Protein AF-A0A139WAJ0-F1 (afdb_monomer_lite)

Foldseek 3Di:
DDDDDDDPPDPVVVVVVVVVVVLVVCCPDPVNVVVVVVVVVVVVCVVCCVVCVVPPPVLVVVLVVLVVVLVVQLVVLVVVDDPPCVPSNCVSNVVSVVVSVVVVVVVCVVPNDPDDPVVCDDPLNVVVCLLCLQVLLCLVLDDDPDPVRVVVSVVSSVPSNVVVVVVLQVLLVVVLVVVLVVVVVVVVVVDDPDDDDDPDDDQDDLVVLVVVLVVLLQVQLVVCCVQVVDHSVVSSVVLCSLLVSVNNNPDDPPPPDDPDRNVVSVVVSVSSSVSSSSVSNSVVSVVVVVVVVVVVVVVVVVVVVVVVVVVVVVVQQFFDWDFFQFFPDNDGWIKTKHAAQDQDAQEEEEEEDFWLAEALVLLCPDPPSVVVSCRHPRNLQNLVCVLVNNYIYMYTAASDRQVSTQGANCQQFNADHSRHGDADLDSCNLRRVLSSQVSVCVVVVHDNNPGQYEYEAAASRVVSVLNVLSPLLNCAPPDPSLLSHAEYEYQAFYGPDQDPSADLDLSSLLRVLVSLHAYEYEHECLRCVDPVRVRRVVRSVSRQVSNVVSVRNYHYYYPPHVDDNDVVSSSCSSNPVSVD

InterPro domains:
  IPR003280 Two pore domain potassium channel [PR01333] (132-160)
  IPR003280 Two pore domain potassium channel [PR01333] (244-253)
  IPR013099 Potassium channel domain [PF07885] (119-175)
  IPR013099 Potassium channel domain [PF07885] (214-288)
  IPR018881 Mitochondrial protein C2orf69 [PF10561] (323-442)
  IPR018881 Mitochondrial protein C2orf69 [PF10561] (448-552)
  IPR018881 Mitochondrial protein C2orf69 [PTHR31296] (323-578)

Radius of gyration: 49.15 Å; chains: 1; bounding box: 93×61×148 Å

pLDDT: mean 83.16, std 14.52, range [26.83, 98.38]

Secondary structure (DSSP, 8-state):
-PPPP------HHHHHHHHHHHHHHHHTSHHHHHHHHHHHHHHHHHHHHHHHHT---HHHHHHHHHHHHHHHHHHHHHHHS-TT-HHHHHHHHHHHHHHHHHHHHHHHTTT-----HHHH--HHHHHHHHHHHHTT---SSS---SHHHHHHHHHHHHHHHHHHHHHHHHHHHHHHHHHHHHHHHHHHHHS-TTS-------PPPHHHHHHHHHHHHHHHHHHHHHHH---HHHHHHHHHHHHTT----S--TTSS-SSS-HHHHHHHHHHHHHHHHHHHHHHHHHHHHHHHHHHHHHHHHHHHHHHHHHHHHHHHHSPEEEEEEE-STT-EEEEEEE--SSS--SEEEEEE--SS---HHHHHTSTTGGGGGGGSHHHHHHHHHHHSTTSEEEEE--SEEETTTEEE-TTTS-B-GGG-B---S---HHHHHHHHHHHHHHHH-S--TTSEEEEEEEGGGHHHHHHHHHHHHHHTT--TTGGGEEEEEEES---SSSS-SS---HHHHHHHHHTT-EEEEEE-HHHHT-TT-HHHHHHHHHHHHHHHHTT--EEEEES-TTS---HHHHHHHHHHTT--

Sequence (580 aa):
MPRRRYTPETDPREKIKDYFRKFIAFMCSQVGVGALVVCYTLIGAVGFSRLESTFNDTSVTRVASIRGNYTRLLWLVARKTNVFNQTEFFIDTNEKLKNFQNEMVLVIKKGYNGHDGGKMWTFPAALMFALSVITMIGYGNLVPRTGWGKFATVVYAVFGIPLFVLYFLNVGEILAGCFKWVYTKLYECSTKRGEEKVHKRIVVPTTACLWVMGGYILTGAIMFAEWEHWTYLDSAYFCVTSLCKLGLGDFVPGTASQNGNESKLVINFIYILVGMGLVAMCFNLMREEVRVKVEEFREDFRQCLEDTRVRIEEWYCIGMRYLNVNGYENRTNDVIYIRPLQNGNKTAVIYFGGDIQDFTENMQSHRDNKNYLDWSLDNTSQILQNAFPASHVILIRPARMEYKTFSCFENFVPCANCGVPQHTPMHHAVEHLENLIGNLEKLSQDCLSDLDLVLIGFSKGCVVLNQFLYEFHTLGEKTQFVEKIKTMFWLDGGHSGGKNTWVTSRPILETLAKFGIQVRIHVSPYQIGDERRPWIKKEERIFYNTLFGLNVQVARLVHSPDLPPTIYQHFAVLNEFNRK

Organism: Tribolium castaneum (NCBI:txid7070)

Structure (mmCIF, N/CA/C/O backbone):
data_AF-A0A139WAJ0-F1
#
_entry.id   AF-A0A139WAJ0-F1
#
loop_
_atom_site.group_PDB
_atom_site.id
_atom_site.type_symbol
_atom_site.label_atom_id
_atom_site.label_alt_id
_atom_site.label_comp_id
_atom_site.label_asym_id
_atom_site.label_entity_id
_atom_site.label_seq_id
_atom_site.pdbx_PDB_ins_code
_atom_site.Cartn_x
_atom_site.Cartn_y
_atom_site.Cartn_z
_atom_site.occupancy
_atom_site.B_iso_or_equiv
_atom_site.auth_seq_id
_atom_site.auth_comp_id
_atom_site.auth_asym_id
_atom_site.auth_atom_id
_atom_site.pdbx_PDB_model_num
ATOM 1 N N . MET A 1 1 ? -29.482 30.394 5.605 1.00 31.97 1 MET A N 1
ATOM 2 C CA . MET A 1 1 ? -28.157 30.523 4.954 1.00 31.97 1 MET A CA 1
ATOM 3 C C . MET A 1 1 ? -27.422 29.193 5.066 1.00 31.97 1 MET A C 1
ATOM 5 O O . MET A 1 1 ? -27.201 28.767 6.194 1.00 31.97 1 MET A O 1
ATOM 9 N N . PRO A 1 2 ? -27.065 28.507 3.968 1.00 31.86 2 PRO A N 1
ATOM 10 C CA . PRO A 1 2 ? -26.294 27.275 4.059 1.00 31.86 2 PRO A CA 1
ATOM 11 C C . PRO A 1 2 ? -24.794 27.599 4.138 1.00 31.86 2 PRO A C 1
ATOM 13 O O . PRO A 1 2 ? -24.230 28.222 3.239 1.00 31.86 2 PRO A O 1
ATOM 16 N N . ARG A 1 3 ? -24.144 27.187 5.235 1.00 33.28 3 ARG A N 1
ATOM 17 C CA . ARG A 1 3 ? -22.682 27.222 5.387 1.00 33.28 3 ARG A CA 1
ATOM 18 C C . ARG A 1 3 ? -22.064 26.144 4.491 1.00 33.28 3 ARG A C 1
ATOM 20 O O . ARG A 1 3 ? -22.304 24.956 4.687 1.00 33.28 3 ARG A O 1
ATOM 27 N N . ARG A 1 4 ? -21.262 26.579 3.514 1.00 32.75 4 ARG A N 1
ATOM 28 C CA . ARG A 1 4 ? -20.362 25.734 2.714 1.00 32.75 4 ARG A CA 1
ATOM 29 C C . ARG A 1 4 ? -19.418 24.959 3.642 1.00 32.75 4 ARG A C 1
ATOM 31 O O . ARG A 1 4 ? -18.723 25.571 4.450 1.00 32.75 4 ARG A O 1
ATOM 38 N N . ARG A 1 5 ? -19.377 23.630 3.501 1.00 32.66 5 ARG A N 1
ATOM 39 C CA . ARG A 1 5 ? -18.317 22.776 4.058 1.00 32.66 5 ARG A CA 1
ATOM 40 C C . ARG A 1 5 ? -16.994 23.125 3.376 1.00 32.66 5 ARG A C 1
ATOM 42 O O . ARG A 1 5 ? -16.901 23.080 2.153 1.00 32.66 5 ARG A O 1
ATOM 49 N N . TYR A 1 6 ? -15.999 23.468 4.182 1.00 26.83 6 TYR A N 1
ATOM 50 C CA . TYR A 1 6 ? -14.608 23.634 3.783 1.00 26.83 6 TYR A CA 1
ATOM 51 C C . TYR A 1 6 ? -13.981 22.234 3.688 1.00 26.83 6 TYR A C 1
ATOM 53 O O . TYR A 1 6 ? -13.885 21.530 4.692 1.00 26.83 6 TYR A O 1
ATOM 61 N N . THR A 1 7 ? -13.637 21.787 2.481 1.00 34.94 7 THR A N 1
ATOM 62 C CA . THR A 1 7 ? -12.769 20.617 2.276 1.00 34.94 7 THR A CA 1
ATOM 63 C C . THR A 1 7 ? -11.331 21.022 2.599 1.00 34.94 7 THR A C 1
ATOM 65 O O . THR A 1 7 ? -10.940 22.111 2.174 1.00 34.94 7 THR A O 1
ATOM 68 N N . PRO A 1 8 ? -10.531 20.198 3.298 1.00 42.12 8 PRO A N 1
ATOM 69 C CA . PRO A 1 8 ? -9.139 20.540 3.564 1.00 42.12 8 PRO A CA 1
ATOM 70 C C . PRO A 1 8 ? -8.394 20.664 2.229 1.00 42.12 8 PRO A C 1
ATOM 72 O O . PRO A 1 8 ? -8.432 19.755 1.397 1.00 42.12 8 PRO A O 1
ATOM 75 N N . GLU A 1 9 ? -7.772 21.821 1.996 1.00 42.53 9 GLU A N 1
ATOM 76 C CA . GLU A 1 9 ? -6.906 22.053 0.844 1.00 42.53 9 GLU A CA 1
ATOM 77 C C . GLU A 1 9 ? -5.761 21.036 0.867 1.00 42.53 9 GLU A C 1
ATOM 79 O O . GLU A 1 9 ? -4.832 21.123 1.664 1.00 42.53 9 GLU A O 1
ATOM 84 N N . THR A 1 10 ? -5.835 20.048 -0.023 1.00 53.12 10 THR A N 1
ATOM 85 C CA . THR A 1 10 ? -4.708 19.181 -0.373 1.00 53.12 10 THR A CA 1
ATOM 86 C C . THR A 1 10 ? -3.519 20.049 -0.791 1.00 53.12 10 THR A C 1
ATOM 88 O O . THR A 1 10 ? -3.659 20.841 -1.734 1.00 53.12 10 THR A O 1
ATOM 91 N N . ASP A 1 11 ? -2.381 19.880 -0.115 1.00 58.19 11 ASP A N 1
ATOM 92 C CA . ASP A 1 11 ? -1.133 20.617 -0.329 1.00 58.19 11 ASP A CA 1
ATOM 93 C C . ASP A 1 11 ? -0.775 20.688 -1.837 1.00 58.19 11 ASP A C 1
ATOM 95 O O . ASP A 1 11 ? -0.735 19.654 -2.518 1.00 58.19 11 ASP A O 1
ATOM 99 N N . PRO A 1 12 ? -0.525 21.878 -2.418 1.00 60.25 12 PRO A N 1
ATOM 100 C CA . PRO A 1 12 ? -0.159 22.025 -3.829 1.00 60.25 12 PRO A CA 1
ATOM 101 C C . PRO A 1 12 ? 1.077 21.205 -4.234 1.00 60.25 12 PRO A C 1
ATOM 103 O O . PRO A 1 12 ? 1.189 20.805 -5.396 1.00 60.25 12 PRO A O 1
ATOM 106 N N . ARG A 1 13 ? 1.979 20.884 -3.296 1.00 60.47 13 ARG A N 1
ATOM 107 C CA . ARG A 1 13 ? 3.133 20.006 -3.556 1.00 60.47 13 ARG A CA 1
ATOM 108 C C . ARG A 1 13 ? 2.726 18.555 -3.810 1.00 60.47 13 ARG A C 1
ATOM 110 O O . ARG A 1 13 ? 3.345 17.895 -4.646 1.00 60.47 13 ARG A O 1
ATOM 117 N N . GLU A 1 14 ? 1.685 18.068 -3.139 1.00 64.81 14 GLU A N 1
ATOM 118 C CA . GLU A 1 14 ? 1.133 16.725 -3.360 1.00 64.81 14 GLU A CA 1
ATOM 119 C C . GLU A 1 14 ? 0.445 16.628 -4.721 1.00 64.81 14 GLU A C 1
ATOM 121 O O . GLU A 1 14 ? 0.683 15.677 -5.462 1.00 64.81 14 GLU A O 1
ATOM 126 N N . LYS A 1 15 ? -0.309 17.661 -5.121 1.00 64.12 15 LYS A N 1
ATOM 127 C CA . LYS A 1 15 ? -0.919 17.724 -6.460 1.00 64.12 15 LYS A CA 1
ATOM 128 C C . LYS A 1 15 ? 0.126 17.679 -7.571 1.00 64.12 15 LYS A C 1
ATOM 130 O O . LYS A 1 15 ? -0.045 16.933 -8.529 1.00 64.12 15 LYS A O 1
ATOM 135 N N . ILE A 1 16 ? 1.215 18.442 -7.451 1.00 64.88 16 ILE A N 1
ATOM 136 C CA . ILE A 1 16 ? 2.294 18.448 -8.453 1.00 64.88 16 ILE A CA 1
ATOM 137 C C . ILE A 1 16 ? 2.976 17.077 -8.533 1.00 64.88 16 ILE A C 1
ATOM 139 O O . ILE A 1 16 ? 3.209 16.582 -9.634 1.00 64.88 16 ILE A O 1
ATOM 143 N N . LYS A 1 17 ? 3.247 16.432 -7.390 1.00 68.00 17 LYS A N 1
ATOM 144 C CA . LYS A 1 17 ? 3.794 15.066 -7.356 1.00 68.00 17 LYS A CA 1
ATOM 145 C C . LYS A 1 17 ? 2.851 14.054 -8.005 1.00 68.00 17 LYS A C 1
ATOM 147 O O . LYS A 1 17 ? 3.317 13.183 -8.735 1.00 68.00 17 LYS A O 1
ATOM 152 N N . ASP A 1 18 ? 1.548 14.187 -7.785 1.00 68.38 18 ASP A N 1
ATOM 153 C CA . ASP A 1 18 ? 0.546 13.275 -8.333 1.00 68.38 18 ASP A CA 1
ATOM 154 C C . ASP A 1 18 ? 0.358 13.471 -9.849 1.00 68.38 18 ASP A C 1
ATOM 156 O O . ASP A 1 18 ? 0.299 12.498 -10.603 1.00 68.38 18 ASP A O 1
ATOM 160 N N . TYR A 1 19 ? 0.395 14.718 -10.335 1.00 68.12 19 TYR A N 1
ATOM 161 C CA . TYR A 1 19 ? 0.466 15.015 -11.770 1.00 68.12 19 TYR A CA 1
ATOM 162 C C . TYR A 1 19 ? 1.752 14.487 -12.403 1.00 68.12 19 TYR A C 1
ATOM 164 O O . TYR A 1 19 ? 1.698 13.903 -13.480 1.00 68.12 19 TYR A O 1
ATOM 172 N N . PHE A 1 20 ? 2.896 14.635 -11.734 1.00 68.06 20 PHE A N 1
ATOM 173 C CA . PHE A 1 20 ? 4.175 14.128 -12.225 1.00 68.06 20 PHE A CA 1
ATOM 174 C C . PHE A 1 20 ? 4.200 12.594 -12.268 1.00 68.06 20 PHE A C 1
ATOM 176 O O . PHE A 1 20 ? 4.658 12.010 -13.247 1.00 68.06 20 PHE A O 1
ATOM 183 N N . ARG A 1 21 ? 3.627 11.925 -11.261 1.00 71.62 21 ARG A N 1
ATOM 184 C CA . ARG A 1 21 ? 3.479 10.463 -11.223 1.00 71.62 21 ARG A CA 1
ATOM 185 C C . ARG A 1 21 ? 2.542 9.964 -12.325 1.00 71.62 21 ARG A C 1
ATOM 187 O O . ARG A 1 21 ? 2.889 9.013 -13.019 1.00 71.62 21 ARG A O 1
ATOM 194 N N . LYS A 1 22 ? 1.397 10.624 -12.533 1.00 70.88 22 LYS A N 1
ATOM 195 C CA . LYS A 1 22 ? 0.457 10.320 -13.630 1.00 70.88 22 LYS A CA 1
ATOM 196 C C . LYS A 1 22 ? 1.070 10.592 -15.004 1.00 70.88 22 LYS A C 1
ATOM 198 O O . LYS A 1 22 ? 0.865 9.805 -15.921 1.00 70.88 22 LYS A O 1
ATOM 203 N N . PHE A 1 23 ? 1.868 11.651 -15.133 1.00 70.06 23 PHE A N 1
ATOM 204 C CA . PHE A 1 23 ? 2.613 11.970 -16.348 1.00 70.06 23 PHE A CA 1
ATOM 205 C C . PHE A 1 23 ? 3.672 10.907 -16.652 1.00 70.06 23 PHE A C 1
ATOM 207 O O . PHE A 1 23 ? 3.692 10.383 -17.758 1.00 70.06 23 PHE A O 1
ATOM 214 N N . ILE A 1 24 ? 4.488 10.503 -15.673 1.00 66.88 24 ILE A N 1
ATOM 215 C CA . ILE A 1 24 ? 5.461 9.413 -15.847 1.00 66.88 24 ILE A CA 1
ATOM 216 C C . ILE A 1 24 ? 4.753 8.101 -16.208 1.00 66.88 24 ILE A C 1
ATOM 218 O O . ILE A 1 24 ? 5.162 7.427 -17.149 1.00 66.88 24 ILE A O 1
ATOM 222 N N . ALA A 1 25 ? 3.665 7.758 -15.514 1.00 65.62 25 ALA A N 1
ATOM 223 C CA . ALA A 1 25 ? 2.887 6.556 -15.809 1.00 65.62 25 ALA A CA 1
ATOM 224 C C . ALA A 1 25 ? 2.307 6.576 -17.236 1.00 65.62 25 ALA A C 1
ATOM 226 O O . ALA A 1 25 ? 2.342 5.561 -17.930 1.00 65.62 25 ALA A O 1
ATOM 227 N N . PHE A 1 26 ? 1.834 7.736 -17.702 1.00 67.00 26 PHE A N 1
ATOM 228 C CA . PHE A 1 26 ? 1.389 7.929 -19.081 1.00 67.00 26 PHE A CA 1
ATOM 229 C C . PHE A 1 26 ? 2.542 7.791 -20.083 1.00 67.00 26 PHE A C 1
ATOM 231 O O . PHE A 1 26 ? 2.387 7.097 -21.085 1.00 67.00 26 PHE A O 1
ATOM 238 N N . MET A 1 27 ? 3.706 8.381 -19.806 1.00 61.97 27 MET A N 1
ATOM 239 C CA . MET A 1 27 ? 4.896 8.320 -20.668 1.00 61.97 27 MET A CA 1
ATOM 240 C C . MET A 1 27 ? 5.449 6.896 -20.810 1.00 61.97 27 MET A C 1
ATOM 242 O O . MET A 1 27 ? 5.951 6.544 -21.873 1.00 61.97 27 MET A O 1
ATOM 246 N N . CYS A 1 28 ? 5.292 6.061 -19.780 1.00 63.75 28 CYS A N 1
ATOM 247 C CA . CYS A 1 28 ? 5.631 4.637 -19.806 1.00 63.75 28 CYS A CA 1
ATOM 248 C C . CYS A 1 28 ? 4.565 3.748 -20.483 1.00 63.75 28 CYS A C 1
ATOM 250 O O . CYS A 1 28 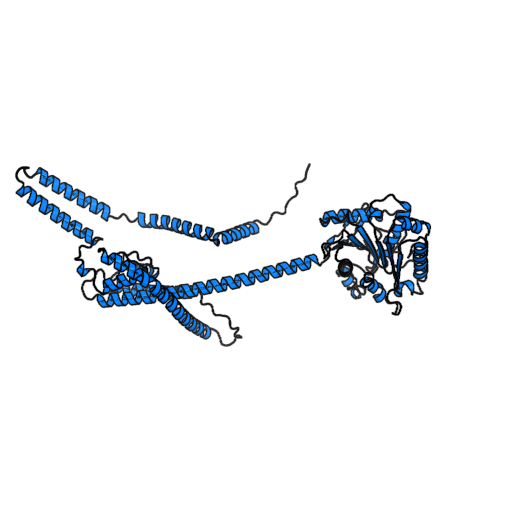? 4.776 2.543 -20.618 1.00 63.75 28 CYS A O 1
ATOM 252 N N . SER A 1 29 ? 3.424 4.302 -20.917 1.00 77.69 29 SER A N 1
ATOM 253 C CA . SER A 1 29 ? 2.452 3.575 -21.746 1.00 77.69 29 SER A CA 1
ATOM 254 C C . SER A 1 29 ? 2.921 3.499 -23.204 1.00 77.69 29 SER A C 1
ATOM 256 O O . SER A 1 29 ? 3.641 4.377 -23.674 1.00 77.69 29 SER A O 1
ATOM 258 N N . GLN A 1 30 ? 2.470 2.492 -23.962 1.00 72.19 30 GLN A N 1
ATOM 259 C CA . GLN A 1 30 ? 2.788 2.365 -25.398 1.00 72.19 30 GLN A CA 1
ATOM 260 C C . GLN A 1 30 ? 2.418 3.635 -26.195 1.00 72.19 30 GLN A C 1
ATOM 262 O O . GLN A 1 30 ? 3.129 4.030 -27.116 1.00 72.19 30 GLN A O 1
ATOM 267 N N . VAL A 1 31 ? 1.340 4.319 -25.791 1.00 76.75 31 VAL A N 1
ATOM 268 C CA . VAL A 1 31 ? 0.891 5.592 -26.378 1.00 76.75 31 VAL A CA 1
ATOM 269 C C . VAL A 1 31 ? 1.825 6.748 -25.995 1.00 76.75 31 VAL A C 1
ATOM 271 O O . VAL A 1 31 ? 2.167 7.569 -26.845 1.00 76.75 31 VAL A O 1
ATOM 274 N N . GLY A 1 32 ? 2.283 6.798 -24.741 1.00 72.56 32 GLY A N 1
ATOM 275 C CA . GLY A 1 32 ? 3.220 7.813 -24.253 1.00 72.56 32 GLY A CA 1
ATOM 276 C C . GLY A 1 32 ? 4.614 7.701 -24.870 1.00 72.56 32 GLY A C 1
ATOM 277 O O . GLY A 1 32 ? 5.181 8.713 -25.279 1.00 72.56 32 GLY A O 1
ATOM 278 N N . VAL A 1 33 ? 5.129 6.478 -25.034 1.00 74.44 33 VAL A N 1
ATOM 279 C CA . VAL A 1 33 ? 6.391 6.225 -25.750 1.00 74.44 33 VAL A CA 1
ATOM 280 C C . VAL A 1 33 ? 6.272 6.651 -27.217 1.00 74.44 33 VAL A C 1
ATOM 282 O O . VAL A 1 33 ? 7.175 7.300 -27.743 1.00 74.44 33 VAL A O 1
ATOM 285 N N . GLY A 1 34 ? 5.137 6.369 -27.868 1.00 74.94 34 GLY A N 1
ATOM 286 C CA . GLY A 1 34 ? 4.863 6.848 -29.225 1.00 74.94 34 GLY A CA 1
ATOM 287 C C . GLY A 1 34 ? 4.879 8.379 -29.331 1.00 74.94 34 GLY A C 1
ATOM 288 O O . GLY A 1 34 ? 5.551 8.932 -30.202 1.00 74.94 34 GLY A O 1
ATOM 289 N N . ALA A 1 35 ? 4.207 9.077 -28.410 1.00 78.19 35 ALA A N 1
ATOM 290 C CA . ALA A 1 35 ? 4.199 10.541 -28.365 1.00 78.19 35 ALA A CA 1
ATOM 291 C C . ALA A 1 35 ? 5.600 11.131 -28.114 1.00 78.19 35 ALA A C 1
ATOM 293 O O . ALA A 1 35 ? 5.977 12.117 -28.747 1.00 78.19 35 ALA A O 1
ATOM 294 N N . LEU A 1 36 ? 6.396 10.504 -27.242 1.00 77.88 36 LEU A N 1
ATOM 295 C CA . LEU A 1 36 ? 7.792 10.868 -26.987 1.00 77.88 36 LEU A CA 1
ATOM 296 C C . LEU A 1 36 ? 8.649 10.816 -28.252 1.00 77.88 36 LEU A C 1
ATOM 298 O O . LEU A 1 36 ? 9.389 11.762 -28.523 1.00 77.88 36 LEU A O 1
ATOM 302 N N . VAL A 1 37 ? 8.533 9.738 -29.033 1.00 80.75 37 VAL A N 1
ATOM 303 C CA . VAL A 1 37 ? 9.266 9.585 -30.297 1.00 80.75 37 VAL A CA 1
ATOM 304 C C . VAL A 1 37 ? 8.871 10.690 -31.274 1.00 80.75 37 VAL A C 1
ATOM 306 O O . VAL A 1 37 ? 9.748 11.351 -31.827 1.00 80.75 37 VAL A O 1
ATOM 309 N N . VAL A 1 38 ? 7.571 10.961 -31.431 1.00 84.94 38 VAL A N 1
ATOM 310 C CA . VAL A 1 38 ? 7.089 12.042 -32.307 1.00 84.94 38 VAL A CA 1
ATOM 311 C C . VAL A 1 38 ? 7.650 13.395 -31.861 1.00 84.94 38 VAL A C 1
ATOM 313 O O . VAL A 1 38 ? 8.252 14.104 -32.666 1.00 84.94 38 VAL A O 1
ATOM 316 N N . CYS A 1 39 ? 7.554 13.739 -30.577 1.00 85.19 39 CYS A N 1
ATOM 317 C CA . CYS A 1 39 ? 8.115 14.984 -30.049 1.00 85.19 39 CYS A CA 1
ATOM 318 C C . CYS A 1 39 ? 9.632 15.087 -30.276 1.00 85.19 39 CYS A C 1
ATOM 320 O O . CYS A 1 39 ? 10.112 16.132 -30.711 1.00 85.19 39 CYS A O 1
ATOM 322 N N . TYR A 1 40 ? 10.385 14.008 -30.039 1.00 82.12 40 TYR A N 1
ATOM 323 C CA . TYR A 1 40 ? 11.829 13.975 -30.277 1.00 82.12 40 TYR A CA 1
ATOM 324 C C . TYR A 1 40 ? 12.169 14.193 -31.759 1.00 82.12 40 TYR A C 1
ATOM 326 O O . TYR A 1 40 ? 13.065 14.975 -32.075 1.00 82.12 40 TYR A O 1
ATOM 334 N N . THR A 1 41 ? 11.402 13.594 -32.680 1.00 82.38 41 THR A N 1
ATOM 335 C CA . THR A 1 41 ? 11.574 13.828 -34.124 1.00 82.38 41 THR A CA 1
ATOM 336 C C . THR A 1 41 ? 11.236 15.260 -34.540 1.00 82.38 41 THR A C 1
ATOM 338 O O . THR A 1 41 ? 11.950 15.821 -35.366 1.00 82.38 41 THR A O 1
ATOM 341 N N . LEU A 1 42 ? 10.216 15.892 -33.943 1.00 84.06 42 LEU A N 1
ATOM 342 C CA . LEU A 1 42 ? 9.877 17.297 -34.205 1.00 84.06 42 LEU A CA 1
ATOM 343 C C . LEU A 1 42 ? 10.979 18.246 -33.717 1.00 84.06 42 LEU A C 1
ATOM 345 O O . LEU A 1 42 ? 11.348 19.178 -34.431 1.00 84.06 42 LEU A O 1
ATOM 349 N N . ILE A 1 43 ? 11.539 17.989 -32.531 1.00 86.31 43 ILE A N 1
ATOM 350 C CA . ILE A 1 43 ? 12.693 18.735 -32.006 1.00 86.31 43 ILE A CA 1
ATOM 351 C C . ILE A 1 43 ? 13.892 18.571 -32.944 1.00 86.31 43 ILE A C 1
ATOM 353 O O . ILE A 1 43 ? 14.511 19.568 -33.315 1.00 86.31 43 ILE A O 1
ATOM 357 N N . GLY A 1 44 ? 14.182 17.338 -33.372 1.00 76.88 44 GLY A N 1
ATOM 358 C CA . GLY A 1 44 ? 15.226 17.049 -34.353 1.00 76.88 44 GLY A CA 1
ATOM 359 C C . GLY A 1 44 ? 15.011 17.801 -35.667 1.00 76.88 44 GLY A C 1
ATOM 360 O O . GLY A 1 44 ? 15.922 18.474 -36.136 1.00 76.88 44 GLY A O 1
ATOM 361 N N . ALA A 1 45 ? 13.796 17.773 -36.223 1.00 78.06 45 ALA A N 1
ATOM 362 C CA . ALA A 1 45 ? 13.453 18.460 -37.468 1.00 78.06 45 ALA A CA 1
ATOM 363 C C . ALA A 1 45 ? 13.670 19.977 -37.375 1.00 78.06 45 ALA A C 1
ATOM 365 O O . ALA A 1 45 ? 14.269 20.575 -38.267 1.00 78.06 45 ALA A O 1
ATOM 366 N N . VAL A 1 46 ? 13.236 20.601 -36.276 1.00 81.00 46 VAL A N 1
ATOM 367 C CA . VAL A 1 46 ? 13.448 22.033 -36.031 1.00 81.00 46 VAL A CA 1
ATOM 368 C C . VAL A 1 46 ? 14.934 22.352 -35.827 1.00 81.00 46 VAL A C 1
ATOM 370 O O . VAL A 1 46 ? 15.415 23.368 -36.332 1.00 81.00 46 VAL A O 1
ATOM 373 N N . GLY A 1 47 ? 15.662 21.499 -35.103 1.00 73.81 47 GLY A N 1
ATOM 374 C CA . GLY A 1 47 ? 17.097 21.641 -34.861 1.00 73.81 47 GLY A CA 1
ATOM 375 C C . GLY A 1 47 ? 17.911 21.565 -36.151 1.00 73.81 47 GLY A C 1
ATOM 376 O O . GLY A 1 47 ? 18.596 22.525 -36.495 1.00 73.81 47 GLY A O 1
ATOM 377 N N . PHE A 1 48 ? 17.775 20.469 -36.901 1.00 72.75 48 PHE A N 1
ATOM 378 C CA . PHE A 1 48 ? 18.469 20.278 -38.175 1.00 72.75 48 PHE A CA 1
ATOM 379 C C . PHE A 1 48 ? 18.057 21.317 -39.214 1.00 72.75 48 PHE A C 1
ATOM 381 O O . PHE A 1 48 ? 18.923 21.872 -39.874 1.00 72.75 48 PHE A O 1
ATOM 388 N N . SER A 1 49 ? 16.767 21.665 -39.318 1.00 69.88 49 SER A N 1
ATOM 389 C CA . SER A 1 49 ? 16.331 22.712 -40.248 1.00 69.88 49 SER A CA 1
ATOM 390 C C . SER A 1 49 ? 17.030 24.039 -39.969 1.00 69.88 49 SER A C 1
ATOM 392 O O . SER A 1 49 ? 17.454 24.689 -40.915 1.00 69.88 49 SER A O 1
ATOM 394 N N . ARG A 1 50 ? 17.200 24.436 -38.701 1.00 76.06 50 ARG A N 1
ATOM 395 C CA . ARG A 1 50 ? 17.914 25.677 -38.371 1.00 76.06 50 ARG A CA 1
ATOM 396 C C . ARG A 1 50 ? 19.411 25.579 -38.638 1.00 76.06 50 ARG A C 1
ATOM 398 O O . ARG A 1 50 ? 19.948 26.500 -39.243 1.00 76.06 50 ARG A O 1
ATOM 405 N N . LEU A 1 51 ? 20.049 24.486 -38.225 1.00 72.56 51 LEU A N 1
ATOM 406 C CA . LEU A 1 51 ? 21.493 24.281 -38.379 1.00 72.56 51 LEU A CA 1
ATOM 407 C C . LEU A 1 51 ? 21.915 24.165 -39.852 1.00 72.56 51 LEU A C 1
ATOM 409 O O . LEU A 1 51 ? 22.886 24.792 -40.268 1.00 72.56 51 LEU A O 1
ATOM 413 N N . GLU A 1 52 ? 21.147 23.435 -40.658 1.00 73.62 52 GLU A N 1
ATOM 414 C CA . GLU A 1 52 ? 21.455 23.216 -42.074 1.00 73.62 52 GLU A CA 1
ATOM 415 C C . GLU A 1 52 ? 20.971 24.374 -42.963 1.00 73.62 52 GLU A C 1
ATOM 417 O O . GLU A 1 52 ? 21.598 24.667 -43.977 1.00 73.62 52 GLU A O 1
ATOM 422 N N . SER A 1 53 ? 19.914 25.113 -42.582 1.00 62.22 53 SER A N 1
ATOM 423 C CA . SER A 1 53 ? 19.439 26.271 -43.375 1.00 62.22 53 SER A CA 1
ATOM 424 C C . SER A 1 53 ? 20.450 27.415 -43.478 1.00 62.22 53 SER A C 1
ATOM 426 O O . SER A 1 53 ? 20.379 28.215 -44.409 1.00 62.22 53 SER A O 1
ATOM 428 N N . THR A 1 54 ? 21.395 27.505 -42.538 1.00 57.19 54 THR A N 1
ATOM 429 C CA . THR A 1 54 ? 22.487 28.486 -42.581 1.00 57.19 54 THR A CA 1
ATOM 430 C C . THR A 1 54 ? 23.583 28.125 -43.582 1.00 57.19 54 THR A C 1
ATOM 432 O O . THR A 1 54 ? 24.345 29.005 -43.991 1.00 57.19 54 THR A O 1
ATOM 435 N N . PHE A 1 55 ? 23.655 26.866 -44.021 1.00 57.47 55 PHE A N 1
ATOM 436 C CA . PHE A 1 55 ? 24.575 26.439 -45.064 1.00 57.47 55 PHE A CA 1
ATOM 437 C C . PHE A 1 55 ? 23.963 26.737 -46.440 1.00 57.47 55 PHE A C 1
ATOM 439 O O . PHE A 1 55 ? 23.264 25.923 -47.040 1.00 57.47 55 PHE A O 1
ATOM 446 N N . ASN A 1 56 ? 24.208 27.944 -46.957 1.00 53.19 56 ASN A N 1
ATOM 447 C CA . ASN A 1 56 ? 23.851 28.288 -48.333 1.00 53.19 56 ASN A CA 1
ATOM 448 C C . ASN A 1 56 ? 24.717 27.455 -49.287 1.00 53.19 56 ASN A C 1
ATOM 450 O O . ASN A 1 56 ? 25.883 27.786 -49.518 1.00 53.19 56 ASN A O 1
ATOM 454 N N . ASP A 1 57 ? 24.153 26.386 -49.853 1.00 53.59 57 ASP A N 1
ATOM 455 C CA . ASP A 1 57 ? 24.838 25.578 -50.857 1.00 53.59 57 ASP A CA 1
ATOM 456 C C . ASP A 1 57 ? 25.106 26.419 -52.116 1.00 53.59 57 ASP A C 1
ATOM 458 O O . ASP A 1 57 ? 24.298 26.534 -53.043 1.00 53.59 57 ASP A O 1
ATOM 462 N N . THR A 1 58 ? 26.292 27.029 -52.152 1.00 52.38 58 THR A N 1
ATOM 463 C CA . THR A 1 58 ? 26.803 27.795 -53.296 1.00 52.38 58 THR A CA 1
ATOM 464 C C . THR A 1 58 ? 26.880 26.956 -54.573 1.00 52.38 58 THR A C 1
ATOM 466 O O . THR A 1 58 ? 27.044 27.513 -55.657 1.00 52.38 58 THR A O 1
ATOM 469 N N . SER A 1 59 ? 26.745 25.627 -54.491 1.00 52.47 59 SER A N 1
ATOM 470 C CA . SER A 1 59 ? 26.728 24.731 -55.646 1.00 52.47 59 SER A CA 1
ATOM 471 C C . SER A 1 59 ? 25.487 24.949 -56.515 1.00 52.47 59 SER A C 1
ATOM 473 O O . SER A 1 59 ? 25.614 24.952 -57.737 1.00 52.47 59 SER A O 1
ATOM 475 N N . VAL A 1 60 ? 24.316 25.235 -55.933 1.00 56.62 60 VAL A N 1
ATOM 476 C CA . VAL A 1 60 ? 23.075 25.469 -56.699 1.00 56.62 60 VAL A CA 1
ATOM 477 C C . VAL A 1 60 ? 23.139 26.789 -57.473 1.00 56.62 60 VAL A C 1
ATOM 479 O O . VAL A 1 60 ? 22.848 26.831 -58.672 1.00 56.62 60 VAL A O 1
ATOM 482 N N . THR A 1 61 ? 23.591 27.867 -56.827 1.00 58.94 61 THR A N 1
ATOM 483 C CA . THR A 1 61 ? 23.778 29.179 -57.472 1.00 58.94 61 THR A CA 1
ATOM 484 C C . THR A 1 61 ? 24.928 29.166 -58.478 1.00 58.94 61 THR A C 1
ATOM 486 O O . THR A 1 61 ? 24.814 29.767 -59.549 1.00 58.94 61 THR A O 1
ATOM 489 N N . ARG A 1 62 ? 26.005 28.418 -58.210 1.00 57.50 62 ARG A N 1
ATOM 490 C CA . ARG A 1 62 ? 27.120 28.228 -59.149 1.00 57.50 62 ARG A CA 1
ATOM 491 C C . ARG A 1 62 ? 26.708 27.418 -60.380 1.00 57.50 62 ARG A C 1
ATOM 493 O O . ARG A 1 62 ? 27.046 27.823 -61.487 1.00 57.50 62 ARG A O 1
ATOM 500 N N . VAL A 1 63 ? 25.929 26.345 -60.229 1.00 61.28 63 VAL A N 1
ATOM 501 C CA . VAL A 1 63 ? 25.390 25.564 -61.362 1.00 61.28 63 VAL A CA 1
ATOM 502 C C . VAL A 1 63 ? 24.408 26.398 -62.189 1.00 61.28 63 VAL A C 1
ATOM 504 O O . VAL A 1 63 ? 24.472 26.380 -63.420 1.00 61.28 63 VAL A O 1
ATOM 507 N N . ALA A 1 64 ? 23.547 27.190 -61.542 1.00 66.81 64 ALA A N 1
ATOM 508 C CA . ALA A 1 64 ? 22.653 28.114 -62.237 1.00 66.81 64 ALA A CA 1
ATOM 509 C C . ALA A 1 64 ? 23.424 29.193 -63.024 1.00 66.81 64 ALA A C 1
ATOM 511 O O . ALA A 1 64 ? 23.067 29.480 -64.169 1.00 66.81 64 ALA A O 1
ATOM 512 N N . SER A 1 65 ? 24.508 29.733 -62.452 1.00 68.50 65 SER A N 1
ATOM 513 C CA . SER A 1 65 ? 25.396 30.708 -63.103 1.00 68.50 65 SER A CA 1
ATOM 514 C C . SER A 1 65 ? 26.142 30.113 -64.305 1.00 68.50 65 SER A C 1
ATOM 516 O O . SER A 1 65 ? 26.115 30.694 -65.390 1.00 68.50 65 SER A O 1
ATOM 518 N N . ILE A 1 66 ? 26.719 28.910 -64.170 1.00 70.50 66 ILE A N 1
ATOM 519 C CA . ILE A 1 66 ? 27.390 28.200 -65.276 1.00 70.50 66 ILE A CA 1
ATOM 520 C C . ILE A 1 66 ? 26.391 27.930 -66.411 1.00 70.50 66 ILE A C 1
ATOM 522 O O . ILE A 1 66 ? 26.663 28.265 -67.565 1.00 70.50 66 ILE A O 1
ATOM 526 N N . ARG A 1 67 ? 25.192 27.414 -66.100 1.00 73.44 67 ARG A N 1
ATOM 527 C CA . ARG A 1 67 ? 24.140 27.188 -67.105 1.00 73.44 67 ARG A CA 1
ATOM 528 C C . ARG A 1 67 ? 23.738 28.487 -67.809 1.00 73.44 67 ARG A C 1
ATOM 530 O O . ARG A 1 67 ? 23.619 28.499 -69.032 1.00 73.44 67 ARG A O 1
ATOM 537 N N . GLY A 1 68 ? 23.561 29.578 -67.063 1.00 80.56 68 GLY A N 1
ATOM 538 C CA . GLY A 1 68 ? 23.227 30.893 -67.619 1.00 80.56 68 GLY A CA 1
ATOM 539 C C . GLY A 1 68 ? 24.309 31.436 -68.557 1.00 80.56 68 GLY A C 1
ATOM 540 O O . GLY A 1 68 ? 24.001 31.868 -69.670 1.00 80.56 68 GLY A O 1
ATOM 541 N N . ASN A 1 69 ? 25.578 31.342 -68.155 1.00 83.12 69 ASN A N 1
ATOM 542 C CA . ASN A 1 69 ? 26.715 31.801 -68.954 1.00 83.12 69 ASN A CA 1
ATOM 543 C C . ASN A 1 69 ? 26.852 31.024 -70.266 1.00 83.12 69 ASN A C 1
ATOM 545 O O . ASN A 1 69 ? 26.962 31.637 -71.328 1.00 83.12 69 ASN A O 1
ATOM 549 N N . TYR A 1 70 ? 26.778 29.692 -70.229 1.00 83.00 70 TYR A N 1
ATOM 550 C CA . TYR A 1 70 ? 26.891 28.885 -71.446 1.00 83.00 70 TYR A CA 1
ATOM 551 C C . TYR A 1 70 ? 25.651 28.985 -72.345 1.00 83.00 70 TYR A C 1
ATOM 553 O O . TYR A 1 70 ? 25.800 29.002 -73.563 1.00 83.00 70 TYR A O 1
ATOM 561 N N . THR A 1 71 ? 24.451 29.182 -71.785 1.00 82.19 71 THR A N 1
ATOM 562 C CA . THR A 1 71 ? 23.247 29.503 -72.582 1.00 82.19 71 THR A CA 1
ATOM 563 C C . THR A 1 71 ? 23.434 30.816 -73.347 1.00 82.19 71 THR A C 1
ATOM 565 O O . THR A 1 71 ? 23.114 30.903 -74.532 1.00 82.19 71 THR A O 1
ATOM 568 N N . ARG A 1 72 ? 24.019 31.836 -72.704 1.00 84.69 72 ARG A N 1
ATOM 569 C CA . ARG A 1 72 ? 24.332 33.117 -73.352 1.00 84.69 72 ARG A CA 1
ATOM 570 C C . ARG A 1 72 ? 25.420 32.980 -74.419 1.00 84.69 72 ARG A C 1
ATOM 572 O O . ARG A 1 72 ? 25.297 33.595 -75.474 1.00 84.69 72 ARG A O 1
ATOM 579 N N . LEU A 1 73 ? 26.462 32.185 -74.171 1.00 85.56 73 LEU A N 1
ATOM 580 C CA . LEU A 1 73 ? 27.508 31.911 -75.163 1.00 85.56 73 LEU A CA 1
ATOM 581 C C . LEU A 1 73 ? 26.937 31.200 -76.396 1.00 85.56 73 LEU A C 1
ATOM 583 O O . LEU A 1 73 ? 27.226 31.616 -77.514 1.00 85.56 73 LEU A O 1
ATOM 587 N N . LEU A 1 74 ? 26.069 30.203 -76.203 1.00 83.81 74 LEU A N 1
ATOM 588 C CA . LEU A 1 74 ? 25.380 29.511 -77.295 1.00 83.81 74 LEU A CA 1
ATOM 589 C C . LEU A 1 74 ? 24.452 30.445 -78.082 1.00 83.81 74 LEU A C 1
ATOM 591 O O . LEU A 1 74 ? 24.444 30.415 -79.310 1.00 83.81 74 LEU A O 1
ATOM 595 N N . TRP A 1 75 ? 23.730 31.332 -77.395 1.00 83.25 75 TRP A N 1
ATOM 596 C CA . TRP A 1 75 ? 22.914 32.358 -78.048 1.00 83.25 75 TRP A CA 1
ATOM 597 C C . TRP A 1 75 ? 23.750 33.328 -78.899 1.00 83.25 75 TRP A C 1
ATOM 599 O O . TRP A 1 75 ? 23.345 33.711 -79.995 1.00 83.25 75 TRP A O 1
ATOM 609 N N . LEU A 1 76 ? 24.936 33.719 -78.421 1.00 86.25 76 LEU A N 1
ATOM 610 C CA . LEU A 1 76 ? 25.841 34.587 -79.177 1.00 86.25 76 LEU A CA 1
ATOM 611 C C . LEU A 1 76 ? 26.399 33.900 -80.425 1.00 86.25 76 LEU A C 1
ATOM 613 O O . LEU A 1 76 ? 26.495 34.559 -81.459 1.00 86.25 76 LEU A O 1
ATOM 617 N N . VAL A 1 77 ? 26.716 32.602 -80.344 1.00 84.44 77 VAL A N 1
ATOM 618 C CA . VAL A 1 77 ? 27.087 31.793 -81.517 1.00 84.44 77 VAL A CA 1
ATOM 619 C C . VAL A 1 77 ? 25.926 31.785 -82.513 1.00 84.44 77 VAL A C 1
ATOM 621 O O . VAL A 1 77 ? 26.101 32.237 -83.638 1.00 84.44 77 VAL A O 1
ATOM 624 N N . ALA A 1 78 ? 24.710 31.440 -82.077 1.00 80.44 78 ALA A N 1
ATOM 625 C CA . ALA A 1 78 ? 23.525 31.414 -82.942 1.00 80.44 78 ALA A CA 1
ATOM 626 C C . ALA A 1 78 ? 23.222 32.753 -83.641 1.00 80.44 78 ALA A C 1
ATOM 628 O O . ALA A 1 78 ? 22.700 32.763 -84.750 1.00 80.44 78 ALA A O 1
ATOM 629 N N . ARG A 1 79 ? 23.552 33.887 -83.011 1.00 79.94 79 ARG A N 1
ATOM 630 C CA . ARG A 1 79 ? 23.353 35.221 -83.598 1.00 79.94 79 ARG A CA 1
ATOM 631 C C . ARG A 1 79 ? 24.476 35.640 -84.553 1.00 79.94 79 ARG A C 1
ATOM 633 O O . ARG A 1 79 ? 24.242 36.467 -85.429 1.00 79.94 79 ARG A O 1
ATOM 640 N N . LYS A 1 80 ? 25.701 35.155 -84.334 1.00 80.69 80 LYS A N 1
ATOM 641 C CA . LYS A 1 80 ? 26.887 35.517 -85.126 1.00 80.69 80 LYS A CA 1
ATOM 642 C C . LYS A 1 80 ? 26.981 34.680 -86.402 1.00 80.69 80 LYS A C 1
ATOM 644 O O . LYS A 1 80 ? 27.394 35.204 -87.433 1.00 80.69 80 LYS A O 1
ATOM 649 N N . THR A 1 81 ? 26.628 33.401 -86.328 1.00 74.19 81 THR A N 1
ATOM 650 C CA . THR A 1 81 ? 26.749 32.475 -87.454 1.00 74.19 81 THR A CA 1
ATOM 651 C C . THR A 1 81 ? 25.531 32.578 -88.372 1.00 74.19 81 THR A C 1
ATOM 653 O O . THR A 1 81 ? 24.394 32.680 -87.917 1.00 74.19 81 THR A O 1
ATOM 656 N N . ASN A 1 82 ? 25.757 32.571 -89.686 1.00 71.44 82 ASN A N 1
ATOM 657 C CA . ASN A 1 82 ? 24.680 32.620 -90.674 1.00 71.44 82 ASN A CA 1
ATOM 658 C C . ASN A 1 82 ? 23.874 31.306 -90.647 1.00 71.44 82 ASN A C 1
ATOM 660 O O . ASN A 1 82 ? 24.462 30.226 -90.648 1.00 71.44 82 ASN A O 1
ATOM 664 N N . VAL A 1 83 ? 22.540 31.394 -90.683 1.00 65.19 83 VAL A N 1
ATOM 665 C CA . VAL A 1 83 ? 21.594 30.261 -90.580 1.00 65.19 83 VAL A CA 1
ATOM 666 C C . VAL A 1 83 ? 21.862 29.162 -91.621 1.00 65.19 83 VAL A C 1
ATOM 668 O O . VAL A 1 83 ? 21.582 27.992 -91.374 1.00 65.19 83 VAL A O 1
ATOM 671 N N . PHE A 1 84 ? 22.445 29.517 -92.770 1.00 69.88 84 PHE A N 1
ATOM 672 C CA . PHE A 1 84 ? 22.742 28.576 -93.853 1.00 69.88 84 PHE A CA 1
ATOM 673 C C . PHE A 1 84 ? 24.122 27.897 -93.756 1.00 69.88 84 PHE A C 1
ATOM 675 O O . PHE A 1 84 ? 24.347 26.911 -94.455 1.00 69.88 84 PHE A O 1
ATOM 682 N N . ASN A 1 85 ? 25.038 28.360 -92.890 1.00 76.25 85 ASN A N 1
ATOM 683 C CA . ASN A 1 85 ? 26.351 27.729 -92.692 1.00 76.25 85 ASN A CA 1
ATOM 684 C C . ASN A 1 85 ? 26.324 26.763 -91.499 1.00 76.25 85 ASN A C 1
ATOM 686 O O . ASN A 1 85 ? 26.837 27.050 -90.414 1.00 76.25 85 ASN A O 1
ATOM 690 N N . GLN A 1 86 ? 25.694 25.605 -91.709 1.00 74.62 86 GLN A N 1
ATOM 691 C CA . GLN A 1 86 ? 25.511 24.599 -90.661 1.00 74.62 86 GLN A CA 1
ATOM 692 C C . GLN A 1 86 ? 26.843 24.116 -90.075 1.00 74.62 86 GLN A C 1
ATOM 694 O O . GLN A 1 86 ? 26.950 23.963 -88.862 1.00 74.62 86 GLN A O 1
ATOM 699 N N . THR A 1 87 ? 27.867 23.912 -90.905 1.00 81.00 87 THR A N 1
ATOM 700 C CA . THR A 1 87 ? 29.150 23.340 -90.469 1.00 81.00 87 THR A CA 1
ATOM 701 C C . THR A 1 87 ? 29.859 24.225 -89.446 1.00 81.00 87 THR A C 1
ATOM 703 O O . THR A 1 87 ? 30.306 23.732 -88.413 1.00 81.00 87 THR A O 1
ATOM 706 N N . GLU A 1 88 ? 29.919 25.534 -89.692 1.00 80.62 88 GLU A N 1
ATOM 707 C CA . GLU A 1 88 ? 30.548 26.493 -88.776 1.00 80.62 88 GLU A CA 1
ATOM 708 C C . GLU A 1 88 ? 29.759 26.614 -87.466 1.00 80.62 88 GLU A C 1
ATOM 710 O O . GLU A 1 88 ? 30.340 26.593 -86.381 1.00 80.62 88 GLU A O 1
ATOM 715 N N . PHE A 1 89 ? 28.424 26.633 -87.553 1.00 81.94 89 PHE A N 1
ATOM 716 C CA . PHE A 1 89 ? 27.565 26.645 -86.371 1.00 81.94 89 PHE A CA 1
ATOM 717 C C . PHE A 1 89 ? 27.755 25.387 -85.511 1.00 81.94 89 PHE A C 1
ATOM 719 O O . PHE A 1 89 ? 27.844 25.489 -84.285 1.00 81.94 89 PHE A O 1
ATOM 726 N N . PHE A 1 90 ? 27.852 24.209 -86.137 1.00 82.44 90 PHE A N 1
ATOM 727 C CA . PHE A 1 90 ? 28.088 22.949 -85.435 1.00 82.44 90 PHE A CA 1
ATOM 728 C C . PHE A 1 90 ? 29.459 22.911 -84.758 1.00 82.44 90 PHE A C 1
ATOM 730 O O . PHE A 1 90 ? 29.534 22.469 -83.613 1.00 82.44 90 PHE A O 1
ATOM 737 N N . ILE A 1 91 ? 30.524 23.383 -85.413 1.00 84.38 91 ILE A N 1
ATOM 738 C CA . ILE A 1 91 ? 31.879 23.393 -84.837 1.00 84.38 91 ILE A CA 1
ATOM 739 C C . ILE A 1 91 ? 31.926 24.281 -83.585 1.00 84.38 91 ILE A C 1
ATOM 741 O O . ILE A 1 91 ? 32.294 23.795 -82.511 1.00 84.38 91 ILE A O 1
ATOM 745 N N . ASP A 1 92 ? 31.470 25.531 -83.691 1.00 82.25 92 ASP A N 1
ATOM 746 C CA . ASP A 1 92 ? 31.508 26.494 -82.582 1.00 82.25 92 ASP A CA 1
ATOM 747 C C . ASP A 1 92 ? 30.598 26.066 -81.422 1.00 82.25 92 ASP A C 1
ATOM 749 O O . ASP A 1 92 ? 30.979 26.126 -80.248 1.00 82.25 92 ASP A O 1
ATOM 753 N N . THR A 1 93 ? 29.392 25.584 -81.733 1.00 82.69 93 THR A N 1
ATOM 754 C CA . THR A 1 93 ? 28.438 25.104 -80.724 1.00 82.69 93 THR A CA 1
ATOM 755 C C . THR A 1 93 ? 28.976 23.881 -79.988 1.00 82.69 93 THR A C 1
ATOM 757 O O . THR A 1 93 ? 28.888 23.807 -78.759 1.00 82.69 93 THR A O 1
ATOM 760 N N . ASN A 1 94 ? 29.571 22.932 -80.714 1.00 84.38 94 ASN A N 1
ATOM 761 C CA . ASN A 1 94 ? 30.115 21.712 -80.130 1.00 84.38 94 ASN A CA 1
ATOM 762 C C . ASN A 1 94 ? 31.327 22.006 -79.234 1.00 84.38 94 ASN A C 1
ATOM 764 O O . ASN A 1 94 ? 31.463 21.395 -78.178 1.00 84.38 94 ASN A O 1
ATOM 768 N N . GLU A 1 95 ? 32.167 22.985 -79.584 1.00 86.19 95 GLU A N 1
ATOM 769 C CA . GLU A 1 95 ? 33.268 23.427 -78.721 1.00 86.19 95 GLU A CA 1
ATOM 770 C C . GLU A 1 95 ? 32.753 23.987 -77.381 1.00 86.19 95 GLU A C 1
ATOM 772 O O . GLU A 1 95 ? 33.222 23.587 -76.310 1.00 86.19 95 GLU A O 1
ATOM 777 N N . LYS A 1 96 ? 31.741 24.871 -77.406 1.00 86.25 96 LYS A N 1
ATOM 778 C CA . LYS A 1 96 ? 31.170 25.454 -76.174 1.00 86.25 96 LYS A CA 1
ATOM 779 C C . LYS A 1 96 ? 30.415 24.428 -75.335 1.00 86.25 96 LYS A C 1
ATOM 781 O O . LYS A 1 96 ? 30.547 24.447 -74.111 1.00 86.25 96 LYS A O 1
ATOM 786 N N . LEU A 1 97 ? 29.689 23.505 -75.968 1.00 82.81 97 LEU A N 1
ATOM 787 C CA . LEU A 1 97 ? 29.039 22.391 -75.276 1.00 82.81 97 LEU A CA 1
ATOM 788 C C . LEU A 1 97 ? 30.054 21.440 -74.644 1.00 82.81 97 LEU A C 1
ATOM 790 O O . LEU A 1 97 ? 29.848 21.019 -73.511 1.00 82.81 97 LEU A O 1
ATOM 794 N N . LYS A 1 98 ? 31.169 21.147 -75.318 1.00 82.38 98 LYS A N 1
ATOM 795 C CA . LYS A 1 98 ? 32.225 20.279 -74.784 1.00 82.38 98 LYS A CA 1
ATOM 796 C C . LYS A 1 98 ? 32.921 20.908 -73.575 1.00 82.38 98 LYS A C 1
ATOM 798 O O . LYS A 1 98 ? 33.191 20.213 -72.601 1.00 82.38 98 LYS A O 1
ATOM 803 N N . ASN A 1 99 ? 33.129 22.224 -73.579 1.00 82.25 99 ASN A N 1
ATOM 804 C CA . ASN A 1 99 ? 33.660 22.945 -72.418 1.00 82.25 99 ASN A CA 1
ATOM 805 C C . ASN A 1 99 ? 32.661 22.991 -71.250 1.00 82.25 99 ASN A C 1
ATOM 807 O O . ASN A 1 99 ? 33.046 22.711 -70.116 1.00 82.25 99 ASN A O 1
ATOM 811 N N . PHE A 1 100 ? 31.372 23.228 -71.521 1.00 80.75 100 PHE A N 1
ATOM 812 C CA . PHE A 1 100 ? 30.311 23.099 -70.514 1.00 80.75 100 PHE A CA 1
ATOM 813 C C . PHE A 1 100 ? 30.238 21.679 -69.940 1.00 80.75 100 PHE A C 1
ATOM 815 O O . PHE A 1 100 ? 30.110 21.504 -68.732 1.00 80.75 100 PHE A O 1
ATOM 822 N N . GLN A 1 101 ? 30.361 20.659 -70.791 1.00 76.62 101 GLN A N 1
ATOM 823 C CA . GLN A 1 101 ? 30.375 19.256 -70.391 1.00 76.62 101 GLN A CA 1
ATOM 824 C C . GLN A 1 101 ? 31.592 18.949 -69.509 1.00 76.62 101 GLN A C 1
ATOM 826 O O . GLN A 1 101 ? 31.435 18.303 -68.479 1.00 76.62 101 GLN A O 1
ATOM 831 N N . ASN A 1 102 ? 32.774 19.473 -69.842 1.00 75.56 102 ASN A N 1
ATOM 832 C CA . ASN A 1 102 ? 33.982 19.326 -69.027 1.00 75.56 102 ASN A CA 1
ATOM 833 C C . ASN A 1 102 ? 33.860 20.026 -67.656 1.00 75.56 102 ASN A C 1
ATOM 835 O O . ASN A 1 102 ? 34.303 19.474 -66.648 1.00 75.56 102 ASN A O 1
ATOM 839 N N . GLU A 1 103 ? 33.211 21.194 -67.574 1.00 70.38 103 GLU A N 1
ATOM 840 C CA . GLU A 1 103 ? 32.944 21.866 -66.290 1.00 70.38 103 GLU A CA 1
ATOM 841 C C . GLU A 1 103 ? 31.826 21.194 -65.477 1.00 70.38 103 GLU A C 1
ATOM 843 O O . GLU A 1 103 ? 31.929 21.067 -64.256 1.00 70.38 103 GLU A O 1
ATOM 848 N N . MET A 1 104 ? 30.788 20.678 -66.136 1.00 64.69 104 MET A N 1
ATOM 849 C CA . MET A 1 104 ? 29.774 19.823 -65.512 1.00 64.69 104 MET A CA 1
ATOM 850 C C . MET A 1 104 ? 30.393 18.531 -64.974 1.00 64.69 104 MET A C 1
ATOM 852 O O . MET A 1 104 ? 30.016 18.092 -63.895 1.00 64.69 104 MET A O 1
ATOM 856 N N . VAL A 1 105 ? 31.391 17.957 -65.654 1.00 65.12 105 VAL A N 1
ATOM 857 C CA . VAL A 1 105 ? 32.163 16.792 -65.179 1.00 65.12 105 VAL A CA 1
ATOM 858 C C . VAL A 1 105 ? 32.953 17.101 -63.891 1.00 65.12 105 VAL A C 1
ATOM 860 O O . VAL A 1 105 ? 33.140 16.226 -63.043 1.00 65.12 105 VAL A O 1
ATOM 863 N N . LEU A 1 106 ? 33.344 18.356 -63.663 1.00 59.34 106 LEU A N 1
ATOM 864 C CA . LEU A 1 106 ? 33.908 18.808 -62.384 1.00 59.34 106 LEU A CA 1
ATOM 865 C C . LEU A 1 106 ? 32.850 18.938 -61.270 1.00 59.34 106 LEU A C 1
ATOM 867 O O . LEU A 1 106 ? 33.156 18.664 -60.113 1.00 59.34 106 LEU A O 1
ATOM 871 N N . VAL A 1 107 ? 31.605 19.302 -61.599 1.00 54.53 107 VAL A N 1
ATOM 872 C CA . VAL A 1 107 ? 30.457 19.305 -60.658 1.00 54.53 107 VAL A CA 1
ATOM 873 C C . VAL A 1 107 ? 30.015 17.884 -60.327 1.00 54.53 107 VAL A C 1
ATOM 875 O O . VAL A 1 107 ? 29.668 17.564 -59.197 1.00 54.53 107 VAL A O 1
ATOM 878 N N . ILE A 1 108 ? 30.119 17.003 -61.308 1.00 57.97 108 ILE A N 1
ATOM 879 C CA . ILE A 1 108 ? 29.980 15.568 -61.170 1.00 57.97 108 ILE A CA 1
ATOM 880 C C . ILE A 1 108 ? 30.978 15.046 -60.119 1.00 57.97 108 ILE A C 1
ATOM 882 O O . ILE A 1 108 ? 30.579 14.358 -59.197 1.00 57.97 108 ILE A O 1
ATOM 886 N N . LYS A 1 109 ? 32.229 15.512 -60.079 1.00 50.00 109 LYS A N 1
ATOM 887 C CA . LYS A 1 109 ? 33.164 15.183 -58.979 1.00 50.00 109 LYS A CA 1
ATOM 888 C C . LYS A 1 109 ? 32.721 15.597 -57.556 1.00 50.00 109 LYS A C 1
ATOM 890 O O . LYS A 1 109 ? 33.383 15.197 -56.605 1.00 50.00 109 LYS A O 1
ATOM 895 N N . LYS A 1 110 ? 31.618 16.336 -57.384 1.00 46.97 110 LYS A N 1
ATOM 896 C CA . LYS A 1 110 ? 30.939 16.579 -56.095 1.00 46.97 110 LYS A CA 1
ATOM 897 C C . LYS A 1 110 ? 29.726 15.656 -55.827 1.00 46.97 110 LYS A C 1
ATOM 899 O O . LYS A 1 110 ? 29.004 15.903 -54.870 1.00 46.97 110 LYS A O 1
ATOM 904 N N . GLY A 1 111 ? 29.471 14.619 -56.636 1.00 49.72 111 GLY A N 1
ATOM 905 C CA . GLY A 1 111 ? 28.393 13.643 -56.360 1.00 49.72 111 GLY A CA 1
ATOM 906 C C . GLY A 1 111 ? 27.824 12.809 -57.526 1.00 49.72 111 GLY A C 1
ATOM 907 O O . GLY A 1 111 ? 26.875 12.061 -57.339 1.00 49.72 111 GLY A O 1
ATOM 908 N N . TYR A 1 112 ? 28.375 12.888 -58.730 1.00 47.09 112 TYR A N 1
ATOM 909 C CA . TYR A 1 112 ? 28.103 12.019 -59.882 1.00 47.09 112 TYR A CA 1
ATOM 910 C C . TYR A 1 112 ? 29.420 11.317 -60.244 1.00 47.09 112 TYR A C 1
ATOM 912 O O . TYR A 1 112 ? 30.495 11.892 -60.133 1.00 47.09 112 TYR A O 1
ATOM 920 N N . ASN A 1 113 ? 29.412 10.050 -60.633 1.00 54.19 113 ASN A N 1
ATOM 921 C CA . ASN A 1 113 ? 30.638 9.251 -60.498 1.00 54.19 113 ASN A CA 1
ATOM 922 C C . ASN A 1 113 ? 31.002 8.392 -61.706 1.00 54.19 113 ASN A C 1
ATOM 924 O O . ASN A 1 113 ? 31.607 7.362 -61.492 1.00 54.19 113 ASN A O 1
ATOM 928 N N . GLY A 1 114 ? 30.676 8.822 -62.934 1.00 47.59 114 GLY A N 1
ATOM 929 C CA . GLY A 1 114 ? 31.314 8.513 -64.241 1.00 47.59 114 GLY A CA 1
ATOM 930 C C . GLY A 1 114 ? 32.362 7.383 -64.420 1.00 47.59 114 GLY A C 1
ATOM 931 O O . GLY A 1 114 ? 33.264 7.552 -65.232 1.00 47.59 114 GLY A O 1
ATOM 932 N N . HIS A 1 115 ? 32.283 6.257 -63.712 1.00 46.66 115 HIS A N 1
ATOM 933 C CA . HIS A 1 115 ? 33.213 5.129 -63.755 1.00 46.66 115 HIS A CA 1
ATOM 934 C C . HIS A 1 115 ? 32.586 3.962 -64.524 1.00 46.66 115 HIS A C 1
ATOM 936 O O . HIS A 1 115 ? 31.403 3.661 -64.348 1.00 46.66 115 HIS A O 1
ATOM 942 N N . ASP A 1 116 ? 33.399 3.263 -65.324 1.00 46.94 116 ASP A N 1
ATOM 943 C CA . ASP A 1 116 ? 33.039 1.960 -65.891 1.00 46.94 116 ASP A CA 1
ATOM 944 C C . ASP A 1 116 ? 32.635 0.993 -64.773 1.00 46.94 116 ASP A C 1
ATOM 946 O O . ASP A 1 116 ? 33.345 0.847 -63.772 1.00 46.94 116 ASP A O 1
ATOM 950 N N . GLY A 1 117 ? 31.511 0.291 -64.957 1.00 47.50 117 GLY A N 1
ATOM 951 C CA . GLY A 1 117 ? 30.918 -0.590 -63.943 1.00 47.50 117 GLY A CA 1
ATOM 952 C C . GLY A 1 117 ? 31.858 -1.679 -63.406 1.00 47.50 117 GLY A C 1
ATOM 953 O O . GLY A 1 117 ? 31.658 -2.146 -62.288 1.00 47.50 117 GLY A O 1
ATOM 954 N N . GLY A 1 118 ? 32.916 -2.033 -64.145 1.00 49.72 118 GLY A N 1
ATOM 955 C CA . GLY A 1 118 ? 33.946 -2.979 -63.704 1.00 49.72 118 GLY A CA 1
ATOM 956 C C . GLY A 1 118 ? 34.907 -2.441 -62.634 1.00 49.72 118 GLY A C 1
ATOM 957 O O . GLY A 1 118 ? 35.453 -3.233 -61.876 1.00 49.72 118 GLY A O 1
ATOM 958 N N . LYS A 1 119 ? 35.098 -1.116 -62.517 1.00 52.19 119 LYS A N 1
ATOM 959 C CA . LYS A 1 119 ? 35.980 -0.509 -61.494 1.00 52.19 119 LYS A CA 1
ATOM 960 C C . LYS A 1 119 ? 35.268 -0.212 -60.167 1.00 52.19 119 LYS A C 1
ATOM 962 O O . LYS A 1 119 ? 35.939 0.012 -59.168 1.00 52.19 119 LYS A O 1
ATOM 967 N N . MET A 1 120 ? 33.931 -0.222 -60.147 1.00 57.69 120 MET A N 1
ATOM 968 C CA . MET A 1 120 ? 33.129 -0.003 -58.931 1.00 57.69 120 MET A CA 1
ATOM 969 C C . MET A 1 120 ? 32.924 -1.283 -58.103 1.00 57.69 120 MET A C 1
ATOM 971 O O . MET A 1 120 ? 32.817 -1.211 -56.883 1.00 57.69 120 MET A O 1
ATOM 975 N N . TRP A 1 121 ? 32.885 -2.452 -58.751 1.00 69.81 121 TRP A N 1
ATOM 976 C CA . TRP A 1 121 ? 32.675 -3.755 -58.106 1.00 69.81 121 TRP A CA 1
ATOM 977 C C . TRP A 1 121 ? 33.989 -4.531 -57.944 1.00 69.81 121 TRP A C 1
ATOM 979 O O . TRP A 1 121 ? 34.133 -5.644 -58.446 1.00 69.81 121 TRP A O 1
ATOM 989 N N . THR A 1 122 ? 34.967 -3.948 -57.247 1.00 72.81 122 THR A N 1
ATOM 990 C CA . THR A 1 122 ? 36.143 -4.708 -56.787 1.00 72.81 122 THR A CA 1
ATOM 991 C C . THR A 1 122 ? 35.739 -5.674 -55.672 1.00 72.81 122 THR A C 1
ATOM 993 O O . THR A 1 122 ? 34.742 -5.442 -54.989 1.00 72.81 122 THR A O 1
ATOM 996 N N . PHE A 1 123 ? 36.493 -6.757 -55.451 1.00 74.56 123 PHE A N 1
ATOM 997 C CA . PHE A 1 123 ? 36.158 -7.732 -54.404 1.00 74.56 123 PHE A CA 1
ATOM 998 C C . PHE A 1 123 ? 36.000 -7.090 -53.006 1.00 74.56 123 PHE A C 1
ATOM 1000 O O . PHE A 1 123 ? 34.977 -7.340 -52.370 1.00 74.56 123 PHE A O 1
ATOM 1007 N N . PRO A 1 124 ? 36.893 -6.188 -52.543 1.00 72.94 124 PRO A N 1
ATOM 1008 C CA . PRO A 1 124 ? 36.698 -5.483 -51.272 1.00 72.94 124 PRO A CA 1
ATOM 1009 C C . PRO A 1 124 ? 35.468 -4.558 -51.241 1.00 72.94 124 PRO A C 1
ATOM 1011 O O . PRO A 1 124 ? 34.794 -4.471 -50.216 1.00 72.94 124 PRO A O 1
ATOM 1014 N N . ALA A 1 125 ? 35.132 -3.892 -52.352 1.00 72.88 125 ALA A N 1
ATOM 1015 C CA . ALA A 1 125 ? 33.931 -3.056 -52.442 1.00 72.88 125 ALA A CA 1
ATOM 1016 C C . ALA A 1 125 ? 32.645 -3.905 -52.445 1.00 72.88 125 ALA A C 1
ATOM 1018 O O . ALA A 1 125 ? 31.675 -3.571 -51.765 1.00 72.88 125 ALA A O 1
ATOM 1019 N N . ALA A 1 126 ? 32.660 -5.045 -53.141 1.00 80.56 126 ALA A N 1
ATOM 1020 C CA . ALA A 1 126 ? 31.591 -6.038 -53.115 1.00 80.56 126 ALA A CA 1
ATOM 1021 C C . ALA A 1 126 ? 31.425 -6.659 -51.718 1.00 80.56 126 ALA A C 1
ATOM 1023 O O . ALA A 1 126 ? 30.295 -6.854 -51.276 1.00 80.56 126 ALA A O 1
ATOM 1024 N N . LEU A 1 127 ? 32.528 -6.909 -51.001 1.00 79.94 127 LEU A N 1
ATOM 1025 C CA . LEU A 1 127 ? 32.526 -7.386 -49.616 1.00 79.94 127 LEU A CA 1
ATOM 1026 C C . LEU A 1 127 ? 31.920 -6.349 -48.665 1.00 79.94 127 LEU A C 1
ATOM 1028 O O . LEU A 1 127 ? 31.087 -6.702 -47.836 1.00 79.94 127 LEU A O 1
ATOM 1032 N N . MET A 1 128 ? 32.280 -5.072 -48.807 1.00 77.62 128 MET A N 1
ATOM 1033 C CA . MET A 1 128 ? 31.678 -3.979 -48.035 1.00 77.62 128 MET A CA 1
ATOM 1034 C C . MET A 1 128 ? 30.182 -3.825 -48.320 1.00 77.62 128 MET A C 1
ATOM 1036 O O . MET A 1 128 ? 29.396 -3.641 -47.391 1.00 77.62 128 MET A O 1
ATOM 1040 N N . PHE A 1 129 ? 29.765 -3.960 -49.580 1.00 83.62 129 PHE A N 1
ATOM 1041 C CA . PHE A 1 129 ? 28.351 -3.984 -49.946 1.00 83.62 129 PHE A CA 1
ATOM 1042 C C . PHE A 1 129 ? 27.626 -5.179 -49.319 1.00 83.62 129 PHE A C 1
ATOM 1044 O O . PHE A 1 129 ? 26.619 -4.995 -48.637 1.00 83.62 129 PHE A O 1
ATOM 1051 N N . ALA A 1 130 ? 28.170 -6.388 -49.462 1.00 86.62 130 ALA A N 1
ATOM 1052 C CA . ALA A 1 130 ? 27.624 -7.596 -48.857 1.00 86.62 130 ALA A CA 1
ATOM 1053 C C . ALA A 1 130 ? 27.527 -7.477 -47.325 1.00 86.62 130 ALA A C 1
ATOM 1055 O O . ALA A 1 130 ? 26.501 -7.847 -46.751 1.00 86.62 130 ALA A O 1
ATOM 1056 N N . LEU A 1 131 ? 28.543 -6.904 -46.667 1.00 85.88 131 LEU A N 1
ATOM 1057 C CA . LEU A 1 131 ? 28.513 -6.601 -45.239 1.00 85.88 131 LEU A CA 1
ATOM 1058 C C . LEU A 1 131 ? 27.376 -5.624 -44.929 1.00 85.88 131 LEU A C 1
ATOM 1060 O O . LEU A 1 131 ? 26.542 -5.928 -44.090 1.00 85.88 131 LEU A O 1
ATOM 1064 N N . SER A 1 132 ? 27.298 -4.488 -45.627 1.00 87.69 132 SER A N 1
ATOM 1065 C CA . SER A 1 132 ? 26.278 -3.460 -45.379 1.00 87.69 132 SER A CA 1
ATOM 1066 C C . SER A 1 132 ? 24.839 -3.971 -45.521 1.00 87.69 132 SER A C 1
ATOM 1068 O O . SER A 1 132 ? 23.952 -3.470 -44.828 1.00 87.69 132 SER A O 1
ATOM 1070 N N . VAL A 1 133 ? 24.617 -4.979 -46.375 1.00 89.69 133 VAL A N 1
ATOM 1071 C CA . VAL A 1 133 ? 23.324 -5.656 -46.537 1.00 89.69 133 VAL A CA 1
ATOM 1072 C C . VAL A 1 133 ? 23.017 -6.540 -45.327 1.00 89.69 133 VAL A C 1
ATOM 1074 O O . VAL A 1 133 ? 21.945 -6.401 -44.742 1.00 89.69 133 VAL A O 1
ATOM 1077 N N . ILE A 1 134 ? 23.939 -7.419 -44.911 1.00 89.94 134 ILE A N 1
ATOM 1078 C CA . ILE A 1 134 ? 23.682 -8.332 -43.778 1.00 89.94 134 ILE A CA 1
ATOM 1079 C C . ILE A 1 134 ? 23.660 -7.605 -42.429 1.00 89.94 134 ILE A C 1
ATOM 1081 O O . ILE A 1 134 ? 22.895 -7.981 -41.544 1.00 89.94 134 ILE A O 1
ATOM 1085 N N . THR A 1 135 ? 24.453 -6.540 -42.273 1.00 88.38 135 THR A N 1
ATOM 1086 C CA . THR A 1 135 ? 24.499 -5.721 -41.052 1.00 88.38 135 THR A CA 1
ATOM 1087 C C . THR A 1 135 ? 23.360 -4.716 -40.954 1.00 88.38 135 THR A C 1
ATOM 1089 O O . THR A 1 135 ? 23.152 -4.152 -39.875 1.00 88.38 135 THR A O 1
ATOM 1092 N N . MET A 1 136 ? 22.607 -4.529 -42.046 1.00 91.56 136 MET A N 1
ATOM 1093 C CA . MET A 1 136 ? 21.514 -3.562 -42.179 1.00 91.56 136 MET A CA 1
ATOM 1094 C C . MET A 1 136 ? 21.977 -2.101 -42.050 1.00 91.56 136 MET A C 1
ATOM 1096 O O . MET A 1 136 ? 21.207 -1.257 -41.610 1.00 91.56 136 MET A O 1
ATOM 1100 N N . ILE A 1 137 ? 23.233 -1.805 -42.413 1.00 89.94 137 ILE A N 1
ATOM 1101 C CA . ILE A 1 137 ? 23.753 -0.428 -42.467 1.00 89.94 137 ILE A CA 1
ATOM 1102 C C . ILE A 1 137 ? 23.279 0.259 -43.750 1.00 89.94 137 ILE A C 1
ATOM 1104 O O . ILE A 1 137 ? 22.753 1.359 -43.699 1.00 89.94 137 ILE A O 1
ATOM 1108 N N . GLY A 1 138 ? 23.474 -0.393 -44.903 1.00 84.69 138 GLY A N 1
ATOM 1109 C CA . GLY A 1 138 ? 22.986 0.092 -46.195 1.00 84.69 138 GLY A CA 1
ATOM 1110 C C . GLY A 1 138 ? 23.481 1.480 -46.630 1.00 84.69 138 GLY A C 1
ATOM 1111 O O . GLY A 1 138 ? 22.653 2.321 -46.949 1.00 84.69 138 GLY A O 1
ATOM 1112 N N . TYR A 1 139 ? 24.801 1.693 -46.746 1.00 81.69 139 TYR A N 1
ATOM 1113 C CA . TYR A 1 139 ? 25.407 2.987 -47.128 1.00 81.69 139 TYR A CA 1
ATOM 1114 C C . TYR A 1 139 ? 24.858 3.639 -48.412 1.00 81.69 139 TYR A C 1
ATOM 1116 O O . TYR A 1 139 ? 25.064 4.821 -48.632 1.00 81.69 139 TYR A O 1
ATOM 1124 N N . GLY A 1 140 ? 24.231 2.896 -49.328 1.00 75.00 140 GLY A N 1
ATOM 1125 C CA . GLY A 1 140 ? 23.584 3.473 -50.519 1.00 75.00 140 GLY A CA 1
ATOM 1126 C C . GLY A 1 140 ? 24.526 4.034 -51.597 1.00 75.00 140 GLY A C 1
ATOM 1127 O O . GLY A 1 140 ? 24.075 4.336 -52.701 1.00 75.00 140 GLY A O 1
ATOM 1128 N N . ASN A 1 141 ? 25.833 4.106 -51.337 1.00 72.06 141 ASN A N 1
ATOM 1129 C CA . ASN A 1 141 ? 26.853 4.554 -52.286 1.00 72.06 141 ASN A CA 1
ATOM 1130 C C . ASN A 1 141 ? 27.175 3.508 -53.379 1.00 72.06 141 ASN A C 1
ATOM 1132 O O . ASN A 1 141 ? 27.571 3.880 -54.486 1.00 72.06 141 ASN A O 1
ATOM 1136 N N . LEU A 1 142 ? 26.966 2.212 -53.100 1.00 72.88 142 LEU A N 1
ATOM 1137 C CA . LEU A 1 142 ? 27.083 1.102 -54.054 1.00 72.88 142 LEU A CA 1
ATOM 1138 C C . LEU A 1 142 ? 25.776 0.292 -54.088 1.00 72.88 142 LEU A C 1
ATOM 1140 O O . LEU A 1 142 ? 25.340 -0.228 -53.064 1.00 72.88 142 LEU A O 1
ATOM 1144 N N . VAL A 1 143 ? 25.143 0.180 -55.264 1.00 77.50 143 VAL A N 1
ATOM 1145 C CA . VAL A 1 143 ? 23.831 -0.480 -55.428 1.00 77.50 143 VAL A CA 1
ATOM 1146 C C . VAL A 1 143 ? 23.754 -1.341 -56.698 1.00 77.50 143 VAL A C 1
ATOM 1148 O O . VAL A 1 143 ? 24.298 -0.956 -57.741 1.00 77.50 143 VAL A O 1
ATOM 1151 N N . PRO A 1 144 ? 23.051 -2.492 -56.667 1.00 77.25 144 PRO A N 1
ATOM 1152 C CA . PRO A 1 144 ? 22.890 -3.353 -57.833 1.00 77.25 144 PRO A CA 1
ATOM 1153 C C . PRO A 1 144 ? 21.972 -2.693 -58.869 1.00 77.25 144 PRO A C 1
ATOM 1155 O O . PRO A 1 144 ? 20.804 -2.393 -58.609 1.00 77.25 144 PRO A O 1
ATOM 1158 N N . ARG A 1 145 ? 22.492 -2.482 -60.082 1.00 74.88 145 ARG A N 1
ATOM 1159 C CA . ARG A 1 145 ? 21.727 -1.868 -61.183 1.00 74.88 145 ARG A CA 1
ATOM 1160 C C . ARG A 1 145 ? 20.989 -2.893 -62.048 1.00 74.88 145 ARG A C 1
ATOM 1162 O O . ARG A 1 145 ? 19.935 -2.575 -62.591 1.00 74.88 145 ARG A O 1
ATOM 1169 N N . THR A 1 146 ? 21.508 -4.116 -62.157 1.00 79.12 146 THR A N 1
ATOM 1170 C CA . THR A 1 146 ? 20.925 -5.187 -62.982 1.00 79.12 146 THR A CA 1
ATOM 1171 C C . THR A 1 146 ? 19.737 -5.859 -62.288 1.00 79.12 146 THR A C 1
ATOM 1173 O O . THR A 1 146 ? 19.692 -5.941 -61.061 1.00 79.12 146 THR A O 1
ATOM 1176 N N . GLY A 1 147 ? 18.779 -6.382 -63.066 1.00 77.31 147 GLY A N 1
ATOM 1177 C CA . GLY A 1 147 ? 17.633 -7.129 -62.522 1.00 77.31 147 GLY A CA 1
ATOM 1178 C C . GLY A 1 147 ? 18.066 -8.353 -61.706 1.00 77.31 147 GLY A C 1
ATOM 1179 O O . GLY A 1 147 ? 17.623 -8.528 -60.573 1.00 77.31 147 GLY A O 1
ATOM 1180 N N . TRP A 1 148 ? 19.021 -9.128 -62.233 1.00 85.19 148 TRP A N 1
ATOM 1181 C CA . TRP A 1 148 ? 19.624 -10.266 -61.530 1.00 85.19 148 TRP A CA 1
ATOM 1182 C C . TRP A 1 148 ? 20.388 -9.862 -60.266 1.00 85.19 148 TRP A C 1
ATOM 1184 O O . TRP A 1 148 ? 20.288 -10.555 -59.260 1.00 85.19 148 TRP A O 1
ATOM 1194 N N . GLY A 1 149 ? 21.098 -8.727 -60.276 1.00 79.69 149 GLY A N 1
ATOM 1195 C CA . GLY A 1 149 ? 21.782 -8.209 -59.090 1.00 79.69 149 GLY A CA 1
ATOM 1196 C C . GLY A 1 149 ? 20.801 -7.844 -57.976 1.00 79.69 149 GLY A C 1
ATOM 1197 O O . GLY A 1 149 ? 21.009 -8.227 -56.831 1.00 79.69 149 GLY A O 1
ATOM 1198 N N . LYS A 1 150 ? 19.686 -7.180 -58.314 1.00 83.75 150 LYS A N 1
ATOM 1199 C CA . LYS A 1 150 ? 18.618 -6.863 -57.351 1.00 83.75 150 LYS A CA 1
ATOM 1200 C C . LYS A 1 150 ? 17.987 -8.130 -56.768 1.00 83.75 150 LYS A C 1
ATOM 1202 O O . LYS A 1 150 ? 17.830 -8.216 -55.555 1.00 83.75 150 LYS A O 1
ATOM 1207 N N . PHE A 1 151 ? 17.680 -9.123 -57.609 1.00 89.38 151 PHE A N 1
ATOM 1208 C CA . PHE A 1 151 ? 17.153 -10.416 -57.158 1.00 89.38 151 PHE A CA 1
ATOM 1209 C C . PHE A 1 151 ? 18.132 -11.141 -56.219 1.00 89.38 151 PHE A C 1
ATOM 1211 O O . PHE A 1 151 ? 17.741 -11.570 -55.135 1.00 89.38 151 PHE A O 1
ATOM 1218 N N . ALA A 1 152 ? 19.416 -11.207 -56.586 1.00 83.69 152 ALA A N 1
ATOM 1219 C CA . ALA A 1 152 ? 20.455 -11.816 -55.759 1.00 83.69 152 ALA A CA 1
ATOM 1220 C C . ALA A 1 152 ? 20.610 -11.108 -54.405 1.00 83.69 152 ALA A C 1
ATOM 1222 O O . ALA A 1 152 ? 20.740 -11.777 -53.385 1.00 83.69 152 ALA A O 1
ATOM 1223 N N . THR A 1 153 ? 20.533 -9.772 -54.363 1.00 88.62 153 THR A N 1
ATOM 1224 C CA . THR A 1 153 ? 20.564 -9.011 -53.104 1.00 88.62 153 THR A CA 1
ATOM 1225 C C . THR A 1 153 ? 19.371 -9.326 -52.204 1.00 88.62 153 THR A C 1
ATOM 1227 O O . THR A 1 153 ? 19.564 -9.471 -51.001 1.00 88.62 153 THR A O 1
ATOM 1230 N N . VAL A 1 154 ? 18.160 -9.482 -52.756 1.00 92.19 154 VAL A N 1
ATOM 1231 C CA . VAL A 1 154 ? 16.975 -9.875 -51.970 1.00 92.19 154 VAL A CA 1
ATOM 1232 C C . VAL A 1 154 ? 17.181 -11.251 -51.337 1.00 92.19 154 VAL A C 1
ATOM 1234 O O . VAL A 1 154 ? 17.028 -11.393 -50.127 1.00 92.19 154 VAL A O 1
ATOM 1237 N N . VAL A 1 155 ? 17.589 -12.250 -52.127 1.00 93.12 155 VAL A N 1
ATOM 1238 C CA . VAL A 1 155 ? 17.853 -13.608 -51.619 1.00 93.12 155 VAL A CA 1
ATOM 1239 C C . VAL A 1 155 ? 18.970 -13.592 -50.572 1.00 93.12 155 VAL A C 1
ATOM 1241 O O . VAL A 1 155 ? 18.833 -14.190 -49.507 1.00 93.12 155 VAL A O 1
ATOM 1244 N N . TYR A 1 156 ? 20.053 -12.862 -50.838 1.00 90.75 156 TYR A N 1
ATOM 1245 C CA . TYR A 1 156 ? 21.179 -12.723 -49.919 1.00 90.75 156 TYR A CA 1
ATOM 1246 C C . TYR A 1 156 ? 20.773 -12.062 -48.592 1.00 90.75 156 TYR A C 1
ATOM 1248 O O . TYR A 1 156 ? 21.184 -12.528 -47.533 1.00 90.75 156 TYR A O 1
ATOM 1256 N N . ALA A 1 157 ? 19.915 -11.037 -48.618 1.00 92.12 157 ALA A N 1
ATOM 1257 C CA . ALA A 1 157 ? 19.406 -10.383 -47.414 1.00 92.12 157 ALA A CA 1
ATOM 1258 C C . ALA A 1 157 ? 18.506 -11.309 -46.578 1.00 92.12 157 ALA A C 1
ATOM 1260 O O . ALA A 1 157 ? 18.648 -11.346 -45.358 1.00 92.12 157 ALA A O 1
ATOM 1261 N N . VAL A 1 158 ? 17.628 -12.094 -47.218 1.00 94.25 158 VAL A N 1
ATOM 1262 C CA . VAL A 1 158 ? 16.695 -13.012 -46.533 1.00 94.25 158 VAL A CA 1
ATOM 1263 C C . VAL A 1 158 ? 17.420 -14.023 -45.644 1.00 94.25 158 VAL A C 1
ATOM 1265 O O . VAL A 1 158 ? 16.953 -14.292 -44.542 1.00 94.25 158 VAL A O 1
ATOM 1268 N N . PHE A 1 159 ? 18.562 -14.558 -46.082 1.00 93.06 159 PHE A N 1
ATOM 1269 C CA . PHE A 1 159 ? 19.351 -15.503 -45.280 1.00 93.06 159 PHE A CA 1
ATOM 1270 C C . PHE A 1 159 ? 20.447 -14.821 -44.456 1.00 93.06 159 PHE A C 1
ATOM 1272 O O . PHE A 1 159 ? 20.706 -15.206 -43.315 1.00 93.06 159 PHE A O 1
ATOM 1279 N N . GLY A 1 160 ? 21.082 -13.792 -45.016 1.00 90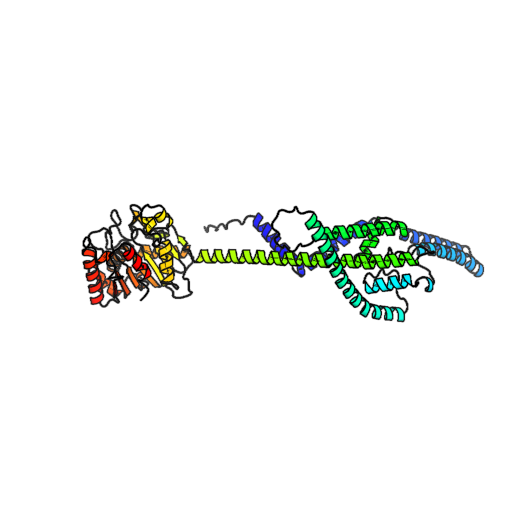.12 160 GLY A N 1
ATOM 1280 C CA . GLY A 1 160 ? 22.202 -13.099 -44.393 1.00 90.12 160 GLY A CA 1
ATOM 1281 C C . GLY A 1 160 ? 21.803 -12.271 -43.172 1.00 90.12 160 GLY A C 1
ATOM 1282 O O . GLY A 1 160 ? 22.535 -12.279 -42.186 1.00 90.12 160 GLY A O 1
ATOM 1283 N N . ILE A 1 161 ? 20.637 -11.613 -43.189 1.00 93.38 161 ILE A N 1
ATOM 1284 C CA . ILE A 1 161 ? 20.154 -10.817 -42.049 1.00 93.38 161 ILE A CA 1
ATOM 1285 C C . ILE A 1 161 ? 19.881 -11.707 -40.823 1.00 93.38 161 ILE A C 1
ATOM 1287 O O . ILE A 1 161 ? 20.448 -11.414 -39.770 1.00 93.38 161 ILE A O 1
ATOM 1291 N N . PRO A 1 162 ? 19.098 -12.806 -40.901 1.00 95.25 162 PRO A N 1
ATOM 1292 C CA . PRO A 1 162 ? 18.917 -13.708 -39.761 1.00 95.25 162 PRO A CA 1
ATOM 1293 C C . PRO A 1 162 ? 20.230 -14.289 -39.232 1.00 95.25 162 PRO A C 1
ATOM 1295 O O . PRO A 1 162 ? 20.442 -14.312 -38.020 1.00 95.25 162 PRO A O 1
ATOM 1298 N N . LEU A 1 163 ? 21.137 -14.707 -40.125 1.00 91.75 163 LEU A N 1
ATOM 1299 C CA . LEU A 1 163 ? 22.455 -15.212 -39.735 1.00 91.75 163 LEU A CA 1
ATOM 1300 C C . LEU A 1 163 ? 23.269 -14.143 -38.992 1.00 91.75 163 LEU A C 1
ATOM 1302 O O . LEU A 1 163 ? 23.865 -14.427 -37.953 1.00 91.75 163 LEU A O 1
ATOM 1306 N N . PHE A 1 164 ? 23.263 -12.905 -39.490 1.00 91.56 164 PHE A N 1
ATOM 1307 C CA . PHE A 1 164 ? 23.940 -11.792 -38.837 1.00 91.56 164 PHE A CA 1
ATOM 1308 C C . PHE A 1 164 ? 23.297 -11.428 -37.494 1.00 91.56 164 PHE A C 1
ATOM 1310 O O . PHE A 1 164 ? 24.017 -11.127 -36.549 1.00 91.56 164 PHE A O 1
ATOM 1317 N N . VAL A 1 165 ? 21.968 -11.488 -37.365 1.00 91.31 165 VAL A N 1
ATOM 1318 C CA . VAL A 1 165 ? 21.278 -11.283 -36.080 1.00 91.31 165 VAL A CA 1
ATOM 1319 C C . VAL A 1 165 ? 21.701 -12.343 -35.061 1.00 91.31 165 VAL A C 1
ATOM 1321 O O . VAL A 1 165 ? 22.001 -11.990 -33.924 1.00 91.31 165 VAL A O 1
ATOM 1324 N N . LEU A 1 166 ? 21.798 -13.617 -35.456 1.00 90.69 166 LEU A N 1
ATOM 1325 C CA . LEU A 1 166 ? 22.313 -14.677 -34.581 1.00 90.69 166 LEU A CA 1
ATOM 1326 C C . LEU A 1 166 ? 23.762 -14.411 -34.157 1.00 90.69 166 LEU A C 1
ATOM 1328 O O . LEU A 1 166 ? 24.080 -14.492 -32.972 1.00 90.69 166 LEU A O 1
ATOM 1332 N N . TYR A 1 167 ? 24.625 -14.038 -35.106 1.00 89.94 167 TYR A N 1
ATOM 1333 C CA . TYR A 1 167 ? 25.994 -13.612 -34.811 1.00 89.94 167 TYR A CA 1
ATOM 1334 C C . TYR A 1 167 ? 26.019 -12.442 -33.810 1.00 89.94 167 TYR A C 1
ATOM 1336 O O . TYR A 1 167 ? 26.720 -12.508 -32.802 1.00 89.94 167 TYR A O 1
ATOM 1344 N N . PHE A 1 168 ? 25.222 -11.401 -34.060 1.00 88.88 168 PHE A N 1
ATOM 1345 C CA . PHE A 1 168 ? 25.136 -10.190 -33.245 1.00 88.88 168 PHE A CA 1
ATOM 1346 C C . PHE A 1 168 ? 24.719 -10.509 -31.805 1.00 88.88 168 PHE A C 1
ATOM 1348 O O . PHE A 1 168 ? 25.354 -10.033 -30.867 1.00 88.88 168 PHE A O 1
ATOM 1355 N N . LEU A 1 169 ? 23.700 -11.353 -31.621 1.00 88.12 169 LEU A N 1
ATOM 1356 C CA . LEU A 1 169 ? 23.244 -11.775 -30.296 1.00 88.12 169 LEU A CA 1
ATOM 1357 C C . LEU A 1 169 ? 24.322 -12.583 -29.556 1.00 88.12 169 LEU A C 1
ATOM 1359 O O . LEU A 1 169 ? 24.654 -12.246 -28.420 1.00 88.12 169 LEU A O 1
ATOM 1363 N N . ASN A 1 170 ? 24.921 -13.582 -30.214 1.00 91.94 170 ASN A N 1
ATOM 1364 C CA . ASN A 1 170 ? 25.906 -14.473 -29.591 1.00 91.94 170 ASN A CA 1
ATOM 1365 C C . ASN A 1 170 ? 27.198 -13.733 -29.209 1.00 91.94 170 ASN A C 1
ATOM 1367 O O . ASN A 1 170 ? 27.699 -13.880 -28.094 1.00 91.94 170 ASN A O 1
ATOM 1371 N N . VAL A 1 171 ? 27.743 -12.913 -30.115 1.00 91.44 171 VAL A N 1
ATOM 1372 C CA . VAL A 1 171 ? 28.960 -12.134 -29.832 1.00 91.44 171 VAL A CA 1
ATOM 1373 C C . VAL A 1 171 ? 28.706 -11.106 -28.736 1.00 91.44 171 VAL A C 1
ATOM 1375 O O . VAL A 1 171 ? 29.556 -10.936 -27.862 1.00 91.44 171 VAL A O 1
ATOM 1378 N N . GLY A 1 172 ? 27.529 -10.473 -28.728 1.00 90.50 172 GLY A N 1
ATOM 1379 C CA . GLY A 1 172 ? 27.136 -9.565 -27.657 1.00 90.50 172 GLY A CA 1
ATOM 1380 C C . GLY A 1 172 ? 27.116 -10.238 -26.283 1.00 90.50 172 GLY A C 1
ATOM 1381 O O . GLY A 1 172 ? 27.564 -9.640 -25.308 1.00 90.50 172 GLY A O 1
ATOM 1382 N N . GLU A 1 173 ? 26.623 -11.476 -26.184 1.00 89.81 173 GLU A N 1
ATOM 1383 C CA . GLU A 1 173 ? 26.614 -12.244 -24.929 1.00 89.81 173 GLU A CA 1
ATOM 1384 C C . GLU A 1 173 ? 28.023 -12.640 -24.468 1.00 89.81 173 GLU A C 1
ATOM 1386 O O . GLU A 1 173 ? 28.357 -12.456 -23.295 1.00 89.81 173 GLU A O 1
ATOM 1391 N N . ILE A 1 174 ? 28.873 -13.118 -25.383 1.00 92.38 174 ILE A N 1
ATOM 1392 C CA . ILE A 1 174 ? 30.261 -13.495 -25.070 1.00 92.38 174 ILE A CA 1
ATOM 1393 C C . ILE A 1 174 ? 31.043 -12.278 -24.567 1.00 92.38 174 ILE A C 1
ATOM 1395 O O . ILE A 1 174 ? 31.656 -12.332 -23.499 1.00 92.38 174 ILE A O 1
ATOM 1399 N N . LEU A 1 175 ? 30.986 -11.161 -25.300 1.00 91.69 175 LEU A N 1
ATOM 1400 C CA . LEU A 1 175 ? 31.670 -9.927 -24.917 1.00 91.69 175 LEU A CA 1
ATOM 1401 C C . LEU A 1 175 ? 31.138 -9.376 -23.592 1.00 91.69 175 LEU A C 1
ATOM 1403 O O . LEU A 1 175 ? 31.933 -8.940 -22.762 1.00 91.69 175 LEU A O 1
ATOM 1407 N N . ALA A 1 176 ? 29.826 -9.461 -23.341 1.00 89.12 176 ALA A N 1
ATOM 1408 C CA . ALA A 1 176 ? 29.245 -9.061 -22.060 1.00 89.12 176 ALA A CA 1
ATOM 1409 C C . ALA A 1 176 ? 29.765 -9.928 -20.907 1.00 89.12 176 ALA A C 1
ATOM 1411 O O . ALA A 1 176 ? 30.093 -9.397 -19.847 1.00 89.12 176 ALA A O 1
ATOM 1412 N N . GLY A 1 177 ? 29.892 -11.243 -21.111 1.00 88.44 177 GLY A N 1
ATOM 1413 C CA . GLY A 1 177 ? 30.491 -12.162 -20.142 1.00 88.44 177 GLY A CA 1
ATOM 1414 C C . GLY A 1 177 ? 31.954 -11.829 -19.842 1.00 88.44 177 GLY A C 1
ATOM 1415 O O . GLY A 1 177 ? 32.328 -11.693 -18.675 1.00 88.44 177 GLY A O 1
ATOM 1416 N N . CYS A 1 178 ? 32.767 -11.621 -20.882 1.00 89.50 178 CYS A N 1
ATOM 1417 C CA . CYS A 1 178 ? 34.160 -11.192 -20.737 1.00 89.50 178 CYS A CA 1
ATOM 1418 C C . CYS A 1 178 ? 34.264 -9.854 -19.995 1.00 89.50 178 CYS A C 1
ATOM 1420 O O . CYS A 1 178 ? 35.059 -9.724 -19.065 1.00 89.50 178 CYS A O 1
ATOM 1422 N N . PHE A 1 179 ? 33.437 -8.873 -20.362 1.00 88.81 179 PHE A N 1
ATOM 1423 C CA . PHE A 1 179 ? 33.444 -7.554 -19.740 1.00 88.81 179 PHE A CA 1
ATOM 1424 C C . PHE A 1 179 ? 33.046 -7.613 -18.267 1.00 88.81 179 PHE A C 1
ATOM 1426 O O . PHE A 1 179 ? 33.728 -7.024 -17.432 1.00 88.81 179 PHE A O 1
ATOM 1433 N N . LYS A 1 180 ? 32.002 -8.377 -17.921 1.00 87.69 180 LYS A N 1
ATOM 1434 C CA . LYS A 1 180 ? 31.621 -8.627 -16.525 1.00 87.69 180 LYS A CA 1
ATOM 1435 C C . LYS A 1 180 ? 32.755 -9.266 -15.742 1.00 87.69 180 LYS A C 1
ATOM 1437 O O . LYS A 1 180 ? 33.042 -8.819 -14.641 1.00 87.69 180 LYS A O 1
ATOM 1442 N N . TRP A 1 181 ? 33.423 -10.271 -16.306 1.00 87.00 181 TRP A N 1
ATOM 1443 C CA . TRP A 1 181 ? 34.550 -10.925 -15.645 1.00 87.00 181 TRP A CA 1
ATOM 1444 C C . TRP A 1 181 ? 35.691 -9.940 -15.352 1.00 87.00 181 TRP A C 1
ATOM 1446 O O . TRP A 1 181 ? 36.160 -9.873 -14.214 1.00 87.00 181 TRP A O 1
ATOM 1456 N N . VAL A 1 182 ? 36.083 -9.125 -16.340 1.00 87.00 182 VAL A N 1
ATOM 1457 C CA . VAL A 1 182 ? 37.098 -8.073 -16.159 1.00 87.00 182 VAL A CA 1
ATOM 1458 C C . VAL A 1 182 ? 36.642 -7.057 -15.111 1.00 87.00 182 VAL A C 1
ATOM 1460 O O . VAL A 1 182 ? 37.393 -6.747 -14.188 1.00 87.00 182 VAL A O 1
ATOM 1463 N N . TYR A 1 183 ? 35.406 -6.569 -15.216 1.00 85.69 183 TYR A N 1
ATOM 1464 C CA . TYR A 1 183 ? 34.840 -5.583 -14.300 1.00 85.69 183 TYR A CA 1
ATOM 1465 C C . TYR A 1 183 ? 34.800 -6.101 -12.860 1.00 85.69 183 TYR A C 1
ATOM 1467 O O . TYR A 1 183 ? 35.261 -5.417 -11.950 1.00 85.69 183 TYR A O 1
ATOM 1475 N N . THR A 1 184 ? 34.323 -7.330 -12.645 1.00 83.25 184 THR A N 1
ATOM 1476 C CA . THR A 1 184 ? 34.312 -7.980 -11.331 1.00 83.25 184 THR A CA 1
ATOM 1477 C C . THR A 1 184 ? 35.724 -8.121 -10.780 1.00 83.25 184 THR A C 1
ATOM 1479 O O . THR A 1 184 ? 35.941 -7.803 -9.616 1.00 83.25 184 THR A O 1
ATOM 1482 N N . LYS A 1 185 ? 36.706 -8.524 -11.596 1.00 84.31 185 LYS A N 1
ATOM 1483 C CA . LYS A 1 185 ? 38.100 -8.632 -11.143 1.00 84.31 185 LYS A CA 1
ATOM 1484 C C . LYS A 1 185 ? 38.691 -7.284 -10.735 1.00 84.31 185 LYS A C 1
ATOM 1486 O O . LYS A 1 185 ? 39.300 -7.194 -9.674 1.00 84.31 185 LYS A O 1
ATOM 1491 N N . LEU A 1 186 ? 38.469 -6.232 -11.522 1.00 83.94 186 LEU A N 1
ATOM 1492 C CA . LEU A 1 186 ? 38.918 -4.876 -11.188 1.00 83.94 186 LEU A CA 1
ATOM 1493 C C . LEU A 1 186 ? 38.230 -4.341 -9.923 1.00 83.94 186 LEU A C 1
ATOM 1495 O O . LEU A 1 186 ? 38.887 -3.757 -9.061 1.00 83.94 186 LEU A O 1
ATOM 1499 N N . TYR A 1 187 ? 36.927 -4.588 -9.781 1.00 80.44 187 TYR A N 1
ATOM 1500 C CA . TYR A 1 187 ? 36.146 -4.200 -8.607 1.00 80.44 187 TYR A CA 1
ATOM 1501 C C . TYR A 1 187 ? 36.610 -4.931 -7.336 1.00 80.44 187 TYR A C 1
ATOM 1503 O O . TYR A 1 187 ? 36.806 -4.308 -6.289 1.00 80.44 187 TYR A O 1
ATOM 1511 N N . GLU A 1 188 ? 36.869 -6.239 -7.433 1.00 78.38 188 GLU A N 1
ATOM 1512 C CA . GLU A 1 188 ? 37.432 -7.055 -6.350 1.00 78.38 188 GLU A CA 1
ATOM 1513 C C . GLU A 1 188 ? 38.830 -6.573 -5.932 1.00 78.38 188 GLU A C 1
ATOM 1515 O O . GLU A 1 188 ? 39.128 -6.548 -4.741 1.00 78.38 188 GLU A O 1
ATOM 1520 N N . CYS A 1 189 ? 39.676 -6.154 -6.878 1.00 74.50 189 CYS A N 1
ATOM 1521 C CA . CYS A 1 189 ? 41.001 -5.596 -6.586 1.00 74.50 189 CYS A CA 1
ATOM 1522 C C . CYS A 1 189 ? 40.942 -4.207 -5.932 1.00 74.50 189 CYS A C 1
ATOM 1524 O O . CYS A 1 189 ? 41.841 -3.853 -5.170 1.00 74.50 189 CYS A O 1
ATOM 1526 N N . SER A 1 190 ? 39.897 -3.427 -6.213 1.00 72.06 190 SER A N 1
ATOM 1527 C CA . SER A 1 190 ? 39.702 -2.091 -5.642 1.00 72.06 190 SER A CA 1
ATOM 1528 C C . SER A 1 190 ? 39.065 -2.105 -4.243 1.00 72.06 190 SER A C 1
ATOM 1530 O O . SER A 1 190 ? 39.167 -1.112 -3.521 1.00 72.06 190 SER A O 1
ATOM 1532 N N . THR A 1 191 ? 38.400 -3.195 -3.846 1.00 69.12 191 THR A N 1
ATOM 1533 C CA . THR A 1 191 ? 37.679 -3.287 -2.564 1.00 69.12 191 THR A CA 1
ATOM 1534 C C . THR A 1 191 ? 38.582 -3.886 -1.479 1.00 69.12 191 THR A C 1
ATOM 1536 O O . THR A 1 191 ? 39.118 -4.983 -1.630 1.00 69.12 191 THR A O 1
ATOM 1539 N N . LYS A 1 192 ? 38.794 -3.161 -0.369 1.00 57.91 192 LYS A N 1
ATOM 1540 C CA . LYS A 1 192 ? 39.686 -3.596 0.723 1.00 57.91 192 LYS A CA 1
ATOM 1541 C C . LYS A 1 192 ? 39.160 -4.859 1.426 1.00 57.91 192 LYS A C 1
ATOM 1543 O O . LYS A 1 192 ? 37.965 -5.069 1.590 1.00 57.91 192 LYS A O 1
ATOM 1548 N N . ARG A 1 193 ? 40.109 -5.686 1.872 1.00 52.91 193 ARG A N 1
ATOM 1549 C CA . ARG A 1 193 ? 40.008 -7.090 2.323 1.00 52.91 193 ARG A CA 1
ATOM 1550 C C . ARG A 1 193 ? 39.299 -7.314 3.682 1.00 52.91 193 ARG A C 1
ATOM 1552 O O . ARG A 1 193 ? 39.785 -8.130 4.457 1.00 52.91 193 ARG A O 1
ATOM 1559 N N . GLY A 1 194 ? 38.222 -6.584 4.001 1.00 54.25 194 GLY A N 1
ATOM 1560 C CA . GLY A 1 194 ? 37.668 -6.537 5.368 1.00 54.25 194 GLY A CA 1
ATOM 1561 C C . GLY A 1 194 ? 36.145 -6.595 5.552 1.00 54.25 194 GLY A C 1
ATOM 1562 O O . GLY A 1 194 ? 35.720 -6.673 6.697 1.00 54.25 194 GLY A O 1
ATOM 1563 N N . GLU A 1 195 ? 35.324 -6.583 4.499 1.00 53.84 195 GLU A N 1
ATOM 1564 C CA . GLU A 1 195 ? 33.856 -6.654 4.639 1.00 53.84 195 GLU A CA 1
ATOM 1565 C C . GLU A 1 195 ? 33.308 -8.038 4.249 1.00 53.84 195 GLU A C 1
ATOM 1567 O O . GLU A 1 195 ? 33.756 -8.650 3.273 1.00 53.84 195 GLU A O 1
ATOM 1572 N N . GLU A 1 196 ? 32.348 -8.544 5.034 1.00 47.72 196 GLU A N 1
ATOM 1573 C CA . GLU A 1 196 ? 31.644 -9.805 4.781 1.00 47.72 196 GLU A CA 1
ATOM 1574 C C . GLU A 1 196 ? 31.009 -9.812 3.383 1.00 47.72 196 GLU A C 1
ATOM 1576 O O . GLU A 1 196 ? 30.198 -8.958 3.018 1.00 47.72 196 GLU A O 1
ATOM 1581 N N . LYS A 1 197 ? 31.388 -10.811 2.580 1.00 47.75 197 LYS A N 1
ATOM 1582 C CA . LYS A 1 197 ? 30.978 -10.940 1.180 1.00 47.75 197 LYS A CA 1
ATOM 1583 C C . LYS A 1 197 ? 29.552 -11.471 1.061 1.00 47.75 197 LYS A C 1
ATOM 1585 O O . LYS A 1 197 ? 29.343 -12.652 0.777 1.00 47.75 197 LYS A O 1
ATOM 1590 N N . VAL A 1 198 ? 28.564 -10.591 1.168 1.00 49.88 198 VAL A N 1
ATOM 1591 C CA . VAL A 1 198 ? 27.239 -10.876 0.606 1.00 49.88 198 VAL A CA 1
ATOM 1592 C C . VAL A 1 198 ? 27.408 -11.004 -0.911 1.00 49.88 198 VAL A C 1
ATOM 1594 O O . VAL A 1 198 ? 27.870 -10.068 -1.563 1.00 49.88 198 VAL A O 1
ATOM 1597 N N . HIS A 1 199 ? 27.076 -12.166 -1.483 1.00 48.91 199 HIS A N 1
ATOM 1598 C CA . HIS A 1 199 ? 27.095 -12.403 -2.932 1.00 48.91 199 HIS A CA 1
ATOM 1599 C C . HIS A 1 199 ? 26.005 -11.566 -3.624 1.00 48.91 199 HIS A C 1
ATOM 1601 O O . HIS A 1 199 ? 24.970 -12.080 -4.041 1.00 48.91 199 HIS A O 1
ATOM 1607 N N . LYS A 1 200 ? 26.212 -10.252 -3.743 1.00 54.69 200 LYS A N 1
ATOM 1608 C CA . LYS A 1 200 ? 25.391 -9.395 -4.599 1.00 54.69 200 LYS A CA 1
ATOM 1609 C C . LYS A 1 200 ? 25.786 -9.649 -6.052 1.00 54.69 200 LYS A C 1
ATOM 1611 O O . LYS A 1 200 ? 26.971 -9.632 -6.386 1.00 54.69 200 LYS A O 1
ATOM 1616 N N . ARG A 1 201 ? 24.802 -9.877 -6.930 1.00 60.59 201 ARG A N 1
ATOM 1617 C CA . ARG A 1 201 ? 25.033 -9.869 -8.382 1.00 60.59 201 ARG A CA 1
ATOM 1618 C C . ARG A 1 201 ? 25.579 -8.493 -8.760 1.00 60.59 201 ARG A C 1
ATOM 1620 O O . ARG A 1 201 ? 24.885 -7.493 -8.613 1.00 60.59 201 ARG A O 1
ATOM 1627 N N . ILE A 1 202 ? 26.828 -8.440 -9.214 1.00 66.19 202 ILE A N 1
ATOM 1628 C CA . ILE A 1 202 ? 27.454 -7.196 -9.669 1.00 66.19 202 ILE A CA 1
ATOM 1629 C C . ILE A 1 202 ? 26.825 -6.838 -11.015 1.00 66.19 202 ILE A C 1
ATOM 1631 O O . ILE A 1 202 ? 27.118 -7.464 -12.034 1.00 66.19 202 ILE A O 1
ATOM 1635 N N . VAL A 1 203 ? 25.941 -5.843 -11.009 1.00 72.94 203 VAL A N 1
ATOM 1636 C CA . VAL A 1 203 ? 25.403 -5.254 -12.236 1.00 72.94 203 VAL A CA 1
ATOM 1637 C C . VAL A 1 203 ? 26.404 -4.219 -12.727 1.00 72.94 203 VAL A C 1
ATOM 1639 O O . VAL A 1 203 ? 26.774 -3.290 -12.010 1.00 72.94 203 VAL A O 1
ATOM 1642 N N . VAL A 1 204 ? 26.883 -4.412 -13.951 1.00 79.38 204 VAL A N 1
ATOM 1643 C CA . VAL A 1 204 ? 27.788 -3.470 -14.606 1.00 79.38 204 VAL A CA 1
ATOM 1644 C C . VAL A 1 204 ? 26.985 -2.225 -14.984 1.00 79.38 204 VAL A C 1
ATOM 1646 O O . VAL A 1 204 ? 25.994 -2.363 -15.700 1.00 79.38 204 VAL A O 1
ATOM 1649 N N . PRO A 1 205 ? 27.387 -1.019 -14.551 1.00 80.56 205 PRO A N 1
ATOM 1650 C CA . PRO A 1 205 ? 26.634 0.186 -14.857 1.00 80.56 205 PRO A CA 1
ATOM 1651 C C . PRO A 1 205 ? 26.722 0.532 -16.350 1.00 80.56 205 PRO A C 1
ATOM 1653 O O . PRO A 1 205 ? 27.799 0.487 -16.951 1.00 80.56 205 PRO A O 1
ATOM 1656 N N . THR A 1 206 ? 25.604 0.967 -16.934 1.00 76.31 206 THR A N 1
ATOM 1657 C CA . THR A 1 206 ? 25.523 1.563 -18.286 1.00 76.31 206 THR A CA 1
ATOM 1658 C C . THR A 1 206 ? 26.611 2.601 -18.587 1.00 76.31 206 THR A C 1
ATOM 1660 O O . THR A 1 206 ? 27.095 2.682 -19.716 1.00 76.31 206 THR A O 1
ATOM 1663 N N . THR A 1 207 ? 27.064 3.363 -17.591 1.00 83.94 207 THR A N 1
ATOM 1664 C CA . THR A 1 207 ? 28.148 4.344 -17.752 1.00 83.94 207 THR A CA 1
ATOM 1665 C C . THR A 1 207 ? 29.474 3.702 -18.166 1.00 83.94 207 THR A C 1
ATOM 1667 O O . THR A 1 207 ? 30.199 4.282 -18.970 1.00 83.94 207 THR A O 1
ATOM 1670 N N . ALA A 1 208 ? 29.777 2.485 -17.703 1.00 86.00 208 ALA A N 1
ATOM 1671 C CA . ALA A 1 208 ? 30.971 1.749 -18.120 1.00 86.00 208 ALA A CA 1
ATOM 1672 C C . ALA A 1 208 ? 30.914 1.370 -19.611 1.00 86.00 208 ALA A C 1
ATOM 1674 O O . ALA A 1 208 ? 31.925 1.437 -20.306 1.00 86.00 208 ALA A O 1
ATOM 1675 N N . CYS A 1 209 ? 29.721 1.050 -20.125 1.00 86.12 209 CYS A N 1
ATOM 1676 C CA . CYS A 1 209 ? 29.506 0.784 -21.550 1.00 86.12 209 CYS A CA 1
ATOM 1677 C C . CYS A 1 209 ? 29.771 2.028 -22.412 1.00 86.12 209 CYS A C 1
ATOM 1679 O O . CYS A 1 209 ? 30.376 1.916 -23.477 1.00 86.12 209 CYS A O 1
ATOM 1681 N N . LEU A 1 210 ? 29.366 3.213 -21.939 1.00 87.50 210 LEU A N 1
ATOM 1682 C CA . LEU A 1 210 ? 29.613 4.478 -22.640 1.00 87.50 210 LEU A CA 1
ATOM 1683 C C . LEU A 1 210 ? 31.108 4.778 -22.775 1.00 87.50 210 LEU A C 1
ATOM 1685 O O . LEU A 1 210 ? 31.539 5.214 -23.838 1.00 87.50 210 LEU A O 1
ATOM 1689 N N . TRP A 1 211 ? 31.910 4.494 -21.744 1.00 90.38 211 TRP A N 1
ATOM 1690 C CA . TRP A 1 211 ? 33.365 4.665 -21.813 1.00 90.38 211 TRP A CA 1
ATOM 1691 C C . TRP A 1 211 ? 34.023 3.717 -22.817 1.00 90.38 211 TRP A C 1
ATOM 1693 O O . TRP A 1 211 ? 34.879 4.149 -23.586 1.00 90.38 211 TRP A O 1
ATOM 1703 N N . VAL A 1 212 ? 33.596 2.451 -22.859 1.00 90.75 212 VAL A N 1
ATOM 1704 C CA . VAL A 1 212 ? 34.101 1.475 -23.841 1.00 90.75 212 VAL A CA 1
ATOM 1705 C C . VAL A 1 212 ? 33.755 1.908 -25.266 1.00 90.75 212 VAL A C 1
ATOM 1707 O O . VAL A 1 212 ? 34.633 1.933 -26.126 1.00 90.75 212 VAL A O 1
ATOM 1710 N N . MET A 1 213 ? 32.504 2.310 -25.510 1.00 91.38 213 MET A N 1
ATOM 1711 C CA . MET A 1 213 ? 32.072 2.798 -26.824 1.00 91.38 213 MET A CA 1
ATOM 1712 C C . MET A 1 213 ? 32.774 4.098 -27.219 1.00 91.38 213 MET A C 1
ATOM 1714 O O . MET A 1 213 ? 33.223 4.224 -28.354 1.00 91.38 213 MET A O 1
ATOM 1718 N N . GLY A 1 214 ? 32.922 5.044 -26.288 1.00 92.94 214 GLY A N 1
ATOM 1719 C CA . GLY A 1 214 ? 33.642 6.294 -26.518 1.00 92.94 214 GLY A CA 1
ATOM 1720 C C . GLY A 1 214 ? 35.111 6.058 -26.868 1.00 92.94 214 GLY A C 1
ATOM 1721 O O . GLY A 1 214 ? 35.605 6.631 -27.835 1.00 92.94 214 GLY A O 1
ATOM 1722 N N . GLY A 1 215 ? 35.787 5.157 -26.148 1.00 94.31 215 GLY A N 1
ATOM 1723 C CA . GLY A 1 215 ? 37.155 4.743 -26.464 1.00 94.31 215 GLY A CA 1
ATOM 1724 C C . GLY A 1 215 ? 37.261 4.090 -27.843 1.00 94.31 215 GLY A C 1
ATOM 1725 O O . GLY A 1 215 ? 38.137 4.446 -28.625 1.00 94.31 215 GLY A O 1
ATOM 1726 N N . TYR A 1 216 ? 36.325 3.201 -28.181 1.00 95.31 216 TYR A N 1
ATOM 1727 C CA . TYR A 1 216 ? 36.293 2.524 -29.478 1.00 95.31 216 TYR A CA 1
ATOM 1728 C C . TYR A 1 216 ? 36.061 3.481 -30.660 1.00 95.31 216 TYR A C 1
ATOM 1730 O O . TYR A 1 216 ? 36.718 3.371 -31.701 1.00 95.31 216 TYR A O 1
ATOM 1738 N N . ILE A 1 217 ? 35.150 4.445 -30.493 1.00 95.00 217 ILE A N 1
ATOM 1739 C CA . ILE A 1 217 ? 34.886 5.501 -31.479 1.00 95.00 217 ILE A CA 1
ATOM 1740 C C . ILE A 1 217 ? 36.101 6.417 -31.605 1.00 95.00 217 ILE A C 1
ATOM 1742 O O . ILE A 1 217 ? 36.472 6.761 -32.720 1.00 95.00 217 ILE A O 1
ATOM 1746 N N . LEU A 1 218 ? 36.761 6.774 -30.499 1.00 95.19 218 LEU A N 1
ATOM 1747 C CA . LEU A 1 218 ? 37.971 7.596 -30.528 1.00 95.19 218 LEU A CA 1
ATOM 1748 C C . LEU A 1 218 ? 39.108 6.899 -31.288 1.00 95.19 218 LEU A C 1
ATOM 1750 O O . LEU A 1 218 ? 39.754 7.522 -32.128 1.00 95.19 218 LEU A O 1
ATOM 1754 N N . THR A 1 219 ? 39.323 5.601 -31.046 1.00 94.62 219 THR A N 1
ATOM 1755 C CA . THR A 1 219 ? 40.305 4.808 -31.801 1.00 94.62 219 THR A CA 1
ATOM 1756 C C . THR A 1 219 ? 39.971 4.779 -33.293 1.00 94.62 219 THR A C 1
ATOM 1758 O O . THR A 1 219 ? 40.861 4.986 -34.116 1.00 94.62 219 THR A O 1
ATOM 1761 N N . GLY A 1 220 ? 38.697 4.582 -33.648 1.00 92.94 220 GLY A N 1
ATOM 1762 C CA . GLY A 1 220 ? 38.245 4.644 -35.039 1.00 92.94 220 GLY A CA 1
ATOM 1763 C C . GLY A 1 220 ? 38.448 6.023 -35.666 1.00 92.94 220 GLY A C 1
ATOM 1764 O O . GLY A 1 220 ? 38.979 6.121 -36.767 1.00 92.94 220 GLY A O 1
ATOM 1765 N N . ALA A 1 221 ? 38.104 7.093 -34.948 1.00 94.38 221 ALA A N 1
ATOM 1766 C CA . ALA A 1 221 ? 38.239 8.465 -35.421 1.00 94.38 221 ALA A CA 1
ATOM 1767 C C . ALA A 1 221 ? 39.697 8.825 -35.739 1.00 94.38 221 ALA A C 1
ATOM 1769 O O . ALA A 1 221 ? 39.956 9.414 -36.782 1.00 94.38 221 ALA A O 1
ATOM 1770 N N . ILE A 1 222 ? 40.647 8.424 -34.885 1.00 94.31 222 ILE A N 1
ATOM 1771 C CA . ILE A 1 222 ? 42.084 8.617 -35.135 1.00 94.31 222 ILE A CA 1
ATOM 1772 C C . ILE A 1 222 ? 42.537 7.781 -36.341 1.00 94.31 222 ILE A C 1
ATOM 1774 O O . ILE A 1 222 ? 43.218 8.293 -37.225 1.00 94.31 222 ILE A O 1
ATOM 1778 N N . MET A 1 223 ? 42.131 6.509 -36.407 1.00 91.44 223 MET A N 1
ATOM 1779 C CA . MET A 1 223 ? 42.510 5.602 -37.495 1.00 91.44 223 MET A CA 1
ATOM 1780 C C . MET A 1 223 ? 42.032 6.106 -38.866 1.00 91.44 223 MET A C 1
ATOM 1782 O O . MET A 1 223 ? 42.820 6.160 -39.808 1.00 91.44 223 MET A O 1
ATOM 1786 N N . PHE A 1 224 ? 40.759 6.493 -38.990 1.00 89.44 224 PHE A N 1
ATOM 1787 C CA . PHE A 1 224 ? 40.193 6.945 -40.264 1.00 89.44 224 PHE A CA 1
ATOM 1788 C C . PHE A 1 224 ? 40.641 8.358 -40.653 1.00 89.44 224 PHE A C 1
ATOM 1790 O O . PHE A 1 224 ? 40.852 8.596 -41.843 1.00 89.44 224 PHE A O 1
ATOM 1797 N N . ALA A 1 225 ? 40.872 9.258 -39.688 1.00 89.12 225 ALA A N 1
ATOM 1798 C CA . ALA A 1 225 ? 41.401 10.593 -39.975 1.00 89.12 225 ALA A CA 1
ATOM 1799 C C . ALA A 1 225 ? 42.775 10.512 -40.656 1.00 89.12 225 ALA A C 1
ATOM 1801 O O . ALA A 1 225 ? 43.008 11.166 -41.671 1.00 89.12 225 ALA A O 1
ATOM 1802 N N . GLU A 1 226 ? 43.657 9.641 -40.161 1.00 87.25 226 GLU A N 1
ATOM 1803 C CA . GLU A 1 226 ? 44.990 9.447 -40.739 1.00 87.25 226 GLU A CA 1
ATOM 1804 C C . GLU A 1 226 ? 44.960 8.672 -42.069 1.00 87.25 226 GLU A C 1
ATOM 1806 O O . GLU A 1 226 ? 45.780 8.911 -42.955 1.00 87.25 226 GLU A O 1
ATOM 1811 N N . TRP A 1 227 ? 44.027 7.729 -42.242 1.00 83.75 227 TRP A N 1
ATOM 1812 C CA . TRP A 1 227 ? 44.015 6.840 -43.414 1.00 83.75 227 TRP A CA 1
ATOM 1813 C C . TRP A 1 227 ? 43.286 7.381 -44.635 1.00 83.75 227 TRP A C 1
ATOM 1815 O O . TRP A 1 227 ? 43.688 7.055 -45.760 1.00 83.75 227 TRP A O 1
ATOM 1825 N N . GLU A 1 228 ? 42.204 8.122 -44.409 1.00 80.62 228 GLU A N 1
ATOM 1826 C CA . GLU A 1 228 ? 41.336 8.690 -45.445 1.00 80.62 228 GLU A CA 1
ATOM 1827 C C . GLU A 1 228 ? 41.502 10.215 -45.558 1.00 80.62 228 GLU A C 1
ATOM 1829 O O . GLU A 1 228 ? 40.879 10.841 -46.414 1.00 80.62 228 GLU A O 1
ATOM 1834 N N . HIS A 1 229 ? 42.369 10.813 -44.728 1.00 82.81 229 HIS A N 1
ATOM 1835 C CA . HIS A 1 229 ? 42.606 12.259 -44.653 1.00 82.81 229 HIS A CA 1
ATOM 1836 C C . HIS A 1 229 ? 41.333 13.069 -44.358 1.00 82.81 229 HIS A C 1
ATOM 1838 O O . HIS A 1 229 ? 41.178 14.207 -44.805 1.00 82.81 229 HIS A O 1
ATOM 1844 N N . TRP A 1 230 ? 40.405 12.470 -43.615 1.00 86.00 230 TRP A N 1
ATOM 1845 C CA . TRP A 1 230 ? 39.202 13.133 -43.124 1.00 86.00 230 TRP A CA 1
ATOM 1846 C C . TRP A 1 230 ? 39.504 13.948 -41.869 1.00 86.00 230 TRP A C 1
ATOM 1848 O O . TRP A 1 230 ? 40.494 13.712 -41.175 1.00 86.00 230 TRP A O 1
ATOM 1858 N N . THR A 1 231 ? 38.631 14.899 -41.528 1.00 90.62 231 THR A N 1
ATOM 1859 C CA . THR A 1 231 ? 38.748 15.554 -40.222 1.00 90.62 231 THR A CA 1
ATOM 1860 C C . THR A 1 231 ? 38.435 14.553 -39.105 1.00 90.62 231 THR A C 1
ATOM 1862 O O . THR A 1 231 ? 37.717 13.568 -39.305 1.00 90.62 231 THR A O 1
ATOM 1865 N N . TYR A 1 232 ? 38.950 14.796 -37.896 1.00 92.25 232 TYR A N 1
ATOM 1866 C CA . TYR A 1 232 ? 38.624 13.963 -36.731 1.00 92.25 232 TYR A CA 1
ATOM 1867 C C . TYR A 1 232 ? 37.114 13.911 -36.458 1.00 92.25 232 TYR A C 1
ATOM 1869 O O . TYR A 1 232 ? 36.602 12.877 -36.033 1.00 92.25 232 TYR A O 1
ATOM 1877 N N . LEU A 1 233 ? 36.398 15.008 -36.735 1.00 91.38 233 LEU A N 1
ATOM 1878 C CA . LEU A 1 233 ? 34.948 15.083 -36.586 1.00 91.38 233 LEU A CA 1
ATOM 1879 C C . LEU A 1 233 ? 34.231 14.215 -37.627 1.00 91.38 233 LEU A C 1
ATOM 1881 O O . LEU A 1 233 ? 33.382 13.418 -37.241 1.00 91.38 233 LEU A O 1
ATOM 1885 N N . ASP A 1 234 ? 34.612 14.306 -38.904 1.00 89.44 234 ASP A N 1
ATOM 1886 C CA . ASP A 1 234 ? 34.033 13.483 -39.979 1.00 89.44 234 ASP A CA 1
ATOM 1887 C C . ASP A 1 234 ? 34.312 11.992 -39.751 1.00 89.44 234 ASP A C 1
ATOM 1889 O O . ASP A 1 234 ? 33.455 11.136 -39.965 1.00 89.44 234 ASP A O 1
ATOM 1893 N N . SER A 1 235 ? 35.499 11.676 -39.230 1.00 92.12 235 SER A N 1
ATOM 1894 C CA . SER A 1 235 ? 35.901 10.309 -38.891 1.00 92.12 235 SER A CA 1
ATOM 1895 C C . SER A 1 235 ? 35.101 9.750 -37.711 1.00 92.12 235 SER A C 1
ATOM 1897 O O . SER A 1 235 ? 34.649 8.604 -37.750 1.00 92.12 235 SER A O 1
ATOM 1899 N N . ALA A 1 236 ? 34.872 10.555 -36.668 1.00 93.00 236 ALA A N 1
ATOM 1900 C CA . ALA A 1 236 ? 34.002 10.183 -35.554 1.00 93.00 236 ALA A CA 1
ATOM 1901 C C . ALA A 1 236 ? 32.537 10.041 -36.003 1.00 93.00 236 ALA A C 1
ATOM 1903 O O . ALA A 1 236 ? 31.860 9.086 -35.615 1.00 93.00 236 ALA A O 1
ATOM 1904 N N . TYR A 1 237 ? 32.067 10.945 -36.864 1.00 92.06 237 TYR A N 1
ATOM 1905 C CA . TYR A 1 237 ? 30.744 10.896 -37.479 1.00 92.06 237 TYR A CA 1
ATOM 1906 C C . TYR A 1 237 ? 30.555 9.620 -38.314 1.00 92.06 237 TYR A C 1
ATOM 1908 O O . TYR A 1 237 ? 29.552 8.925 -38.141 1.00 92.06 237 TYR A O 1
ATOM 1916 N N . PHE A 1 238 ? 31.542 9.229 -39.127 1.00 90.88 238 PHE A N 1
ATOM 1917 C CA . PHE A 1 238 ? 31.535 7.955 -39.852 1.00 90.88 238 PHE A CA 1
ATOM 1918 C C . PHE A 1 238 ? 31.436 6.750 -38.903 1.00 90.88 238 PHE A C 1
ATOM 1920 O O . PHE A 1 238 ? 30.623 5.848 -39.126 1.00 90.88 238 PHE A O 1
ATOM 1927 N N . CYS A 1 239 ? 32.222 6.732 -37.821 1.00 92.75 239 CYS A N 1
ATOM 1928 C CA . CYS A 1 239 ? 32.188 5.642 -36.843 1.00 92.75 239 CYS A CA 1
ATOM 1929 C C . CYS A 1 239 ? 30.802 5.516 -36.193 1.00 92.75 239 CYS A C 1
ATOM 1931 O O . CYS A 1 239 ? 30.241 4.422 -36.141 1.00 92.75 239 CYS A O 1
ATOM 1933 N N . VAL A 1 240 ? 30.218 6.629 -35.739 1.00 92.00 240 VAL A N 1
ATOM 1934 C CA . VAL A 1 240 ? 28.895 6.639 -35.096 1.00 92.00 240 VAL A CA 1
ATOM 1935 C C . VAL A 1 240 ? 27.799 6.227 -36.078 1.00 92.00 240 VAL A C 1
ATOM 1937 O O . VAL A 1 240 ? 27.014 5.329 -35.780 1.00 92.00 240 VAL A O 1
ATOM 1940 N N . THR A 1 241 ? 27.756 6.824 -37.269 1.00 90.69 241 THR A N 1
ATOM 1941 C CA . THR A 1 241 ? 26.725 6.522 -38.277 1.00 90.69 241 THR A CA 1
ATOM 1942 C C . THR A 1 241 ? 26.796 5.078 -38.776 1.00 90.69 241 THR A C 1
ATOM 1944 O O . THR A 1 241 ? 25.757 4.470 -39.039 1.00 90.69 241 THR A O 1
ATOM 1947 N N . SER A 1 242 ? 27.993 4.493 -38.841 1.00 90.06 242 SER A N 1
ATOM 1948 C CA . SER A 1 242 ? 28.194 3.092 -39.219 1.00 90.06 242 SER A CA 1
ATOM 1949 C C . SER A 1 242 ? 27.783 2.122 -38.108 1.00 90.06 242 SER A C 1
ATOM 1951 O O . SER A 1 242 ? 27.023 1.188 -38.359 1.00 90.06 242 SER A O 1
ATOM 1953 N N . LEU A 1 243 ? 28.231 2.348 -36.867 1.00 91.31 243 LEU A N 1
ATOM 1954 C CA . LEU A 1 243 ? 27.950 1.461 -35.727 1.00 91.31 243 LEU A CA 1
ATOM 1955 C C . LEU A 1 243 ? 26.488 1.528 -35.264 1.00 91.31 243 LEU A C 1
ATOM 1957 O O . LEU A 1 243 ? 25.929 0.522 -34.828 1.00 91.31 243 LEU A O 1
ATOM 1961 N N . CYS A 1 244 ? 25.842 2.688 -35.399 1.00 89.69 244 CYS A N 1
ATOM 1962 C CA . CYS A 1 244 ? 24.412 2.851 -35.137 1.00 89.69 244 CYS A CA 1
ATOM 1963 C C . CYS A 1 244 ? 23.520 2.353 -36.286 1.00 89.69 244 CYS A C 1
ATOM 1965 O O . CYS A 1 244 ? 22.299 2.438 -36.163 1.00 89.69 244 CYS A O 1
ATOM 1967 N N . LYS A 1 245 ? 24.100 1.829 -37.378 1.00 89.00 245 LYS A N 1
ATOM 1968 C CA . LYS A 1 245 ? 23.383 1.383 -38.586 1.00 89.00 245 LYS A CA 1
ATOM 1969 C C . LYS A 1 245 ? 22.558 2.487 -39.265 1.00 89.00 245 LYS A C 1
ATOM 1971 O O . LYS A 1 245 ? 21.519 2.205 -39.848 1.00 89.00 245 LYS A O 1
ATOM 1976 N N . LEU A 1 246 ? 23.008 3.741 -39.184 1.00 88.94 246 LEU A N 1
ATOM 1977 C CA . LEU A 1 246 ? 22.386 4.853 -39.914 1.00 88.94 246 LEU A CA 1
ATOM 1978 C C . LEU A 1 246 ? 22.770 4.817 -41.395 1.00 88.94 246 LEU A C 1
ATOM 1980 O O . LEU A 1 246 ? 21.914 5.030 -42.244 1.00 88.94 246 LEU A O 1
ATOM 1984 N N . GLY A 1 247 ? 24.052 4.554 -41.684 1.00 82.94 247 GLY A N 1
ATOM 1985 C CA . GLY A 1 247 ? 24.537 4.295 -43.043 1.00 82.94 247 GLY A CA 1
ATOM 1986 C C . GLY A 1 247 ? 24.239 5.406 -44.052 1.00 82.94 247 GLY A C 1
ATOM 1987 O O . GLY A 1 247 ? 23.773 5.118 -45.146 1.00 82.94 247 GLY A O 1
ATOM 1988 N N . LEU A 1 248 ? 24.514 6.668 -43.705 1.00 81.12 248 LEU A N 1
ATOM 1989 C CA . LEU A 1 248 ? 24.163 7.824 -44.546 1.00 81.12 248 LEU A CA 1
ATOM 1990 C C . LEU A 1 248 ? 24.913 7.871 -45.890 1.00 81.12 248 LEU A C 1
ATOM 1992 O O . LEU A 1 248 ? 24.405 8.447 -46.849 1.00 81.12 248 LEU A O 1
ATOM 1996 N N . GLY A 1 249 ? 26.081 7.224 -45.985 1.00 75.88 249 GLY A N 1
ATOM 1997 C CA . GLY A 1 249 ? 26.758 6.968 -47.263 1.00 75.88 249 GLY A CA 1
ATOM 1998 C C . GLY A 1 249 ? 27.579 8.116 -47.838 1.00 75.88 249 GLY A C 1
ATOM 1999 O O . GLY A 1 249 ? 28.176 7.960 -48.902 1.00 75.88 249 GLY A O 1
ATOM 2000 N N . ASP A 1 250 ? 27.611 9.243 -47.139 1.00 75.31 250 ASP A N 1
ATOM 2001 C CA . ASP A 1 250 ? 28.421 10.426 -47.418 1.00 75.31 250 ASP A CA 1
ATOM 2002 C C . ASP A 1 250 ? 29.918 10.171 -47.194 1.00 75.31 250 ASP A C 1
ATOM 2004 O O . ASP A 1 250 ? 30.743 10.582 -48.010 1.00 75.31 250 ASP A O 1
ATOM 2008 N N . PHE A 1 251 ? 30.260 9.415 -46.149 1.00 79.31 251 PHE A N 1
ATOM 2009 C CA . PHE A 1 251 ? 31.618 8.949 -45.876 1.00 79.31 251 PHE A CA 1
ATOM 2010 C C . PHE A 1 251 ? 31.691 7.424 -45.930 1.00 79.31 251 PHE A C 1
ATOM 2012 O O . PHE A 1 251 ? 31.029 6.727 -45.162 1.00 79.31 251 PHE A O 1
ATOM 2019 N N . VAL A 1 252 ? 32.521 6.893 -46.833 1.00 77.25 252 VAL A N 1
ATOM 2020 C CA . VAL A 1 252 ? 32.847 5.462 -46.904 1.00 77.25 252 VAL A CA 1
ATOM 2021 C C . VAL A 1 252 ? 34.337 5.296 -47.232 1.00 77.25 252 VAL A C 1
ATOM 2023 O O . VAL A 1 252 ? 34.784 5.819 -48.262 1.00 77.25 252 VAL A O 1
ATOM 2026 N N . PRO A 1 253 ? 35.108 4.576 -46.392 1.00 75.50 253 PRO A N 1
ATOM 2027 C CA . PRO A 1 253 ? 36.542 4.392 -46.592 1.00 75.50 253 PRO A CA 1
ATOM 2028 C C . PRO A 1 253 ? 36.849 3.721 -47.932 1.00 75.50 253 PRO A C 1
ATOM 2030 O O . PRO A 1 253 ? 36.071 2.893 -48.411 1.00 75.50 253 PRO A O 1
ATOM 2033 N N . GLY A 1 254 ? 37.988 4.056 -48.539 1.00 67.12 254 GLY A N 1
ATOM 2034 C CA . GLY A 1 254 ? 38.470 3.408 -49.761 1.00 67.12 254 GLY A CA 1
ATOM 2035 C C . GLY A 1 254 ? 37.803 3.854 -51.066 1.00 67.12 254 GLY A C 1
ATOM 2036 O O . GLY A 1 254 ? 38.064 3.251 -52.107 1.00 67.12 254 GLY A O 1
ATOM 2037 N N . THR A 1 255 ? 36.980 4.908 -51.048 1.00 60.16 255 THR A N 1
ATOM 2038 C CA . THR A 1 255 ? 36.339 5.472 -52.254 1.00 60.16 255 THR A CA 1
ATOM 2039 C C . THR A 1 255 ? 37.231 6.459 -53.026 1.00 60.16 255 THR A C 1
ATOM 2041 O O . THR A 1 255 ? 37.015 6.655 -54.221 1.00 60.16 255 THR A O 1
ATOM 2044 N N . ALA A 1 256 ? 38.249 7.055 -52.385 1.00 54.22 256 ALA A N 1
ATOM 2045 C CA . ALA A 1 256 ? 39.020 8.177 -52.944 1.00 54.22 256 ALA A CA 1
ATOM 2046 C C . ALA A 1 256 ? 40.448 7.848 -53.444 1.00 54.22 256 ALA A C 1
ATOM 2048 O O . ALA A 1 256 ? 40.979 8.582 -54.278 1.00 54.22 256 ALA A O 1
ATOM 2049 N N . SER A 1 257 ? 41.089 6.768 -52.980 1.00 47.53 257 SER A N 1
ATOM 2050 C CA . SER A 1 257 ? 42.478 6.426 -53.355 1.00 47.53 257 SER A CA 1
ATOM 2051 C C . SER A 1 257 ? 42.520 5.394 -54.490 1.00 47.53 257 SER A C 1
ATOM 2053 O O . SER A 1 257 ? 41.665 4.522 -54.532 1.00 47.53 257 SER A O 1
ATOM 2055 N N . GLN A 1 258 ? 43.478 5.456 -55.425 1.00 51.28 258 GLN A N 1
ATOM 2056 C CA . GLN A 1 258 ? 43.584 4.491 -56.543 1.00 51.28 258 GLN A CA 1
ATOM 2057 C C . GLN A 1 258 ? 44.707 3.451 -56.400 1.00 51.28 258 GLN A C 1
ATOM 2059 O O . GLN A 1 258 ? 44.725 2.495 -57.169 1.00 51.28 258 GLN A O 1
ATOM 2064 N N . ASN A 1 259 ? 45.596 3.565 -55.407 1.00 44.84 259 ASN A N 1
ATOM 2065 C CA . ASN A 1 259 ? 46.746 2.665 -55.263 1.00 44.84 259 ASN A CA 1
ATOM 2066 C C . ASN A 1 259 ? 46.838 2.125 -53.818 1.00 44.84 259 ASN A C 1
ATOM 2068 O O . ASN A 1 259 ? 47.139 2.884 -52.901 1.00 44.84 259 ASN A O 1
ATOM 2072 N N . GLY A 1 260 ? 46.601 0.818 -53.620 1.00 54.88 260 GLY A N 1
ATOM 2073 C CA . GLY A 1 260 ? 46.897 0.099 -52.360 1.00 54.88 260 GLY A CA 1
ATOM 2074 C C . GLY A 1 260 ? 45.736 -0.145 -51.375 1.00 54.88 260 GLY A C 1
ATOM 2075 O O . GLY A 1 260 ? 45.964 -0.186 -50.169 1.00 54.88 260 GLY A O 1
ATOM 2076 N N . ASN A 1 261 ? 44.496 -0.301 -51.852 1.00 61.28 261 ASN A N 1
ATOM 2077 C CA . ASN A 1 261 ? 43.280 -0.179 -51.024 1.00 61.28 261 ASN A CA 1
ATOM 2078 C C . ASN A 1 261 ? 42.765 -1.448 -50.320 1.00 61.28 261 ASN A C 1
ATOM 2080 O O . ASN A 1 261 ? 41.875 -1.343 -49.474 1.00 61.28 261 ASN A O 1
ATOM 2084 N N . GLU A 1 262 ? 43.240 -2.644 -50.675 1.00 66.31 262 GLU A N 1
ATOM 2085 C CA . GLU A 1 262 ? 42.564 -3.882 -50.248 1.00 66.31 262 GLU A CA 1
ATOM 2086 C C . GLU A 1 262 ? 42.669 -4.123 -48.734 1.00 66.31 262 GLU A C 1
ATOM 2088 O O . GLU A 1 262 ? 41.682 -4.480 -48.094 1.00 66.31 262 GLU A O 1
ATOM 2093 N N . SER A 1 263 ? 43.827 -3.837 -48.133 1.00 72.25 263 SER A N 1
ATOM 2094 C CA . SER A 1 263 ? 44.053 -4.008 -46.693 1.00 72.25 263 SER A CA 1
ATOM 2095 C C . SER A 1 263 ? 43.250 -3.019 -45.840 1.00 72.25 263 SER A C 1
ATOM 2097 O O . SER A 1 263 ? 42.707 -3.411 -44.808 1.00 72.25 263 SER A O 1
ATOM 2099 N N . LYS A 1 264 ? 43.101 -1.762 -46.285 1.00 78.00 264 LYS A N 1
ATOM 2100 C CA . LYS A 1 264 ? 42.322 -0.728 -45.575 1.00 78.00 264 LYS A CA 1
ATOM 2101 C C . LYS A 1 264 ? 40.843 -1.107 -45.460 1.00 78.00 264 LYS A C 1
ATOM 2103 O O . LYS A 1 264 ? 40.249 -0.971 -44.392 1.00 78.00 264 LYS A O 1
ATOM 2108 N N . LEU A 1 265 ? 40.261 -1.639 -46.537 1.00 77.44 265 LEU A N 1
ATOM 2109 C CA . LEU A 1 265 ? 38.861 -2.075 -46.569 1.00 77.44 265 LEU A CA 1
ATOM 2110 C C . LEU A 1 265 ? 38.618 -3.330 -45.721 1.00 77.44 265 LEU A C 1
ATOM 2112 O O . LEU A 1 265 ? 37.589 -3.422 -45.056 1.00 77.44 265 LEU A O 1
ATOM 2116 N N . VAL A 1 266 ? 39.575 -4.263 -45.683 1.00 80.25 266 VAL A N 1
ATOM 2117 C CA . VAL A 1 266 ? 39.507 -5.438 -44.797 1.00 80.25 266 VAL A CA 1
ATOM 2118 C C . VAL A 1 266 ? 39.600 -5.031 -43.324 1.00 80.25 266 VAL A C 1
ATOM 2120 O O . VAL A 1 266 ? 38.848 -5.546 -42.499 1.00 80.25 266 VAL A O 1
ATOM 2123 N N . ILE A 1 267 ? 40.465 -4.076 -42.971 1.00 83.88 267 ILE A N 1
ATOM 2124 C CA . ILE A 1 267 ? 40.544 -3.586 -41.587 1.00 83.88 267 ILE A CA 1
ATOM 2125 C C . ILE A 1 267 ? 39.269 -2.824 -41.205 1.00 83.88 267 ILE A C 1
ATOM 2127 O O . ILE A 1 267 ? 38.752 -3.028 -40.109 1.00 83.88 267 ILE A O 1
ATOM 2131 N N . ASN A 1 268 ? 38.703 -2.028 -42.116 1.00 85.62 268 ASN A N 1
ATOM 2132 C CA . ASN A 1 268 ? 37.394 -1.403 -41.913 1.00 85.62 268 ASN A CA 1
ATOM 2133 C C . ASN A 1 268 ? 36.283 -2.448 -41.695 1.00 85.62 268 ASN A C 1
ATOM 2135 O O . ASN A 1 268 ? 35.464 -2.305 -40.790 1.00 85.62 268 ASN A O 1
ATOM 2139 N N . PHE A 1 269 ? 36.286 -3.537 -42.469 1.00 84.00 269 PHE A N 1
ATOM 2140 C CA . PHE A 1 269 ? 35.363 -4.659 -42.282 1.00 84.00 269 PHE A CA 1
ATOM 2141 C C . PHE A 1 269 ? 35.477 -5.258 -40.870 1.00 84.00 269 PHE A C 1
ATOM 2143 O O . PHE A 1 269 ? 34.465 -5.427 -40.189 1.00 84.00 269 PHE A O 1
ATOM 2150 N N . ILE A 1 270 ? 36.702 -5.530 -40.405 1.00 88.19 270 ILE A N 1
ATOM 2151 C CA . ILE A 1 270 ? 36.949 -6.064 -39.056 1.00 88.19 270 ILE A CA 1
ATOM 2152 C C . ILE A 1 270 ? 36.508 -5.055 -37.991 1.00 88.19 270 ILE A C 1
ATOM 2154 O O . ILE A 1 270 ? 35.859 -5.445 -37.021 1.00 88.19 270 ILE A O 1
ATOM 2158 N N . TYR A 1 271 ? 36.809 -3.768 -38.181 1.00 91.88 271 TYR A N 1
ATOM 2159 C CA . TYR A 1 271 ? 36.380 -2.695 -37.286 1.00 91.88 271 TYR A CA 1
ATOM 2160 C C . TYR A 1 271 ? 34.852 -2.684 -37.153 1.00 91.88 271 TYR A C 1
ATOM 2162 O O . TYR A 1 271 ? 34.324 -2.863 -36.062 1.00 91.88 271 TYR A O 1
ATOM 2170 N N . ILE A 1 272 ? 34.105 -2.606 -38.254 1.00 90.56 272 ILE A N 1
ATOM 2171 C CA . ILE A 1 272 ? 32.637 -2.600 -38.191 1.00 90.56 272 ILE A CA 1
ATOM 2172 C C . ILE A 1 272 ? 32.107 -3.873 -37.510 1.00 90.56 272 ILE A C 1
ATOM 2174 O O . ILE A 1 272 ? 31.221 -3.791 -36.663 1.00 90.56 272 ILE A O 1
ATOM 2178 N N . LEU A 1 273 ? 32.663 -5.047 -37.814 1.00 89.19 273 LEU A N 1
ATOM 2179 C CA . LEU A 1 273 ? 32.215 -6.320 -37.242 1.00 89.19 273 LEU A CA 1
ATOM 2180 C C . LEU A 1 273 ? 32.466 -6.423 -35.723 1.00 89.19 273 LEU A C 1
ATOM 2182 O O . LEU A 1 273 ? 31.590 -6.897 -34.993 1.00 89.19 273 LEU A O 1
ATOM 2186 N N . VAL A 1 274 ? 33.616 -5.945 -35.235 1.00 92.25 274 VAL A N 1
ATOM 2187 C CA . VAL A 1 274 ? 33.941 -5.884 -33.797 1.00 92.25 274 VAL A CA 1
ATOM 2188 C C . VAL A 1 274 ? 33.106 -4.817 -33.094 1.00 92.25 274 VAL A C 1
ATOM 2190 O O . VAL A 1 274 ? 32.509 -5.092 -32.053 1.00 92.25 274 VAL A O 1
ATOM 2193 N N . GLY A 1 275 ? 33.011 -3.619 -33.667 1.00 92.50 275 GLY A N 1
ATOM 2194 C CA . GLY A 1 275 ? 32.232 -2.524 -33.103 1.00 92.50 275 GLY A CA 1
ATOM 2195 C C . GLY A 1 275 ? 30.749 -2.863 -32.983 1.00 92.50 275 GLY A C 1
ATOM 2196 O O . GLY A 1 275 ? 30.119 -2.537 -31.982 1.00 92.50 275 GLY A O 1
ATOM 2197 N N . MET A 1 276 ? 30.196 -3.604 -33.942 1.00 89.81 276 MET A N 1
ATOM 2198 C CA . MET A 1 276 ? 28.823 -4.113 -33.867 1.00 89.81 276 MET A CA 1
ATOM 2199 C C . MET A 1 276 ? 28.652 -5.149 -32.750 1.00 89.81 276 MET A C 1
ATOM 2201 O O . MET A 1 276 ? 27.613 -5.168 -32.094 1.00 89.81 276 MET A O 1
ATOM 2205 N N . GLY A 1 277 ? 29.680 -5.957 -32.474 1.00 92.25 277 GLY A N 1
ATOM 2206 C CA . GLY A 1 277 ? 29.732 -6.815 -31.288 1.00 92.25 277 GLY A CA 1
ATOM 2207 C C . GLY A 1 277 ? 29.741 -6.017 -29.978 1.00 92.25 277 GLY A C 1
ATOM 2208 O O . GLY A 1 277 ? 29.034 -6.377 -29.038 1.00 92.25 277 GLY A O 1
ATOM 2209 N N . LEU A 1 278 ? 30.469 -4.896 -29.921 1.00 92.50 278 LEU A N 1
ATOM 2210 C CA . LEU A 1 278 ? 30.464 -3.994 -28.761 1.00 92.50 278 LEU A CA 1
ATOM 2211 C C . LEU A 1 278 ? 29.101 -3.319 -28.563 1.00 92.50 278 LEU A C 1
ATOM 2213 O O . LEU A 1 278 ? 28.603 -3.272 -27.440 1.00 92.50 278 LEU A O 1
ATOM 2217 N N . VAL A 1 279 ? 28.446 -2.878 -29.640 1.00 92.38 279 VAL A N 1
ATOM 2218 C CA . VAL A 1 279 ? 27.070 -2.357 -29.574 1.00 92.38 279 VAL A CA 1
ATOM 2219 C C . VAL A 1 279 ? 26.107 -3.432 -29.052 1.00 92.38 279 VAL A C 1
ATOM 2221 O O . VAL A 1 279 ? 25.278 -3.141 -28.187 1.00 92.38 279 VAL A O 1
ATOM 2224 N N . ALA A 1 280 ? 26.239 -4.681 -29.514 1.00 91.81 280 ALA A N 1
ATOM 2225 C CA . ALA A 1 280 ? 25.444 -5.807 -29.021 1.00 91.81 280 ALA A CA 1
ATOM 2226 C C . ALA A 1 280 ? 25.674 -6.079 -27.526 1.00 91.81 280 ALA A C 1
ATOM 2228 O O . ALA A 1 280 ? 24.718 -6.274 -26.774 1.00 91.81 280 ALA A O 1
ATOM 2229 N N . MET A 1 281 ? 26.933 -6.039 -27.081 1.00 91.88 281 MET A N 1
ATOM 2230 C CA . MET A 1 281 ? 27.302 -6.147 -25.670 1.00 91.88 281 MET A CA 1
ATOM 2231 C C . MET A 1 281 ? 26.618 -5.058 -24.838 1.00 91.88 281 MET A C 1
ATOM 2233 O O . MET A 1 281 ? 25.981 -5.367 -23.831 1.00 91.88 281 MET A O 1
ATOM 2237 N N . CYS A 1 282 ? 26.714 -3.794 -25.262 1.00 90.50 282 CYS A N 1
ATOM 2238 C CA . CYS A 1 282 ? 26.073 -2.680 -24.569 1.00 90.50 282 CYS A CA 1
ATOM 2239 C C . CYS A 1 282 ? 24.555 -2.871 -24.493 1.00 90.50 282 CYS A C 1
ATOM 2241 O O . CYS A 1 282 ? 23.975 -2.687 -23.427 1.00 90.50 282 CYS A O 1
ATOM 2243 N N . PHE A 1 283 ? 23.911 -3.297 -25.584 1.00 88.56 283 PHE A N 1
ATOM 2244 C CA . PHE A 1 283 ? 22.478 -3.594 -25.592 1.00 88.56 283 PHE A CA 1
ATOM 2245 C C . PHE A 1 283 ? 22.102 -4.689 -24.582 1.00 88.56 283 PHE A C 1
ATOM 2247 O O . PHE A 1 283 ? 21.151 -4.520 -23.817 1.00 88.56 283 PHE A O 1
ATOM 2254 N N . ASN A 1 284 ? 22.868 -5.782 -24.530 1.00 88.38 284 ASN A N 1
ATOM 2255 C CA . ASN A 1 284 ? 22.628 -6.881 -23.595 1.00 88.38 284 ASN A CA 1
ATOM 2256 C C . ASN A 1 284 ? 22.802 -6.451 -22.130 1.00 88.38 284 ASN A C 1
ATOM 2258 O O . ASN A 1 284 ? 21.942 -6.761 -21.303 1.00 88.38 284 ASN A O 1
ATOM 2262 N N . LEU A 1 285 ? 23.857 -5.693 -21.815 1.00 87.94 285 LEU A N 1
ATOM 2263 C CA . LEU A 1 285 ? 24.097 -5.175 -20.463 1.00 87.94 285 LEU A CA 1
ATOM 2264 C C . LEU A 1 285 ? 23.018 -4.170 -20.035 1.00 87.94 285 LEU A C 1
ATOM 2266 O O . LEU A 1 285 ? 22.494 -4.276 -18.927 1.00 87.94 285 LEU A O 1
ATOM 2270 N N . MET A 1 286 ? 22.616 -3.254 -20.924 1.00 86.44 286 MET A N 1
ATOM 2271 C CA . MET A 1 286 ? 21.508 -2.324 -20.666 1.00 86.44 286 MET A CA 1
ATOM 2272 C C . MET A 1 286 ? 20.196 -3.066 -20.396 1.00 86.44 286 MET A C 1
ATOM 2274 O O . MET A 1 286 ? 19.481 -2.742 -19.450 1.00 86.44 286 MET A O 1
ATOM 2278 N N . ARG A 1 287 ? 19.878 -4.085 -21.204 1.00 86.38 287 ARG A N 1
ATOM 2279 C CA . ARG A 1 287 ? 18.674 -4.909 -21.032 1.00 86.38 287 ARG A CA 1
ATOM 2280 C C . ARG A 1 287 ? 18.647 -5.598 -19.670 1.00 86.38 287 ARG A C 1
ATOM 2282 O O . ARG A 1 287 ? 17.587 -5.689 -19.056 1.00 86.38 287 ARG A O 1
ATOM 2289 N N . GLU A 1 288 ? 19.783 -6.112 -19.217 1.00 85.00 288 GLU A N 1
ATOM 2290 C CA . GLU A 1 288 ? 19.905 -6.762 -17.914 1.00 85.00 288 GLU A CA 1
ATOM 2291 C C . GLU A 1 288 ? 19.769 -5.767 -16.759 1.00 85.00 288 GLU A C 1
ATOM 2293 O O . GLU A 1 288 ? 19.002 -6.033 -15.838 1.00 85.00 288 GLU A O 1
ATOM 2298 N N . GLU A 1 289 ? 20.412 -4.598 -16.842 1.00 83.38 289 GLU A N 1
ATOM 2299 C CA . GLU A 1 289 ? 20.270 -3.536 -15.836 1.00 83.38 289 GLU A CA 1
ATOM 2300 C C . GLU A 1 289 ? 18.808 -3.081 -15.699 1.00 83.38 289 GLU A C 1
ATOM 2302 O O . GLU A 1 289 ? 18.290 -2.968 -14.588 1.00 83.38 289 GLU A O 1
ATOM 2307 N N . VAL A 1 290 ? 18.113 -2.875 -16.825 1.00 83.69 290 VAL A N 1
ATOM 2308 C CA . VAL A 1 290 ? 16.686 -2.516 -16.829 1.00 83.69 290 VAL A CA 1
ATOM 2309 C C . VAL A 1 290 ? 15.840 -3.616 -16.188 1.00 83.69 290 VAL A C 1
ATOM 2311 O O . VAL A 1 290 ? 14.953 -3.310 -15.397 1.00 83.69 290 VAL A O 1
ATOM 2314 N N . ARG A 1 291 ? 16.111 -4.894 -16.488 1.00 83.88 291 ARG A N 1
ATOM 2315 C CA . ARG A 1 291 ? 15.386 -6.022 -15.879 1.00 83.88 291 ARG A CA 1
ATOM 2316 C C . ARG A 1 291 ? 15.552 -6.060 -14.364 1.00 83.88 291 ARG A C 1
ATOM 2318 O O . ARG A 1 291 ? 14.545 -6.165 -13.675 1.00 83.88 291 ARG A O 1
ATOM 2325 N N . VAL A 1 292 ? 16.782 -5.929 -13.866 1.00 83.44 292 VAL A N 1
ATOM 2326 C CA . VAL A 1 292 ? 17.064 -5.950 -12.421 1.00 83.44 292 VAL A CA 1
ATOM 2327 C C . VAL A 1 292 ? 16.356 -4.794 -11.718 1.00 83.44 292 VAL A C 1
ATOM 2329 O O . VAL A 1 292 ? 15.632 -5.027 -10.758 1.00 83.44 292 VAL A O 1
ATOM 2332 N N . LYS A 1 293 ? 16.453 -3.568 -12.247 1.00 77.44 293 LYS A N 1
ATOM 2333 C CA . LYS A 1 293 ? 15.764 -2.402 -11.666 1.00 77.44 293 LYS A CA 1
ATOM 2334 C C . LYS A 1 293 ? 14.240 -2.544 -11.661 1.00 77.44 293 LYS A C 1
ATOM 2336 O O . LYS A 1 293 ? 13.580 -2.070 -10.742 1.00 77.44 293 LYS A O 1
ATOM 2341 N N . VAL A 1 294 ? 13.665 -3.178 -12.686 1.00 79.25 294 VAL A N 1
ATOM 2342 C CA . VAL A 1 294 ? 12.221 -3.464 -12.738 1.00 79.25 294 VAL A CA 1
ATOM 2343 C C . VAL A 1 294 ? 11.827 -4.517 -11.701 1.00 79.25 294 VAL A C 1
ATOM 2345 O O . VAL A 1 294 ? 10.767 -4.390 -11.090 1.00 79.25 294 VAL A O 1
ATOM 2348 N N . GLU A 1 295 ? 12.654 -5.543 -11.491 1.00 79.56 295 GLU A N 1
ATOM 2349 C CA . GLU A 1 295 ? 12.429 -6.550 -10.450 1.00 79.56 295 GLU A CA 1
ATOM 2350 C C . GLU A 1 295 ? 12.519 -5.941 -9.046 1.00 79.56 295 GLU A C 1
ATOM 2352 O O . GLU A 1 295 ? 11.582 -6.126 -8.272 1.00 79.56 295 GLU A O 1
ATOM 2357 N N . GLU A 1 296 ? 13.554 -5.143 -8.766 1.00 77.25 296 GLU A N 1
ATOM 2358 C CA . GLU A 1 296 ? 13.719 -4.398 -7.506 1.00 77.25 296 GLU A CA 1
ATOM 2359 C C . GLU A 1 296 ? 12.508 -3.493 -7.236 1.00 77.25 296 GLU A C 1
ATOM 2361 O O . GLU A 1 296 ? 11.858 -3.602 -6.199 1.00 77.25 296 GLU A O 1
ATOM 2366 N N . PHE A 1 297 ? 12.106 -2.678 -8.218 1.00 77.00 297 PHE A N 1
ATOM 2367 C CA . PHE A 1 297 ? 10.939 -1.804 -8.081 1.00 77.00 297 PHE A CA 1
ATOM 2368 C C . PHE A 1 297 ? 9.640 -2.581 -7.814 1.00 77.00 297 PHE A C 1
ATOM 2370 O O . PHE A 1 297 ? 8.770 -2.127 -7.069 1.00 77.00 297 PHE A O 1
ATOM 2377 N N . ARG A 1 298 ? 9.481 -3.761 -8.428 1.00 75.88 298 ARG A N 1
ATOM 2378 C CA . ARG A 1 298 ? 8.311 -4.622 -8.210 1.00 75.88 298 ARG A CA 1
ATOM 2379 C C . ARG A 1 298 ? 8.291 -5.195 -6.793 1.00 75.88 298 ARG A C 1
ATOM 2381 O O . ARG A 1 298 ? 7.206 -5.329 -6.225 1.00 75.88 298 ARG A O 1
ATOM 2388 N N . GLU A 1 299 ? 9.448 -5.560 -6.248 1.00 77.31 299 GLU A N 1
ATOM 2389 C CA . GLU A 1 299 ? 9.577 -6.044 -4.871 1.00 77.31 299 GLU A CA 1
ATOM 2390 C C . GLU A 1 299 ? 9.291 -4.931 -3.858 1.00 77.31 299 GLU A C 1
ATOM 2392 O O . GLU A 1 299 ? 8.438 -5.128 -2.990 1.00 77.31 299 GLU A O 1
ATOM 2397 N N . ASP A 1 300 ? 9.875 -3.744 -4.042 1.00 75.62 300 ASP A N 1
ATOM 2398 C CA . ASP A 1 300 ? 9.615 -2.559 -3.211 1.00 75.62 300 ASP A CA 1
ATOM 2399 C C . ASP A 1 300 ? 8.123 -2.189 -3.205 1.00 75.62 300 ASP A C 1
ATOM 2401 O O . ASP A 1 300 ? 7.523 -1.906 -2.164 1.00 75.62 300 ASP A O 1
ATOM 2405 N N . PHE A 1 301 ? 7.482 -2.234 -4.377 1.00 76.81 301 PHE A N 1
ATOM 2406 C CA . PHE A 1 301 ? 6.054 -1.954 -4.496 1.00 76.81 301 PHE A CA 1
ATOM 2407 C C . PHE A 1 301 ? 5.194 -2.996 -3.770 1.00 76.81 301 PHE A C 1
ATOM 2409 O O . PHE A 1 301 ? 4.210 -2.641 -3.120 1.00 76.81 301 PHE A O 1
ATOM 2416 N N . ARG A 1 302 ? 5.566 -4.281 -3.846 1.00 72.31 302 ARG A N 1
ATOM 2417 C CA . ARG A 1 302 ? 4.867 -5.355 -3.128 1.00 72.31 302 ARG A CA 1
ATOM 2418 C C . ARG A 1 302 ? 4.995 -5.187 -1.614 1.00 72.31 302 ARG A C 1
ATOM 2420 O O . ARG A 1 302 ? 3.992 -5.335 -0.926 1.00 72.31 302 ARG A O 1
ATOM 2427 N N . GLN A 1 303 ? 6.186 -4.859 -1.113 1.00 76.19 303 GLN A N 1
ATOM 2428 C CA . GLN A 1 303 ? 6.394 -4.593 0.314 1.00 76.19 303 GLN A CA 1
ATOM 2429 C C . GLN A 1 303 ? 5.543 -3.412 0.790 1.00 76.19 303 GLN A C 1
ATOM 2431 O O . GLN A 1 303 ? 4.840 -3.523 1.788 1.00 76.19 303 GLN A O 1
ATOM 2436 N N . CYS A 1 304 ? 5.510 -2.319 0.022 1.00 73.62 304 CYS A N 1
ATOM 2437 C CA . CYS A 1 304 ? 4.670 -1.163 0.334 1.00 73.62 304 CYS A CA 1
ATOM 2438 C C . CYS A 1 304 ? 3.170 -1.512 0.393 1.00 73.62 304 CYS A C 1
ATOM 2440 O O . CYS A 1 304 ? 2.446 -1.010 1.258 1.00 73.62 304 CYS A O 1
ATOM 2442 N N . LEU A 1 305 ? 2.693 -2.380 -0.507 1.00 69.81 305 LEU A N 1
ATOM 2443 C CA . LEU A 1 305 ? 1.306 -2.847 -0.497 1.00 69.81 305 LEU A CA 1
ATOM 2444 C C . LEU A 1 305 ? 0.983 -3.709 0.728 1.00 69.81 305 LEU A C 1
ATOM 2446 O O . LEU A 1 305 ? -0.067 -3.496 1.333 1.00 69.81 305 LEU A O 1
ATOM 2450 N N . GLU A 1 306 ? 1.860 -4.640 1.107 1.00 70.44 306 GLU A N 1
ATOM 2451 C CA . GLU A 1 306 ? 1.650 -5.468 2.303 1.00 70.44 306 GLU A CA 1
ATOM 2452 C C . GLU A 1 306 ? 1.689 -4.634 3.590 1.00 70.44 306 GLU A C 1
ATOM 2454 O O . GLU A 1 306 ? 0.785 -4.752 4.414 1.00 70.44 306 GLU A O 1
ATOM 2459 N N . ASP A 1 307 ? 2.630 -3.694 3.724 1.00 69.88 307 ASP A N 1
ATOM 2460 C CA . ASP A 1 307 ? 2.666 -2.760 4.861 1.00 69.88 307 ASP A CA 1
ATOM 2461 C C . ASP A 1 307 ? 1.376 -1.934 4.967 1.00 69.88 307 ASP A C 1
ATOM 2463 O O . ASP A 1 307 ? 0.860 -1.674 6.058 1.00 69.88 307 ASP A O 1
ATOM 2467 N N . THR A 1 308 ? 0.829 -1.519 3.822 1.00 64.88 308 THR A N 1
ATOM 2468 C CA . THR A 1 308 ? -0.440 -0.785 3.775 1.00 64.88 308 THR A CA 1
ATOM 2469 C C . THR A 1 308 ? -1.607 -1.681 4.189 1.00 64.88 308 THR A C 1
ATOM 2471 O O . THR A 1 308 ? -2.481 -1.235 4.931 1.00 64.88 308 THR A O 1
ATOM 2474 N N . ARG A 1 309 ? -1.622 -2.944 3.752 1.00 68.50 309 ARG A N 1
ATOM 2475 C CA . ARG A 1 309 ? -2.654 -3.921 4.112 1.00 68.50 309 ARG A CA 1
ATOM 2476 C C . ARG A 1 309 ? -2.657 -4.223 5.609 1.00 68.50 309 ARG A C 1
ATOM 2478 O O . ARG A 1 309 ? -3.717 -4.135 6.221 1.00 68.50 309 ARG A O 1
ATOM 2485 N N . VAL A 1 310 ? -1.497 -4.521 6.196 1.00 63.69 310 VAL A N 1
ATOM 2486 C CA . VAL A 1 310 ? -1.367 -4.827 7.633 1.00 63.69 310 VAL A CA 1
ATOM 2487 C C . VAL A 1 310 ? -1.860 -3.656 8.483 1.00 63.69 310 VAL A C 1
ATOM 2489 O O . VAL A 1 310 ? -2.653 -3.852 9.397 1.00 63.69 310 VAL A O 1
ATOM 2492 N N . ARG A 1 311 ? -1.495 -2.417 8.125 1.00 57.94 311 ARG A N 1
ATOM 2493 C CA . ARG A 1 311 ? -1.988 -1.214 8.820 1.00 57.94 311 ARG A CA 1
ATOM 2494 C C . ARG A 1 311 ? -3.502 -1.036 8.731 1.00 57.94 311 ARG A C 1
ATOM 2496 O O . ARG A 1 311 ? -4.110 -0.528 9.669 1.00 57.94 311 ARG A O 1
ATOM 2503 N N . ILE A 1 312 ? -4.107 -1.416 7.605 1.00 54.59 312 ILE A N 1
ATOM 2504 C CA . ILE A 1 312 ? -5.564 -1.384 7.441 1.00 54.59 312 ILE A CA 1
ATOM 2505 C C . ILE A 1 312 ? -6.214 -2.463 8.317 1.00 54.59 312 ILE A C 1
ATOM 2507 O O . ILE A 1 312 ? -7.184 -2.161 9.004 1.00 54.59 312 ILE A O 1
ATOM 2511 N N . GLU A 1 313 ? -5.680 -3.687 8.345 1.00 54.69 313 GLU A N 1
ATOM 2512 C CA . GLU A 1 313 ? -6.198 -4.775 9.191 1.00 54.69 313 GLU A CA 1
ATOM 2513 C C . GLU A 1 313 ? -6.077 -4.444 10.696 1.00 54.69 313 GLU A C 1
ATOM 2515 O O . GLU A 1 313 ? -7.035 -4.645 11.442 1.00 54.69 313 GLU A O 1
ATOM 2520 N N . GLU A 1 314 ? -4.977 -3.823 11.138 1.00 53.66 314 GLU A N 1
ATOM 2521 C CA . GLU A 1 314 ? -4.827 -3.304 12.511 1.00 53.66 314 GLU A CA 1
ATOM 2522 C C . GLU A 1 314 ? -5.875 -2.229 12.854 1.00 53.66 314 GLU A C 1
ATOM 2524 O O . GLU A 1 314 ? -6.422 -2.219 13.957 1.00 53.66 314 GLU A O 1
ATOM 2529 N N . TRP A 1 315 ? -6.211 -1.354 11.901 1.00 51.88 315 TRP A N 1
ATOM 2530 C CA . TRP A 1 315 ? -7.237 -0.318 12.071 1.00 51.88 315 TRP A CA 1
ATOM 2531 C C . TRP A 1 315 ? -8.659 -0.872 12.229 1.00 51.88 315 TRP A C 1
ATOM 2533 O O . TRP A 1 315 ? -9.481 -0.246 12.894 1.00 51.88 315 TRP A O 1
ATOM 2543 N N . TYR A 1 316 ? -8.972 -2.025 11.632 1.00 52.97 316 TYR A N 1
ATOM 2544 C CA . TYR A 1 316 ? -10.298 -2.646 11.748 1.00 52.97 316 TYR A CA 1
ATOM 2545 C C . TYR A 1 316 ? -10.490 -3.432 13.058 1.00 52.97 316 TYR A C 1
ATOM 2547 O O . TYR A 1 316 ? -11.630 -3.606 13.493 1.00 52.97 316 TYR A O 1
ATOM 2555 N N . CYS A 1 317 ? -9.405 -3.873 13.703 1.00 51.31 317 CYS A N 1
ATOM 2556 C CA . CYS A 1 317 ? -9.441 -4.677 14.933 1.00 51.31 317 CYS A CA 1
ATOM 2557 C C . CYS A 1 317 ? -9.327 -3.854 16.233 1.00 51.31 317 CYS A C 1
ATOM 2559 O O . CYS A 1 317 ? -9.601 -4.376 17.314 1.00 51.31 317 CYS A O 1
ATOM 2561 N N . ILE A 1 318 ? -8.931 -2.579 16.158 1.00 65.25 318 ILE A N 1
ATOM 2562 C CA . ILE A 1 318 ? -8.854 -1.679 17.318 1.00 65.25 318 ILE A CA 1
ATOM 2563 C C . ILE A 1 318 ? -10.155 -0.880 17.404 1.00 65.25 318 ILE A C 1
ATOM 2565 O O . ILE A 1 318 ? -10.515 -0.154 16.479 1.00 65.25 318 ILE A O 1
ATOM 2569 N N . GLY A 1 319 ? -10.875 -1.003 18.521 1.00 71.19 319 GLY A N 1
ATOM 2570 C CA . GLY A 1 319 ? -12.115 -0.262 18.711 1.00 71.19 319 GLY A CA 1
ATOM 2571 C C . GLY A 1 319 ? -11.922 1.247 18.659 1.00 71.19 319 GLY A C 1
ATOM 2572 O O . GLY A 1 319 ? -11.060 1.810 19.334 1.00 71.19 319 GLY A O 1
ATOM 2573 N N . MET A 1 320 ? -12.751 1.912 17.855 1.00 87.06 320 MET A N 1
ATOM 2574 C CA . MET A 1 320 ? -12.715 3.358 17.692 1.00 87.06 320 MET A CA 1
ATOM 2575 C C . MET A 1 320 ? -13.314 4.017 18.929 1.00 87.06 320 MET A C 1
ATOM 2577 O O . MET A 1 320 ? -14.458 3.749 19.302 1.00 87.06 320 MET A O 1
ATOM 2581 N N . ARG A 1 321 ? -12.543 4.900 19.565 1.00 91.12 321 ARG A N 1
ATOM 2582 C CA . ARG A 1 321 ? -12.999 5.654 20.732 1.00 91.12 321 ARG A CA 1
ATOM 2583 C C . ARG A 1 321 ? -13.646 6.962 20.300 1.00 91.12 321 ARG A C 1
ATOM 2585 O O . ARG A 1 321 ? -13.013 7.803 19.666 1.00 91.12 321 ARG A O 1
ATOM 2592 N N . TYR A 1 322 ? -14.894 7.146 20.695 1.00 93.19 322 TYR A N 1
ATOM 2593 C CA . TYR A 1 322 ? -15.649 8.374 20.519 1.00 93.19 322 TYR A CA 1
ATOM 2594 C C . TYR A 1 322 ? -15.778 9.041 21.882 1.00 93.19 322 TYR A C 1
ATOM 2596 O O . TYR A 1 322 ? -16.429 8.515 22.782 1.00 93.19 322 TYR A O 1
ATOM 2604 N N . LEU A 1 323 ? -15.108 10.178 22.051 1.00 93.81 323 LEU A N 1
ATOM 2605 C CA . LEU A 1 323 ? -15.109 10.919 23.310 1.00 93.81 323 LEU A CA 1
ATOM 2606 C C . LEU A 1 323 ? -16.281 11.898 23.347 1.00 93.81 323 LEU A C 1
ATOM 2608 O O . LEU A 1 323 ? -16.587 12.526 22.332 1.00 93.81 323 LEU A O 1
ATOM 2612 N N . ASN A 1 324 ? -16.885 12.068 24.523 1.00 94.38 324 ASN A N 1
ATOM 2613 C CA . ASN A 1 324 ? -17.997 12.996 24.754 1.00 94.38 324 ASN A CA 1
ATOM 2614 C C . ASN A 1 324 ? -19.164 12.844 23.758 1.00 94.38 324 ASN A C 1
ATOM 2616 O O . ASN A 1 324 ? -19.668 13.833 23.221 1.00 94.38 324 ASN A O 1
ATOM 2620 N N . VAL A 1 325 ? -19.609 11.614 23.497 1.00 95.62 325 VAL A N 1
ATOM 2621 C CA . VAL A 1 325 ? -20.817 11.387 22.694 1.00 95.62 325 VAL A CA 1
ATOM 2622 C C . VAL A 1 325 ? -22.018 11.933 23.464 1.00 95.62 325 VAL A C 1
ATOM 2624 O O . VAL A 1 325 ? -22.199 11.627 24.642 1.00 95.62 325 VAL A O 1
ATOM 2627 N N . ASN A 1 326 ? -22.828 12.764 22.807 1.00 96.44 326 ASN A N 1
ATOM 2628 C CA . ASN A 1 326 ? -23.987 13.405 23.426 1.00 96.44 326 ASN A CA 1
ATOM 2629 C C . ASN A 1 326 ? -25.134 12.408 23.624 1.00 96.44 326 ASN A C 1
ATOM 2631 O O . ASN A 1 326 ? -25.519 11.721 22.676 1.00 96.44 326 ASN A O 1
ATOM 2635 N N . GLY A 1 327 ? -25.710 12.386 24.825 1.00 94.69 327 GLY A N 1
ATOM 2636 C CA . GLY A 1 327 ? -26.956 11.683 25.125 1.00 94.69 327 GLY A CA 1
ATOM 2637 C C . GLY A 1 327 ? -28.095 12.656 25.441 1.00 94.69 327 GLY A C 1
ATOM 2638 O O . GLY A 1 327 ? -28.265 13.667 24.766 1.00 94.69 327 GLY A O 1
ATOM 2639 N N . TYR A 1 328 ? -28.895 12.337 26.460 1.00 94.50 328 TYR A N 1
ATOM 2640 C CA . TYR A 1 328 ? -29.974 13.196 26.965 1.00 94.50 328 TYR A CA 1
ATOM 2641 C C . TYR A 1 328 ? -29.446 14.497 27.604 1.00 94.50 328 TYR A C 1
ATOM 2643 O O . TYR A 1 328 ? -28.566 14.457 28.470 1.00 94.50 328 TYR A O 1
ATOM 2651 N N . GLU A 1 329 ? -30.021 15.635 27.200 1.00 93.69 329 GLU A N 1
ATOM 2652 C CA . GLU A 1 329 ? -29.645 16.995 27.626 1.00 93.69 329 GLU A CA 1
ATOM 2653 C C . GLU A 1 329 ? -28.133 17.280 27.485 1.00 93.69 329 GLU A C 1
ATOM 2655 O O . GLU A 1 329 ? -27.578 17.161 26.397 1.00 93.69 329 GLU A O 1
ATOM 2660 N N . ASN A 1 330 ? -27.465 17.680 28.572 1.00 91.62 330 ASN A N 1
ATOM 2661 C CA . ASN A 1 330 ? -26.044 18.041 28.600 1.00 91.62 330 ASN A CA 1
ATOM 2662 C C . ASN A 1 330 ? -25.142 16.870 29.031 1.00 91.62 330 ASN A C 1
ATOM 2664 O O . ASN A 1 330 ? -23.979 17.083 29.372 1.00 91.62 330 ASN A O 1
ATOM 2668 N N . ARG A 1 331 ? -25.672 15.643 29.082 1.00 95.88 331 ARG A N 1
ATOM 2669 C CA . ARG A 1 331 ? -24.928 14.462 29.534 1.00 95.88 331 ARG A CA 1
ATOM 2670 C C . ARG A 1 331 ? -24.166 13.842 28.369 1.00 95.88 331 ARG A C 1
ATOM 2672 O O . ARG A 1 331 ? -24.738 13.621 27.299 1.00 95.88 331 ARG A O 1
ATOM 2679 N N . THR A 1 332 ? -22.905 13.491 28.598 1.00 96.69 332 THR A N 1
ATOM 2680 C CA . THR A 1 332 ? -22.039 12.867 27.591 1.00 96.69 332 THR A CA 1
ATOM 2681 C C . THR A 1 332 ? -21.328 11.637 28.139 1.00 96.69 332 THR A C 1
ATOM 2683 O O . THR A 1 332 ? -20.967 11.591 29.315 1.00 96.69 332 THR A O 1
ATOM 2686 N N . ASN A 1 333 ? -21.087 10.647 27.281 1.00 97.50 333 ASN A N 1
ATOM 2687 C CA . ASN A 1 333 ? -20.282 9.477 27.620 1.00 97.50 333 ASN A CA 1
ATOM 2688 C C . ASN A 1 333 ? -19.196 9.241 26.577 1.00 97.50 333 ASN A C 1
ATOM 2690 O O . ASN A 1 333 ? -19.399 9.465 25.383 1.00 97.50 333 ASN A O 1
ATOM 2694 N N . ASP A 1 334 ? -18.053 8.740 27.036 1.00 97.38 334 ASP A N 1
ATOM 2695 C CA . ASP A 1 334 ? -17.056 8.174 26.138 1.00 97.38 334 ASP A CA 1
ATOM 2696 C C . ASP A 1 334 ? -17.467 6.749 25.763 1.00 97.38 334 ASP A C 1
ATOM 2698 O O . ASP A 1 334 ? -17.933 5.972 26.605 1.00 97.38 334 ASP A O 1
ATOM 2702 N N . VAL A 1 335 ? -17.294 6.406 24.492 1.00 96.56 335 VAL A N 1
ATOM 2703 C CA . VAL A 1 335 ? -17.768 5.149 23.917 1.00 96.56 335 VAL A CA 1
ATOM 2704 C C . VAL A 1 335 ? -16.653 4.491 23.116 1.00 96.56 335 VAL A C 1
ATOM 2706 O O . VAL A 1 335 ? -15.998 5.147 22.308 1.00 96.56 335 VAL A O 1
ATOM 2709 N N . ILE A 1 336 ? -16.455 3.187 23.305 1.00 95.44 336 ILE A N 1
ATOM 2710 C CA . ILE A 1 336 ? -15.659 2.360 22.390 1.00 95.44 336 ILE A CA 1
ATOM 2711 C C . ILE A 1 336 ? -16.629 1.667 21.441 1.00 95.44 336 ILE A C 1
ATOM 2713 O O . ILE A 1 336 ? -17.527 0.956 21.889 1.00 95.44 336 ILE A O 1
ATOM 2717 N N . TYR A 1 337 ? -16.449 1.876 20.143 1.00 94.31 337 TYR A N 1
ATOM 2718 C CA . TYR A 1 337 ? -17.271 1.272 19.105 1.00 94.31 337 TYR A CA 1
ATOM 2719 C C . TYR A 1 337 ? -16.441 0.364 18.202 1.00 94.31 337 TYR A C 1
ATOM 2721 O O . TYR A 1 337 ? -15.384 0.751 17.699 1.00 94.31 337 TYR A O 1
ATOM 2729 N N . ILE A 1 338 ? -16.956 -0.843 17.982 1.00 90.88 338 ILE A N 1
ATOM 2730 C CA . ILE A 1 338 ? -16.340 -1.877 17.160 1.00 90.88 338 ILE A CA 1
ATOM 2731 C C . ILE A 1 338 ? -17.343 -2.390 16.135 1.00 90.88 338 ILE A C 1
ATOM 2733 O O . ILE A 1 338 ? -18.498 -2.682 16.456 1.00 90.88 338 ILE A O 1
ATOM 2737 N N . ARG A 1 339 ? -16.871 -2.521 14.893 1.00 89.50 339 ARG A N 1
ATOM 2738 C CA . ARG A 1 339 ? -17.637 -3.101 13.788 1.00 89.50 339 ARG A CA 1
ATOM 2739 C C . ARG A 1 339 ? -17.645 -4.635 13.857 1.00 89.50 339 ARG A C 1
ATOM 2741 O O . ARG A 1 339 ? -16.685 -5.229 14.357 1.00 89.50 339 ARG A O 1
ATOM 2748 N N . PRO A 1 340 ? -18.698 -5.286 13.338 1.00 89.31 340 PRO A N 1
ATOM 2749 C CA . PRO A 1 340 ? -18.747 -6.741 13.266 1.00 89.31 340 PRO A CA 1
ATOM 2750 C C . PRO A 1 340 ? -17.596 -7.300 12.411 1.00 89.31 340 PRO A C 1
ATOM 2752 O O . PRO A 1 340 ? -17.224 -6.717 11.393 1.00 89.31 340 PRO A O 1
ATOM 2755 N N . LEU A 1 341 ? -17.047 -8.449 12.822 1.00 84.50 341 LEU A N 1
ATOM 2756 C CA . LEU A 1 341 ? -16.030 -9.201 12.069 1.00 84.50 341 LEU A CA 1
ATOM 2757 C C . LEU A 1 341 ? -16.639 -9.943 10.875 1.00 84.50 341 LEU A C 1
ATOM 2759 O O . LEU A 1 341 ? -15.965 -10.207 9.882 1.00 84.50 341 LEU A O 1
ATOM 2763 N N . GLN A 1 342 ? -17.911 -10.321 10.991 1.00 83.31 342 GLN A N 1
ATOM 2764 C CA . GLN A 1 342 ? -18.651 -11.065 9.982 1.00 83.31 342 GLN A CA 1
ATOM 2765 C C . GLN A 1 342 ? -19.831 -10.238 9.485 1.00 83.31 342 GLN A C 1
ATOM 2767 O O . GLN A 1 342 ? -20.573 -9.662 10.276 1.00 83.31 342 GLN A O 1
ATOM 2772 N N . ASN A 1 343 ? -20.055 -10.246 8.171 1.00 69.81 343 ASN A N 1
ATOM 2773 C CA . ASN A 1 343 ? -21.292 -9.727 7.595 1.00 69.81 343 ASN A CA 1
ATOM 2774 C C . ASN A 1 343 ? -22.448 -10.654 8.000 1.00 69.81 343 ASN A C 1
ATOM 2776 O O . ASN A 1 343 ? -22.660 -11.702 7.391 1.00 69.81 343 ASN A O 1
ATOM 2780 N N . GLY A 1 344 ? -23.172 -10.283 9.050 1.00 63.53 344 GLY A N 1
ATOM 2781 C CA . GLY A 1 344 ? -24.277 -11.049 9.619 1.00 63.53 344 GLY A CA 1
ATOM 2782 C C . GLY A 1 344 ? -25.068 -10.213 10.626 1.00 63.53 344 GLY A C 1
ATOM 2783 O O . GLY A 1 344 ? -24.622 -9.134 10.973 1.00 63.53 344 GLY A O 1
ATOM 2784 N N . ASN A 1 345 ? -26.256 -10.715 10.991 1.00 60.00 345 ASN A N 1
ATOM 2785 C CA . ASN A 1 345 ? -27.309 -10.177 11.873 1.00 60.00 345 ASN A CA 1
ATOM 2786 C C . ASN A 1 345 ? -27.267 -8.701 12.324 1.00 60.00 345 ASN A C 1
ATOM 2788 O O . ASN A 1 345 ? -26.321 -8.203 12.914 1.00 60.00 345 ASN A O 1
ATOM 2792 N N . LYS A 1 346 ? -28.415 -8.034 12.159 1.00 79.12 346 LYS A N 1
ATOM 2793 C CA . LYS A 1 346 ? -28.678 -6.646 12.560 1.00 79.12 346 LYS A CA 1
ATOM 2794 C C . LYS A 1 346 ? -28.769 -6.471 14.090 1.00 79.12 346 LYS A C 1
ATOM 2796 O O . LYS A 1 346 ? -29.828 -6.107 14.595 1.00 79.12 346 LYS A O 1
ATOM 2801 N N . THR A 1 347 ? -27.694 -6.738 14.829 1.00 92.31 347 THR A N 1
ATOM 2802 C CA . THR A 1 347 ? -27.662 -6.635 16.297 1.00 92.31 347 THR A CA 1
ATOM 2803 C C . THR A 1 347 ? -26.553 -5.712 16.801 1.00 92.31 347 THR A C 1
ATOM 2805 O O . THR A 1 347 ? -25.436 -5.710 16.278 1.00 92.31 347 THR A O 1
ATOM 2808 N N . ALA A 1 348 ? -26.851 -4.952 17.856 1.00 95.44 348 ALA A N 1
ATOM 2809 C CA . ALA A 1 348 ? -25.892 -4.141 18.598 1.00 95.44 348 ALA A CA 1
ATOM 2810 C C . ALA A 1 348 ? -25.808 -4.595 20.062 1.00 95.44 348 ALA A C 1
ATOM 2812 O O . ALA A 1 348 ? -26.804 -4.642 20.785 1.00 95.44 348 ALA A O 1
ATOM 2813 N N . VAL A 1 349 ? -24.595 -4.917 20.500 1.00 96.25 349 VAL A N 1
ATOM 2814 C CA . VAL A 1 349 ? -24.260 -5.295 21.871 1.00 96.25 349 VAL A CA 1
ATOM 2815 C C . VAL A 1 349 ? -23.781 -4.056 22.608 1.00 96.25 349 VAL A C 1
ATOM 2817 O O . VAL A 1 349 ? -22.766 -3.466 22.246 1.00 96.25 349 VAL A O 1
ATOM 2820 N N . ILE A 1 350 ? -24.502 -3.674 23.655 1.00 98.00 350 ILE A N 1
ATOM 2821 C CA . ILE A 1 350 ? -24.211 -2.505 24.479 1.00 98.00 350 ILE A CA 1
ATOM 2822 C C . ILE A 1 350 ? -23.719 -2.986 25.834 1.00 98.00 350 ILE A C 1
ATOM 2824 O O . ILE A 1 350 ? -24.427 -3.700 26.542 1.00 98.00 350 ILE A O 1
ATOM 2828 N N . TYR A 1 351 ? -22.512 -2.576 26.199 1.00 98.38 351 TYR A N 1
ATOM 2829 C CA . TYR A 1 351 ? -21.835 -3.030 27.401 1.00 98.38 351 TYR A CA 1
ATOM 2830 C C . TYR A 1 351 ? -21.590 -1.890 28.388 1.00 98.38 351 TYR A C 1
ATOM 2832 O O . TYR A 1 351 ? -21.018 -0.855 28.038 1.00 98.38 351 TYR A O 1
ATOM 2840 N N . PHE A 1 352 ? -21.960 -2.133 29.642 1.00 98.31 352 PHE A N 1
ATOM 2841 C CA . PHE A 1 352 ? -21.657 -1.298 30.796 1.00 98.31 352 PHE A CA 1
ATOM 2842 C C . PHE A 1 352 ? -20.692 -2.050 31.712 1.00 98.31 352 PHE A C 1
ATOM 2844 O O . PHE A 1 352 ? -21.038 -3.090 32.281 1.00 98.31 352 PHE A O 1
ATOM 2851 N N . GLY A 1 353 ? -19.477 -1.517 31.837 1.00 96.56 353 GLY A N 1
ATOM 2852 C CA . GLY A 1 353 ? -18.407 -2.124 32.623 1.00 96.56 353 GLY A CA 1
ATOM 2853 C C . GLY A 1 353 ? -18.568 -1.992 34.137 1.00 96.56 353 GLY A C 1
ATOM 2854 O O . GLY A 1 353 ? -19.485 -1.351 34.649 1.00 96.56 353 GLY A O 1
ATOM 2855 N N . GLY A 1 354 ? -17.639 -2.618 34.848 1.00 94.62 354 GLY A N 1
ATOM 2856 C CA . GLY A 1 354 ? -17.576 -2.642 36.302 1.00 94.62 354 GLY A CA 1
ATOM 2857 C C . GLY A 1 354 ? -16.616 -1.632 36.917 1.00 94.62 354 GLY A C 1
ATOM 2858 O O . GLY A 1 354 ? -16.046 -0.771 36.251 1.00 94.62 354 GLY A O 1
ATOM 2859 N N . ASP A 1 355 ? -16.381 -1.803 38.218 1.00 94.00 355 ASP A N 1
ATOM 2860 C CA . ASP A 1 355 ? -15.218 -1.199 38.867 1.00 94.00 355 ASP A CA 1
ATOM 2861 C C . ASP A 1 355 ? -13.921 -1.689 38.212 1.00 94.00 355 ASP A C 1
ATOM 2863 O O . ASP A 1 355 ? -13.883 -2.763 37.612 1.00 94.00 355 ASP A O 1
ATOM 2867 N N . ILE A 1 356 ? -12.859 -0.889 38.327 1.00 94.31 356 ILE A N 1
ATOM 2868 C CA . ILE A 1 356 ? -11.528 -1.082 37.729 1.00 94.31 356 ILE A CA 1
ATOM 2869 C C . ILE A 1 356 ? -11.499 -0.893 36.200 1.00 94.31 356 ILE A C 1
ATOM 2871 O O . ILE A 1 356 ? -10.498 -0.383 35.699 1.00 94.31 356 ILE A O 1
ATOM 2875 N N . GLN A 1 357 ? -12.564 -1.242 35.467 1.00 95.56 357 GLN A N 1
ATOM 2876 C CA . GLN A 1 357 ? -12.596 -1.178 34.000 1.00 95.56 357 GLN A CA 1
ATOM 2877 C C . GLN A 1 357 ? -12.615 0.268 33.478 1.00 95.56 357 GLN A C 1
ATOM 2879 O O . GLN A 1 357 ? -13.634 0.956 33.521 1.00 95.56 357 GLN A O 1
ATOM 2884 N N . ASP A 1 358 ? -11.484 0.710 32.934 1.00 95.75 358 ASP A N 1
ATOM 2885 C CA . ASP A 1 358 ? -11.315 1.990 32.238 1.00 95.75 358 ASP A CA 1
ATOM 2886 C C . ASP A 1 358 ? -10.522 1.754 30.932 1.00 95.75 358 ASP A C 1
ATOM 2888 O O . ASP A 1 358 ? -10.215 0.613 30.568 1.00 95.75 358 ASP A O 1
ATOM 2892 N N . PHE A 1 359 ? -10.187 2.819 30.209 1.00 94.38 359 PHE A N 1
ATOM 2893 C CA . PHE A 1 359 ? -9.215 2.784 29.124 1.00 94.38 359 PHE A CA 1
ATOM 2894 C C . PHE A 1 359 ? -7.867 2.253 29.611 1.00 94.38 359 PHE A C 1
ATOM 2896 O O . PHE A 1 359 ? -7.432 2.520 30.738 1.00 94.38 359 PHE A O 1
ATOM 2903 N N . THR A 1 360 ? -7.194 1.517 28.732 1.00 92.75 360 THR A N 1
ATOM 2904 C CA . THR A 1 360 ? -5.952 0.798 29.039 1.00 92.75 360 THR A CA 1
ATOM 2905 C C . THR A 1 360 ? -4.881 1.711 29.648 1.00 92.75 360 THR A C 1
ATOM 2907 O O . THR A 1 360 ? -4.290 1.372 30.672 1.00 92.75 360 THR A O 1
ATOM 2910 N N . GLU A 1 361 ? -4.690 2.913 29.107 1.00 91.50 361 GLU A N 1
ATOM 2911 C CA . GLU A 1 361 ? -3.734 3.900 29.621 1.00 91.50 361 GLU A CA 1
ATOM 2912 C C . GLU A 1 361 ? -4.097 4.442 31.017 1.00 91.50 361 GLU A C 1
ATOM 2914 O O . GLU A 1 361 ? -3.216 4.639 31.862 1.00 91.50 361 GLU A O 1
ATOM 2919 N N . ASN A 1 362 ? -5.392 4.624 31.303 1.00 92.06 362 ASN A N 1
ATOM 2920 C CA . ASN A 1 362 ? -5.865 5.092 32.605 1.00 92.06 362 ASN A CA 1
ATOM 2921 C C . ASN A 1 362 ? -5.571 4.035 33.671 1.00 92.06 362 ASN A C 1
ATOM 2923 O O . ASN A 1 362 ? -5.035 4.359 34.736 1.00 92.06 362 ASN A O 1
ATOM 2927 N N . MET A 1 363 ? -5.850 2.768 33.356 1.00 93.44 363 MET A N 1
ATOM 2928 C CA . MET A 1 363 ? -5.557 1.632 34.228 1.00 93.44 363 MET A CA 1
ATOM 2929 C C . MET A 1 363 ? -4.053 1.432 34.430 1.00 93.44 363 MET A C 1
ATOM 2931 O O . MET A 1 363 ? -3.617 1.220 35.562 1.00 93.44 363 MET A O 1
ATOM 2935 N N . GLN A 1 364 ? -3.248 1.563 33.370 1.00 91.81 364 GLN A N 1
ATOM 2936 C CA . GLN A 1 364 ? -1.792 1.404 33.426 1.00 91.81 364 GLN A CA 1
ATOM 2937 C C . GLN A 1 364 ? -1.125 2.455 34.326 1.00 91.81 364 GLN A C 1
ATOM 2939 O O . GLN A 1 364 ? -0.139 2.158 35.003 1.00 91.81 364 GLN A O 1
ATOM 2944 N N . SER A 1 365 ? -1.688 3.668 34.380 1.00 88.94 365 SER A N 1
ATOM 2945 C CA . SER A 1 365 ? -1.206 4.750 35.250 1.00 88.94 365 SER A CA 1
ATOM 2946 C C . SER A 1 365 ? -1.461 4.513 36.747 1.00 88.94 365 SER A C 1
ATOM 2948 O O . SER A 1 365 ? -0.878 5.197 37.592 1.00 88.94 365 SER A O 1
ATOM 2950 N N . HIS A 1 366 ? -2.345 3.576 37.101 1.00 92.50 366 HIS A N 1
ATOM 2951 C CA . HIS A 1 366 ? -2.753 3.321 38.477 1.00 92.50 366 HIS A CA 1
ATOM 2952 C C . HIS A 1 366 ? -1.948 2.175 39.108 1.00 92.50 366 HIS A C 1
ATOM 2954 O O . HIS A 1 366 ? -1.634 1.178 38.461 1.00 92.50 366 HIS A O 1
ATOM 2960 N N . ARG A 1 367 ? -1.640 2.290 40.409 1.00 91.56 367 ARG A N 1
ATOM 2961 C CA . ARG A 1 367 ? -0.781 1.333 41.132 1.00 91.56 367 ARG A CA 1
ATOM 2962 C C . ARG A 1 367 ? -1.320 -0.101 41.104 1.00 91.56 367 ARG A C 1
ATOM 2964 O O . ARG A 1 367 ? -0.537 -1.012 40.852 1.00 91.56 367 ARG A O 1
ATOM 2971 N N . ASP A 1 368 ? -2.619 -0.271 41.355 1.00 90.81 368 ASP A N 1
ATOM 2972 C CA . ASP A 1 368 ? -3.248 -1.594 41.501 1.00 90.81 368 ASP A CA 1
ATOM 2973 C C . ASP A 1 368 ? -3.988 -2.052 40.229 1.00 90.81 368 ASP A C 1
ATOM 2975 O O . ASP A 1 368 ? -3.814 -3.188 39.795 1.00 90.81 368 ASP A O 1
ATOM 2979 N N . ASN A 1 369 ? -4.749 -1.162 39.577 1.00 92.19 369 ASN A N 1
ATOM 2980 C CA . ASN A 1 369 ? -5.534 -1.474 38.370 1.00 92.19 369 ASN A CA 1
ATOM 2981 C C . ASN A 1 369 ? -4.690 -1.950 37.176 1.00 92.19 369 ASN A C 1
ATOM 2983 O O . ASN A 1 369 ? -5.194 -2.712 36.355 1.00 92.19 369 ASN A O 1
ATOM 2987 N N . LYS A 1 370 ? -3.396 -1.602 37.110 1.00 91.56 370 LYS A N 1
ATOM 2988 C CA . LYS A 1 370 ? -2.464 -2.136 36.100 1.00 91.56 370 LYS A CA 1
ATOM 2989 C C . LYS A 1 370 ? -2.312 -3.666 36.138 1.00 91.56 370 LYS A C 1
ATOM 2991 O O . LYS A 1 370 ? -1.843 -4.252 35.172 1.00 91.56 370 LYS A O 1
ATOM 2996 N N . ASN A 1 371 ? -2.684 -4.315 37.243 1.00 92.44 371 ASN A N 1
ATOM 2997 C CA . ASN A 1 371 ? -2.654 -5.775 37.363 1.00 92.44 371 ASN A CA 1
ATOM 2998 C C . ASN A 1 371 ? -3.873 -6.447 36.701 1.00 92.44 371 ASN A C 1
ATOM 3000 O O . ASN A 1 371 ? -3.923 -7.668 36.625 1.00 92.44 371 ASN A O 1
ATOM 3004 N N . TYR A 1 372 ? -4.849 -5.660 36.238 1.00 93.75 372 TYR A N 1
ATOM 3005 C CA . TYR A 1 372 ? -6.089 -6.129 35.615 1.00 93.75 372 TYR A CA 1
ATOM 3006 C C . TYR A 1 372 ? -6.246 -5.595 34.183 1.00 93.75 372 TYR A C 1
ATOM 3008 O O . TYR A 1 372 ? -7.368 -5.453 33.704 1.00 93.75 372 TYR A O 1
ATOM 3016 N N . LEU A 1 373 ? -5.138 -5.276 33.499 1.00 91.50 373 LEU A N 1
ATOM 3017 C CA . LEU A 1 373 ? -5.159 -4.719 32.138 1.00 91.50 373 LEU A CA 1
ATOM 3018 C C . LEU A 1 373 ? -5.866 -5.629 31.132 1.00 91.50 373 LEU A C 1
ATOM 3020 O O . LEU A 1 373 ? -6.527 -5.116 30.237 1.00 91.50 373 LEU A O 1
ATOM 3024 N N . ASP A 1 374 ? -5.815 -6.949 31.319 1.00 91.38 374 ASP A N 1
ATOM 3025 C CA . ASP A 1 374 ? -6.543 -7.930 30.497 1.00 91.38 374 ASP A CA 1
ATOM 3026 C C . ASP A 1 374 ? -8.062 -7.676 30.467 1.00 91.38 374 ASP A C 1
ATOM 3028 O O . ASP A 1 374 ? -8.750 -8.100 29.544 1.00 91.38 374 ASP A O 1
ATOM 3032 N N . TRP A 1 375 ? -8.580 -6.939 31.453 1.00 94.12 375 TRP A N 1
ATOM 3033 C CA . TRP A 1 375 ? -9.993 -6.602 31.614 1.00 94.12 375 TRP A CA 1
ATOM 3034 C C . TRP A 1 375 ? -10.282 -5.115 31.396 1.00 94.12 375 TRP A C 1
ATOM 3036 O O . TRP A 1 375 ? -11.344 -4.633 31.802 1.00 94.12 375 TRP A O 1
ATOM 3046 N N . SER A 1 376 ? -9.362 -4.373 30.765 1.00 95.12 376 SER A N 1
ATOM 3047 C CA . SER A 1 376 ? -9.621 -2.996 30.334 1.00 95.12 376 SER A CA 1
ATOM 3048 C C . SER A 1 376 ? -10.831 -2.927 29.409 1.00 95.12 376 SER A C 1
ATOM 3050 O O . SER A 1 376 ? -11.246 -3.937 28.834 1.00 95.12 376 SER A O 1
ATOM 3052 N N . LEU A 1 377 ? -11.419 -1.741 29.245 1.00 94.81 377 LEU A N 1
ATOM 3053 C CA . LEU A 1 377 ? -12.524 -1.585 28.296 1.00 94.81 377 LEU A CA 1
ATOM 3054 C C . LEU A 1 377 ? -12.078 -1.951 26.872 1.00 94.81 377 LEU A C 1
ATOM 3056 O O . LEU A 1 377 ? -12.829 -2.603 26.155 1.00 94.81 377 LEU A O 1
ATOM 3060 N N . ASP A 1 378 ? -10.839 -1.630 26.489 1.00 92.19 378 ASP A N 1
ATOM 3061 C CA . ASP A 1 378 ? -10.292 -2.008 25.182 1.00 92.19 378 ASP A CA 1
ATOM 3062 C C . ASP A 1 378 ? -10.170 -3.533 25.028 1.00 92.19 378 ASP A C 1
ATOM 3064 O O . ASP A 1 378 ? -10.631 -4.089 24.038 1.00 92.19 378 ASP A O 1
ATOM 3068 N N . ASN A 1 379 ? -9.641 -4.251 26.018 1.00 92.06 379 ASN A N 1
ATOM 3069 C CA . ASN A 1 379 ? -9.522 -5.710 25.923 1.00 92.06 379 ASN A CA 1
ATOM 3070 C C . ASN A 1 379 ? -10.887 -6.406 26.042 1.00 92.06 379 ASN A C 1
ATOM 3072 O O . ASN A 1 379 ? -11.188 -7.348 25.309 1.00 92.06 379 ASN A O 1
ATOM 3076 N N . THR A 1 380 ? -11.777 -5.876 26.882 1.00 94.44 380 THR A N 1
ATOM 3077 C CA . THR A 1 380 ? -13.166 -6.344 26.991 1.00 94.44 380 THR A CA 1
ATOM 3078 C C . THR A 1 380 ? -13.912 -6.175 25.673 1.00 94.44 380 THR A C 1
ATOM 3080 O O . THR A 1 380 ? -14.721 -7.024 25.308 1.00 94.44 380 THR A O 1
ATOM 3083 N N . SER A 1 381 ? -13.610 -5.122 24.912 1.00 92.88 381 SER A N 1
ATOM 3084 C CA . SER A 1 381 ? -14.222 -4.905 23.605 1.00 92.88 381 SER A CA 1
ATOM 3085 C C . SER A 1 381 ? -13.886 -6.017 22.605 1.00 92.88 381 SER A C 1
ATOM 3087 O O . SER A 1 381 ? -14.769 -6.463 21.874 1.00 92.88 381 SER A O 1
ATOM 3089 N N . GLN A 1 382 ? -12.668 -6.564 22.661 1.00 91.00 382 GLN A N 1
ATOM 3090 C CA . GLN A 1 382 ? -12.261 -7.724 21.864 1.00 91.00 382 GLN A CA 1
ATOM 3091 C C . GLN A 1 382 ? -12.918 -9.018 22.356 1.00 91.00 382 GLN A C 1
ATOM 3093 O O . GLN A 1 382 ? -13.360 -9.833 21.546 1.00 91.00 382 GLN A O 1
ATOM 3098 N N . ILE A 1 383 ? -13.033 -9.206 23.677 1.00 92.12 383 ILE A N 1
ATOM 3099 C CA . ILE A 1 383 ? -13.751 -10.353 24.262 1.00 92.12 383 ILE A CA 1
ATOM 3100 C C . ILE A 1 383 ? -15.201 -10.373 23.758 1.00 92.12 383 ILE A C 1
ATOM 3102 O O . ILE A 1 383 ? -15.693 -11.410 23.312 1.00 92.12 383 ILE A O 1
ATOM 3106 N N . LEU A 1 384 ? -15.866 -9.215 23.755 1.00 93.38 384 LEU A N 1
ATOM 3107 C CA . LEU A 1 384 ? -17.234 -9.066 23.262 1.00 93.38 384 LEU A CA 1
ATOM 3108 C C . LEU A 1 384 ? -17.339 -9.226 21.743 1.00 93.38 384 LEU A C 1
ATOM 3110 O O . LEU A 1 384 ? -18.272 -9.879 21.284 1.00 93.38 384 LEU A O 1
ATOM 3114 N N . GLN A 1 385 ? -16.394 -8.694 20.964 1.00 90.94 385 GLN A N 1
ATOM 3115 C CA . GLN A 1 385 ? -16.372 -8.881 19.509 1.00 90.94 385 GLN A CA 1
ATOM 3116 C C . GLN A 1 385 ? -16.224 -10.366 19.142 1.00 90.94 385 GLN A C 1
ATOM 3118 O O . GLN A 1 385 ? -16.907 -10.852 18.247 1.00 90.94 385 GLN A O 1
ATOM 3123 N N . ASN A 1 386 ? -15.397 -11.114 19.876 1.00 90.38 386 ASN A N 1
ATOM 3124 C CA . ASN A 1 386 ? -15.246 -12.558 19.689 1.00 90.38 386 ASN A CA 1
ATOM 3125 C C . ASN A 1 386 ? -16.481 -13.346 20.142 1.00 90.38 386 ASN A C 1
ATOM 3127 O O . ASN A 1 386 ? -16.823 -14.359 19.533 1.00 90.38 386 ASN A O 1
ATOM 3131 N N . ALA A 1 387 ? -17.155 -12.895 21.202 1.00 90.94 387 ALA A N 1
ATOM 3132 C CA . ALA A 1 387 ? -18.412 -13.485 21.644 1.00 90.94 387 ALA A CA 1
ATOM 3133 C C . ALA A 1 387 ? -19.541 -13.226 20.628 1.00 90.94 387 ALA A C 1
ATOM 3135 O O . ALA A 1 387 ? -20.344 -14.118 20.369 1.00 90.94 387 ALA A O 1
ATOM 3136 N N . PHE A 1 388 ? -19.581 -12.043 20.016 1.00 91.69 388 PHE A N 1
ATOM 3137 C CA . PHE A 1 388 ? -20.624 -11.621 19.082 1.00 91.69 388 PHE A CA 1
ATOM 3138 C C . PHE A 1 388 ? -20.025 -11.164 17.736 1.00 91.69 388 PHE A C 1
ATOM 3140 O O . PHE A 1 388 ? -20.128 -9.989 17.382 1.00 91.69 388 PHE A O 1
ATOM 3147 N N . PRO A 1 389 ? -19.438 -12.077 16.935 1.00 89.81 389 PRO A N 1
ATOM 3148 C CA . PRO A 1 389 ? -18.654 -11.719 15.744 1.00 89.81 389 PRO A CA 1
ATOM 3149 C C . PRO A 1 389 ? -19.477 -11.064 14.631 1.00 89.81 389 PRO A C 1
ATOM 3151 O O . PRO A 1 389 ? -18.921 -10.373 13.780 1.00 89.81 389 PRO A O 1
ATOM 3154 N N . ALA A 1 390 ? -20.794 -11.268 14.637 1.00 90.56 390 ALA A N 1
ATOM 3155 C CA . ALA A 1 390 ? -21.735 -10.684 13.688 1.00 90.56 390 ALA A CA 1
ATOM 3156 C C . ALA A 1 390 ? -22.471 -9.452 14.246 1.00 90.56 390 ALA A C 1
ATOM 3158 O O . ALA A 1 390 ? -23.448 -9.023 13.656 1.00 90.56 390 ALA A O 1
ATOM 3159 N N . SER A 1 391 ? -22.083 -8.912 15.406 1.00 92.25 391 SER A N 1
ATOM 3160 C CA . SER A 1 391 ? -22.762 -7.759 16.017 1.00 92.25 391 SER A CA 1
ATOM 3161 C C . SER A 1 391 ? -21.866 -6.532 16.082 1.00 92.25 391 SER A C 1
ATOM 3163 O O . SER A 1 391 ? -20.648 -6.634 16.221 1.00 92.25 391 SER A O 1
ATOM 3165 N N . HIS A 1 392 ? -22.491 -5.360 16.052 1.00 93.56 392 HIS A N 1
ATOM 3166 C CA . HIS A 1 392 ? -21.839 -4.124 16.470 1.00 93.56 392 HIS A CA 1
ATOM 3167 C C . HIS A 1 392 ? -21.615 -4.167 17.982 1.00 93.56 392 HIS A C 1
ATOM 3169 O O . HIS A 1 392 ? -22.519 -4.562 18.715 1.00 93.56 392 HIS A O 1
ATOM 3175 N N . VAL A 1 393 ? -20.444 -3.754 18.466 1.00 94.69 393 VAL A N 1
ATOM 3176 C CA . VAL A 1 393 ? -20.148 -3.733 19.908 1.00 94.69 393 VAL A CA 1
ATOM 3177 C C . VAL A 1 393 ? -19.902 -2.296 20.351 1.00 94.69 393 VAL A C 1
ATOM 3179 O O . VAL A 1 393 ? -19.076 -1.588 19.778 1.00 94.69 393 VAL A O 1
ATOM 3182 N N . ILE A 1 394 ? -20.644 -1.865 21.368 1.00 96.94 394 ILE A N 1
ATOM 3183 C CA . ILE A 1 394 ? -20.651 -0.508 21.908 1.00 96.94 394 ILE A CA 1
ATOM 3184 C C . ILE A 1 394 ? -20.392 -0.607 23.411 1.00 96.94 394 ILE A C 1
ATOM 3186 O O . ILE A 1 394 ? -21.246 -1.062 24.168 1.00 96.94 394 ILE A O 1
ATOM 3190 N N . LEU A 1 395 ? -19.219 -0.178 23.867 1.00 97.56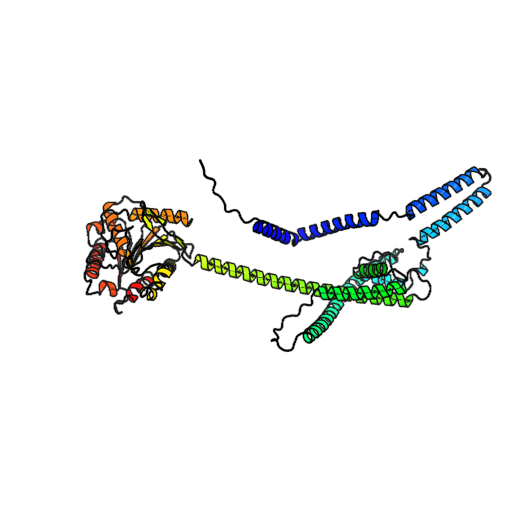 395 LEU A N 1
ATOM 3191 C CA . LEU A 1 395 ? -18.879 -0.146 25.286 1.00 97.56 395 LEU A CA 1
ATOM 3192 C C . LEU A 1 395 ? -19.002 1.281 25.785 1.00 97.56 395 LEU A C 1
ATOM 3194 O O . LEU A 1 395 ? -18.343 2.182 25.267 1.00 97.56 395 LEU A O 1
ATOM 3198 N N . ILE A 1 396 ? -19.826 1.478 26.805 1.00 97.88 396 ILE A N 1
ATOM 3199 C CA . ILE A 1 396 ? -20.077 2.788 27.390 1.00 97.88 396 ILE A CA 1
ATOM 3200 C C . ILE A 1 396 ? -19.222 2.917 28.643 1.00 97.88 396 ILE A C 1
ATOM 3202 O O . ILE A 1 396 ? -19.413 2.203 29.634 1.00 97.88 396 ILE A O 1
ATOM 3206 N N . ARG A 1 397 ? -18.266 3.845 28.599 1.00 97.12 397 ARG A N 1
ATOM 3207 C CA . ARG A 1 397 ? -17.421 4.163 29.745 1.00 97.12 397 ARG A CA 1
ATOM 3208 C C . ARG A 1 397 ? -18.262 4.856 30.828 1.00 97.12 397 ARG A C 1
ATOM 3210 O O . ARG A 1 397 ? -19.102 5.699 30.488 1.00 97.12 397 ARG A O 1
ATOM 3217 N N . PRO A 1 398 ? -1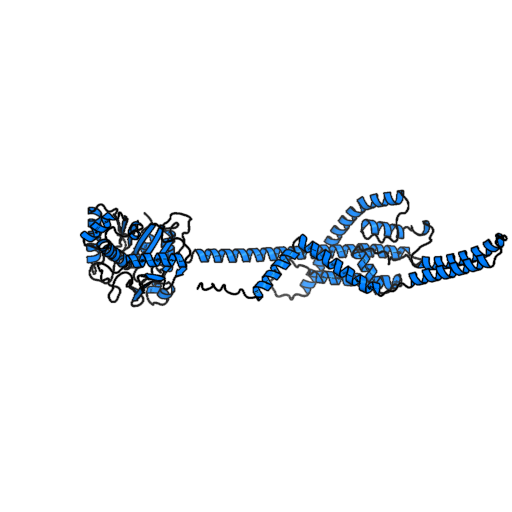8.044 4.561 32.124 1.00 96.00 398 PRO A N 1
ATOM 3218 C CA . PRO A 1 398 ? -18.641 5.331 33.212 1.00 96.00 398 PRO A CA 1
ATOM 3219 C C . PRO A 1 398 ? -18.332 6.825 33.060 1.00 96.00 398 PRO A C 1
ATOM 3221 O O . PRO A 1 398 ? -17.219 7.195 32.689 1.00 96.00 398 PRO A O 1
ATOM 3224 N N . ALA A 1 399 ? -19.298 7.689 33.378 1.00 94.25 399 ALA A N 1
ATOM 3225 C CA . ALA A 1 399 ? -19.126 9.141 33.271 1.00 94.25 399 ALA A CA 1
ATOM 3226 C C . ALA A 1 399 ? -17.973 9.644 34.158 1.00 94.25 399 ALA A C 1
ATOM 3228 O O . ALA A 1 399 ? -17.239 10.561 33.792 1.00 94.25 399 ALA A O 1
ATOM 3229 N N . ARG A 1 400 ? -17.771 8.984 35.305 1.00 94.00 400 ARG A N 1
ATOM 3230 C CA . ARG A 1 400 ? -16.668 9.252 36.225 1.00 94.00 400 ARG A CA 1
ATOM 3231 C C . ARG A 1 400 ? -16.092 7.956 36.793 1.00 94.00 400 ARG A C 1
ATOM 3233 O O . ARG A 1 400 ? -16.820 7.005 37.058 1.00 94.00 400 ARG A O 1
ATOM 3240 N N . MET A 1 401 ? -14.776 7.946 37.009 1.00 93.69 401 MET A N 1
ATOM 3241 C CA . MET A 1 401 ? -14.059 6.898 37.745 1.00 93.69 401 MET A CA 1
ATOM 3242 C C . MET A 1 401 ? -13.556 7.472 39.075 1.00 93.69 401 MET A C 1
ATOM 3244 O O . MET A 1 401 ? -12.478 8.066 39.147 1.00 93.69 401 MET A O 1
ATOM 3248 N N . GLU A 1 402 ? -14.348 7.324 40.136 1.00 93.12 402 GLU A N 1
ATOM 3249 C CA . GLU A 1 402 ? -14.025 7.809 41.480 1.00 93.12 402 GLU A CA 1
ATOM 3250 C C . GLU A 1 402 ? -12.812 7.050 42.040 1.00 93.12 402 GLU A C 1
ATOM 3252 O O . GLU A 1 402 ? -12.734 5.820 41.964 1.00 93.12 402 GLU A O 1
ATOM 3257 N N . TYR A 1 403 ? -11.818 7.781 42.553 1.00 90.69 403 TYR A N 1
ATOM 3258 C CA . TYR A 1 403 ? -10.507 7.227 42.930 1.00 90.69 403 TYR A CA 1
ATOM 3259 C C . TYR A 1 403 ? -9.857 6.361 41.831 1.00 90.69 403 TYR A C 1
ATOM 3261 O O . TYR A 1 403 ? -9.136 5.408 42.130 1.00 90.69 403 TYR A O 1
ATOM 3269 N N . LYS A 1 404 ? -10.142 6.660 40.551 1.00 90.25 404 LYS A N 1
ATOM 3270 C CA . LYS A 1 404 ? -9.684 5.900 39.370 1.00 90.25 404 LYS A CA 1
ATOM 3271 C C . LYS A 1 404 ? -10.070 4.411 39.373 1.00 90.25 404 LYS A C 1
ATOM 3273 O O . LYS A 1 404 ? -9.522 3.649 38.587 1.00 90.25 404 LYS A O 1
ATOM 3278 N N . THR A 1 405 ? -10.988 3.995 40.247 1.00 91.50 405 THR A N 1
ATOM 3279 C CA . THR A 1 405 ? -11.303 2.578 40.489 1.00 91.50 405 THR A CA 1
ATOM 3280 C C . THR A 1 405 ? -12.801 2.329 40.529 1.00 91.50 405 THR A C 1
ATOM 3282 O O . THR A 1 405 ? -13.271 1.370 39.928 1.00 91.50 405 THR A O 1
ATOM 3285 N N . PHE A 1 406 ? -13.570 3.179 41.204 1.00 94.44 406 PHE A N 1
ATOM 3286 C CA . PHE A 1 406 ? -15.006 2.974 41.329 1.00 94.44 406 PHE A CA 1
ATOM 3287 C C . PHE A 1 406 ? -15.740 3.644 40.171 1.00 94.44 406 PHE A C 1
ATOM 3289 O O . PHE A 1 406 ? -15.670 4.859 40.000 1.00 94.44 406 PHE A O 1
ATOM 3296 N N . SER A 1 407 ? -16.465 2.849 39.394 1.00 95.25 407 SER A N 1
ATOM 3297 C CA . SER A 1 407 ? -17.270 3.342 38.281 1.00 95.25 407 SER A CA 1
ATOM 3298 C C . SER A 1 407 ? -18.491 4.125 38.781 1.00 95.25 407 SER A C 1
ATOM 3300 O O . SER A 1 407 ? -19.187 3.718 39.713 1.00 95.25 407 SER A O 1
ATOM 3302 N N . CYS A 1 408 ? -18.751 5.277 38.169 1.00 95.94 408 CYS A N 1
ATOM 3303 C CA . CYS A 1 408 ? -19.905 6.126 38.447 1.00 95.94 408 CYS A CA 1
ATOM 3304 C C . CYS A 1 408 ? -20.674 6.367 37.145 1.00 95.94 408 CYS A C 1
ATOM 3306 O O . CYS A 1 408 ? -20.243 7.116 36.267 1.00 95.94 408 CYS A O 1
ATOM 3308 N N . PHE A 1 409 ? -21.839 5.732 37.027 1.00 96.25 409 PHE A N 1
ATOM 3309 C CA . PHE A 1 409 ? -22.744 5.875 35.886 1.00 96.25 409 PHE A CA 1
ATOM 3310 C C . PHE A 1 409 ? -23.769 6.996 36.112 1.00 96.25 409 PHE A C 1
ATOM 3312 O O . PHE A 1 409 ? -24.945 6.814 35.820 1.00 96.25 409 PHE A O 1
ATOM 3319 N N . GLU A 1 410 ? -23.341 8.157 36.622 1.00 95.25 410 GLU A N 1
ATOM 3320 C CA . GLU A 1 410 ? -24.238 9.259 37.029 1.00 95.25 410 GLU A CA 1
ATOM 3321 C C . GLU A 1 410 ? -25.160 9.771 35.906 1.00 95.25 410 GLU A C 1
ATOM 3323 O O . GLU A 1 410 ? -26.287 10.204 36.156 1.00 95.25 410 GLU A O 1
ATOM 3328 N N . ASN A 1 411 ? -24.730 9.624 34.648 1.00 96.44 411 ASN A N 1
ATOM 3329 C CA . ASN A 1 411 ? -25.553 9.948 33.484 1.00 96.44 411 ASN A CA 1
ATOM 3330 C C . ASN A 1 411 ? -26.749 9.006 33.288 1.00 96.44 411 ASN A C 1
ATOM 3332 O O . ASN A 1 411 ? -27.757 9.426 32.721 1.00 96.44 411 ASN A O 1
ATOM 3336 N N . PHE A 1 412 ? -26.644 7.766 33.771 1.00 97.38 412 PHE A N 1
ATOM 3337 C CA . PHE A 1 412 ? -27.674 6.733 33.671 1.00 97.38 412 PHE A CA 1
ATOM 3338 C C . PHE A 1 412 ? -28.407 6.502 34.984 1.00 97.38 412 PHE A C 1
ATOM 3340 O O . PHE A 1 412 ? -29.588 6.211 34.949 1.00 97.38 412 PHE A O 1
ATOM 3347 N N . VAL A 1 413 ? -27.753 6.633 36.134 1.00 95.50 413 VAL A N 1
ATOM 3348 C CA . VAL A 1 413 ? -28.371 6.444 37.448 1.00 95.50 413 VAL A CA 1
ATOM 3349 C C . VAL A 1 413 ? -27.790 7.448 38.440 1.00 95.50 413 VAL A C 1
ATOM 3351 O O . VAL A 1 413 ? -26.567 7.550 38.538 1.00 95.50 413 VAL A O 1
ATOM 3354 N N . PRO A 1 414 ? -28.610 8.171 39.223 1.00 94.56 414 PRO A N 1
ATOM 3355 C CA . PRO A 1 414 ? -28.091 9.016 40.290 1.00 94.56 414 PRO A CA 1
ATOM 3356 C C . PRO A 1 414 ? -27.229 8.187 41.243 1.00 94.56 414 PRO A C 1
ATOM 3358 O O . PRO A 1 414 ? -27.624 7.095 41.649 1.00 94.56 414 PRO A O 1
ATOM 3361 N N . CYS A 1 415 ? -26.046 8.672 41.613 1.00 91.31 415 CYS A N 1
ATOM 3362 C CA . CYS A 1 415 ? -25.166 7.926 42.505 1.00 91.31 415 CYS A CA 1
ATOM 3363 C C . CYS A 1 415 ? -24.496 8.813 43.553 1.00 91.31 415 CYS A C 1
ATOM 3365 O O . CYS A 1 415 ? -24.168 9.970 43.297 1.00 91.31 415 CYS A O 1
ATOM 3367 N N . ALA A 1 416 ? -24.269 8.244 44.737 1.00 86.69 416 ALA A N 1
ATOM 3368 C CA . ALA A 1 416 ? -23.466 8.861 45.789 1.00 86.69 416 ALA A CA 1
ATOM 3369 C C . ALA A 1 416 ? -21.955 8.666 45.532 1.00 86.69 416 ALA A C 1
ATOM 3371 O O . ALA A 1 416 ? -21.548 8.055 44.539 1.00 86.69 416 ALA A O 1
ATOM 3372 N N . ASN A 1 417 ? -21.114 9.139 46.460 1.00 77.88 417 ASN A N 1
ATOM 3373 C CA . ASN A 1 417 ? -19.666 8.902 46.430 1.00 77.88 417 ASN A CA 1
ATOM 3374 C C . ASN A 1 417 ? -19.363 7.393 46.284 1.00 77.88 417 ASN A C 1
ATOM 3376 O O . ASN A 1 417 ? -20.047 6.553 46.872 1.00 77.88 417 ASN A O 1
ATOM 3380 N N . CYS A 1 418 ? -18.356 7.052 45.472 1.00 83.38 418 CYS A N 1
ATOM 3381 C CA . CYS A 1 418 ? -17.998 5.679 45.064 1.00 83.38 418 CYS A CA 1
ATOM 3382 C C . CYS A 1 418 ? -19.029 4.942 44.176 1.00 83.38 418 CYS A C 1
ATOM 3384 O O . CYS A 1 418 ? -18.943 3.718 44.010 1.00 83.38 418 CYS A O 1
ATOM 3386 N N . GLY A 1 419 ? -19.991 5.662 43.588 1.00 85.12 419 GLY A N 1
ATOM 3387 C CA . GLY A 1 419 ? -20.907 5.112 42.584 1.00 85.12 419 GLY A CA 1
ATOM 3388 C C . GLY A 1 419 ? -22.021 4.234 43.154 1.00 85.12 419 GLY A C 1
ATOM 3389 O O . GLY A 1 419 ? -22.544 3.375 42.449 1.00 85.12 419 GLY A O 1
ATOM 3390 N N . VAL A 1 420 ? -22.388 4.406 44.429 1.00 91.88 420 VAL A N 1
ATOM 3391 C CA . VAL A 1 420 ? -23.537 3.694 45.014 1.00 91.88 420 VAL A CA 1
ATOM 3392 C C . VAL A 1 420 ? -24.831 4.231 44.387 1.00 91.88 420 VAL A C 1
ATOM 3394 O O . VAL A 1 420 ? -25.077 5.435 44.509 1.00 91.88 420 VAL A O 1
ATOM 3397 N N . PRO A 1 421 ? -25.656 3.390 43.735 1.00 93.81 421 PRO A N 1
ATOM 3398 C CA . PRO A 1 421 ? -26.820 3.852 42.987 1.00 93.81 421 PRO A CA 1
ATOM 3399 C C . PRO A 1 421 ? -27.959 4.301 43.910 1.00 93.81 421 PRO A C 1
ATOM 3401 O O . PRO A 1 421 ? -28.223 3.706 44.957 1.00 93.81 421 PRO A O 1
ATOM 3404 N N . GLN A 1 422 ? -28.675 5.332 43.478 1.00 93.88 422 GLN A N 1
ATOM 3405 C CA . GLN A 1 422 ? -29.939 5.799 44.030 1.00 93.88 422 GLN A CA 1
ATOM 3406 C C . GLN A 1 422 ? -30.982 5.732 42.918 1.00 93.88 422 GLN A C 1
ATOM 3408 O O . GLN A 1 422 ? -31.197 6.697 42.190 1.00 93.88 422 GLN A O 1
ATOM 3413 N N . HIS A 1 423 ? -31.596 4.559 42.762 1.00 93.94 423 HIS A N 1
ATOM 3414 C CA . HIS A 1 423 ? -32.585 4.349 41.713 1.00 93.94 423 HIS A CA 1
ATOM 3415 C C . HIS A 1 423 ? -33.799 5.258 41.884 1.00 93.94 423 HIS A C 1
ATOM 3417 O O . HIS A 1 423 ? -34.365 5.357 42.976 1.00 93.94 423 HIS A O 1
ATOM 3423 N N . THR A 1 424 ? -34.214 5.885 40.789 1.00 95.19 424 THR A N 1
ATOM 3424 C CA . THR A 1 424 ? -35.396 6.749 40.725 1.00 95.19 424 THR A CA 1
ATOM 3425 C C . THR A 1 424 ? -36.380 6.209 39.689 1.00 95.19 424 THR A C 1
ATOM 3427 O O . THR A 1 424 ? -35.967 5.510 38.765 1.00 95.19 424 THR A O 1
ATOM 3430 N N . PRO A 1 425 ? -37.684 6.527 39.793 1.00 94.50 425 PRO A N 1
ATOM 3431 C CA . PRO A 1 425 ? -38.659 6.123 38.780 1.00 94.50 425 PRO A CA 1
ATOM 3432 C C . PRO A 1 425 ? -38.335 6.643 37.371 1.00 94.50 425 PRO A C 1
ATOM 3434 O O . PRO A 1 425 ? -38.680 5.986 36.395 1.00 94.50 425 PRO A O 1
ATOM 3437 N N . MET A 1 426 ? -37.685 7.806 37.264 1.00 94.19 426 MET A N 1
ATOM 3438 C CA . MET A 1 426 ? -37.289 8.405 35.991 1.00 94.19 426 MET A CA 1
ATOM 3439 C C . MET A 1 426 ? -35.994 9.205 36.156 1.00 94.19 426 MET A C 1
ATOM 3441 O O . MET A 1 426 ? -35.946 10.148 36.947 1.00 94.19 426 MET A O 1
ATOM 3445 N N . HIS A 1 427 ? -34.950 8.835 35.413 1.00 95.38 427 HIS A N 1
ATOM 3446 C CA . HIS A 1 427 ? -33.706 9.599 35.258 1.00 95.38 427 HIS A CA 1
ATOM 3447 C C . HIS A 1 427 ? -33.391 9.892 33.784 1.00 95.38 427 HIS A C 1
ATOM 3449 O O . HIS A 1 427 ? -32.358 10.493 33.486 1.00 95.38 427 HIS A O 1
ATOM 3455 N N . HIS A 1 428 ? -34.286 9.508 32.867 1.00 95.38 428 HIS A N 1
ATOM 3456 C CA . HIS A 1 428 ? -34.086 9.575 31.417 1.00 95.38 428 HIS A CA 1
ATOM 3457 C C . HIS A 1 428 ? -32.881 8.743 30.952 1.00 95.38 428 HIS A C 1
ATOM 3459 O O . HIS A 1 428 ? -32.194 9.102 29.999 1.00 95.38 428 HIS A O 1
ATOM 3465 N N . ALA A 1 429 ? -32.595 7.632 31.631 1.00 96.56 429 ALA A N 1
ATOM 3466 C CA . ALA A 1 429 ? -31.506 6.731 31.285 1.00 96.56 429 ALA A CA 1
ATOM 3467 C C . ALA A 1 429 ? -31.751 6.053 29.926 1.00 96.56 429 ALA A C 1
ATOM 3469 O O . ALA A 1 429 ? -30.821 5.929 29.127 1.00 96.56 429 ALA A O 1
ATOM 3470 N N . VAL A 1 430 ? -32.994 5.639 29.652 1.00 94.56 430 VAL A N 1
ATOM 3471 C CA . VAL A 1 430 ? -33.375 5.012 28.373 1.00 94.56 430 VAL A CA 1
ATOM 3472 C C . VAL A 1 430 ? -33.235 6.009 27.218 1.00 94.56 430 VAL A C 1
ATOM 3474 O O . VAL A 1 430 ? -32.569 5.713 26.228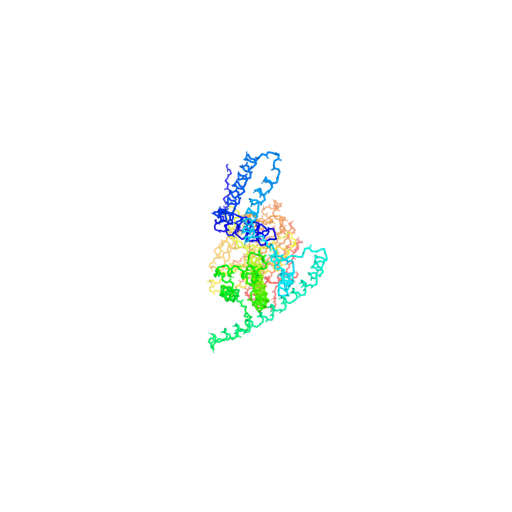 1.00 94.56 430 VAL A O 1
ATOM 3477 N N . GLU A 1 431 ? -33.768 7.224 27.378 1.00 94.75 431 GLU A N 1
ATOM 3478 C CA . GLU A 1 431 ? -33.629 8.314 26.396 1.00 94.75 431 GLU A CA 1
ATOM 3479 C C . GLU A 1 431 ? -32.164 8.737 26.215 1.00 94.75 431 GLU A C 1
ATOM 3481 O O . GLU A 1 431 ? -31.728 9.091 25.118 1.00 94.75 431 GLU A O 1
ATOM 3486 N N . HIS A 1 432 ? -31.369 8.693 27.288 1.00 96.81 432 HIS A N 1
ATOM 3487 C CA . HIS A 1 432 ? -29.941 8.965 27.216 1.00 96.81 432 HIS A CA 1
ATOM 3488 C C . HIS A 1 432 ? -29.218 7.928 26.350 1.00 96.81 432 HIS A C 1
ATOM 3490 O O . HIS A 1 432 ? -28.415 8.319 25.501 1.00 96.81 432 HIS A O 1
ATOM 3496 N N . LEU A 1 433 ? -29.543 6.639 26.497 1.00 96.69 433 LEU A N 1
ATOM 3497 C CA . LEU A 1 433 ? -28.986 5.579 25.658 1.00 96.69 433 LEU A CA 1
ATOM 3498 C C . LEU A 1 433 ? -29.407 5.716 24.190 1.00 96.69 433 LEU A C 1
ATOM 3500 O O . LEU A 1 433 ? -28.565 5.607 23.300 1.00 96.69 433 LEU A O 1
ATOM 3504 N N . GLU A 1 434 ? -30.688 5.979 23.936 1.00 95.38 434 GLU A N 1
ATOM 3505 C CA . GLU A 1 434 ? -31.220 6.168 22.583 1.00 95.38 434 GLU A CA 1
ATOM 3506 C C . GLU A 1 434 ? -30.507 7.321 21.858 1.00 95.38 434 GLU A C 1
ATOM 3508 O O . GLU A 1 434 ? -30.014 7.156 20.738 1.00 95.38 434 GLU A O 1
ATOM 3513 N N . ASN A 1 435 ? -30.351 8.464 22.534 1.00 95.69 435 ASN A N 1
ATOM 3514 C CA . ASN A 1 435 ? -29.634 9.618 21.995 1.00 95.69 435 ASN A CA 1
ATOM 3515 C C . ASN A 1 435 ? -28.139 9.336 21.774 1.00 95.69 435 ASN A C 1
ATOM 3517 O O . ASN A 1 435 ? -27.583 9.779 20.766 1.00 95.69 435 ASN A O 1
ATOM 3521 N N . LEU A 1 436 ? -27.491 8.583 22.674 1.00 95.81 436 LEU A N 1
ATOM 3522 C CA . LEU A 1 436 ? -26.094 8.169 22.509 1.00 95.81 436 LEU A CA 1
ATOM 3523 C C . LEU A 1 436 ? -25.907 7.324 21.246 1.00 95.81 436 LEU A C 1
ATOM 3525 O O . LEU A 1 436 ? -25.005 7.611 20.462 1.00 95.81 436 LEU A O 1
ATOM 3529 N N . ILE A 1 437 ? -26.764 6.323 21.017 1.00 95.06 437 ILE A N 1
ATOM 3530 C CA . ILE A 1 437 ? -26.690 5.454 19.832 1.00 95.06 437 ILE A CA 1
ATOM 3531 C C . ILE A 1 437 ? -26.942 6.264 18.558 1.00 95.06 437 ILE A C 1
ATOM 3533 O O . ILE A 1 437 ? -26.156 6.179 17.615 1.00 95.06 437 ILE A O 1
ATOM 3537 N N . GLY A 1 438 ? -27.981 7.104 18.544 1.00 94.19 438 GLY A N 1
ATOM 3538 C CA . GLY A 1 438 ? -28.309 7.923 17.376 1.00 94.19 438 GLY A CA 1
ATOM 3539 C C . GLY A 1 438 ? -27.228 8.955 17.033 1.00 94.19 438 GLY A C 1
ATOM 3540 O O . GLY A 1 438 ? -27.010 9.277 15.864 1.00 94.19 438 GLY A O 1
ATOM 3541 N N . ASN A 1 439 ? -26.513 9.486 18.030 1.00 95.38 439 ASN A N 1
ATOM 3542 C CA . ASN A 1 439 ? -25.378 10.379 17.792 1.00 95.38 439 ASN A CA 1
ATOM 3543 C C . ASN A 1 439 ? -24.099 9.620 17.427 1.00 95.38 439 ASN A C 1
ATOM 3545 O O . ASN A 1 439 ? -23.337 10.107 16.591 1.00 95.38 439 ASN A O 1
ATOM 3549 N N . LEU A 1 440 ? -23.887 8.426 17.983 1.00 93.94 440 LEU A N 1
ATOM 3550 C CA . LEU A 1 440 ? -22.795 7.544 17.587 1.00 93.94 440 LEU A CA 1
ATOM 3551 C C . LEU A 1 440 ? -22.927 7.127 16.120 1.00 93.94 440 LEU A C 1
ATOM 3553 O O . LEU A 1 440 ? -21.942 7.213 15.402 1.00 93.94 440 LEU A O 1
ATOM 3557 N N . GLU A 1 441 ? -24.129 6.788 15.650 1.00 93.44 441 GLU A N 1
ATOM 3558 C CA . GLU A 1 441 ? -24.417 6.485 14.238 1.00 93.44 441 GLU A CA 1
ATOM 3559 C C . GLU A 1 441 ? -23.989 7.622 13.299 1.00 93.44 441 GLU A C 1
ATOM 3561 O O . GLU A 1 441 ? -23.334 7.394 12.281 1.00 93.44 441 GLU A O 1
ATOM 3566 N N . LYS A 1 442 ? -24.264 8.878 13.668 1.00 91.62 442 LYS A N 1
ATOM 3567 C CA . LYS A 1 442 ? -23.823 10.041 12.876 1.00 91.62 442 LYS A CA 1
ATOM 3568 C C . LYS A 1 442 ? -22.298 10.168 12.822 1.00 91.62 442 LYS A C 1
ATOM 3570 O O . LYS A 1 442 ? -21.767 10.655 11.825 1.00 91.62 442 LYS A O 1
ATOM 3575 N N . LEU A 1 443 ? -21.605 9.785 13.896 1.00 89.69 443 LEU A N 1
ATOM 3576 C CA . LEU A 1 443 ? -20.147 9.869 14.014 1.00 89.69 443 LEU A CA 1
ATOM 3577 C C . LEU A 1 443 ? -19.436 8.683 13.346 1.00 89.69 443 LEU A C 1
ATOM 3579 O O . LEU A 1 443 ? -18.373 8.868 12.754 1.00 89.69 443 LEU A O 1
ATOM 3583 N N . SER A 1 444 ? -20.005 7.482 13.435 1.00 86.19 444 SER A N 1
ATOM 3584 C CA . SER A 1 444 ? -19.458 6.253 12.853 1.00 86.19 444 SER A CA 1
ATOM 3585 C C . SER A 1 444 ? -19.830 6.060 11.386 1.00 86.19 444 SER A C 1
ATOM 3587 O O . SER A 1 444 ? -19.108 5.352 10.686 1.00 86.19 444 SER A O 1
ATOM 3589 N N . GLN A 1 445 ? -20.899 6.722 10.923 1.00 86.31 445 GLN A N 1
ATOM 3590 C CA . GLN A 1 445 ? -21.520 6.541 9.605 1.00 86.31 445 GLN A CA 1
ATOM 3591 C C . GLN A 1 445 ? -22.093 5.131 9.382 1.00 86.31 445 GLN A C 1
ATOM 3593 O O . GLN A 1 445 ? -22.298 4.724 8.240 1.00 86.31 445 GLN A O 1
ATOM 3598 N N . ASP A 1 446 ? -22.375 4.404 10.464 1.00 85.38 446 ASP A N 1
ATOM 3599 C CA . ASP A 1 446 ? -22.999 3.081 10.439 1.00 85.38 446 ASP A CA 1
ATOM 3600 C C . ASP A 1 446 ? -24.447 3.164 10.944 1.00 85.38 446 ASP A C 1
ATOM 3602 O O . ASP A 1 446 ? -24.743 3.928 11.860 1.00 85.38 446 ASP A O 1
ATOM 3606 N N . CYS A 1 447 ? -25.349 2.360 10.377 1.00 86.25 447 CYS A N 1
ATOM 3607 C CA . CYS A 1 447 ? -26.763 2.341 10.764 1.00 86.25 447 CYS A CA 1
ATOM 3608 C C . CYS A 1 447 ? -26.956 1.545 12.067 1.00 86.25 447 CYS A C 1
ATOM 3610 O O . CYS A 1 447 ? -27.024 0.316 12.036 1.00 86.25 447 CYS A O 1
ATOM 3612 N N . LEU A 1 448 ? -27.007 2.239 13.211 1.00 88.31 448 LEU A N 1
ATOM 3613 C CA . LEU A 1 448 ? -27.085 1.617 14.542 1.00 88.31 448 LEU A CA 1
ATOM 3614 C C . LEU A 1 448 ? -28.488 1.682 15.150 1.00 88.31 448 LEU A C 1
ATOM 3616 O O . LEU A 1 448 ? -28.864 0.808 15.929 1.00 88.31 448 LEU A O 1
ATOM 3620 N N . SER A 1 449 ? -29.267 2.705 14.804 1.00 85.25 449 SER A N 1
ATOM 3621 C CA . SER A 1 449 ? -30.563 2.978 15.428 1.00 85.25 449 SER A CA 1
ATOM 3622 C C . SER A 1 449 ? -31.613 1.912 15.110 1.00 85.25 449 SER A C 1
ATOM 3624 O O . SER A 1 449 ? -32.521 1.714 15.911 1.00 85.25 449 SER A O 1
ATOM 3626 N N . ASP A 1 450 ? -31.493 1.200 13.987 1.00 87.00 450 ASP A N 1
ATOM 3627 C CA . ASP A 1 450 ? -32.459 0.186 13.529 1.00 87.00 450 ASP A CA 1
ATOM 3628 C C . ASP A 1 450 ? -32.092 -1.256 13.931 1.00 87.00 450 ASP A C 1
ATOM 3630 O O . ASP A 1 450 ? -32.694 -2.213 13.438 1.00 87.00 450 ASP A O 1
ATOM 3634 N N . LEU A 1 451 ? -31.094 -1.429 14.801 1.00 92.00 451 LEU A N 1
ATOM 3635 C CA . LEU A 1 451 ? -30.599 -2.740 15.217 1.00 92.00 451 LEU A CA 1
ATOM 3636 C C . LEU A 1 451 ? -31.347 -3.282 16.444 1.00 92.00 451 LEU A C 1
ATOM 3638 O O . LEU A 1 451 ? -31.770 -2.528 17.323 1.00 92.00 451 LEU A O 1
ATOM 3642 N N . ASP A 1 452 ? -31.443 -4.609 16.530 1.00 94.75 452 ASP A N 1
ATOM 3643 C CA . ASP A 1 452 ? -31.865 -5.304 17.747 1.00 94.75 452 ASP A CA 1
ATOM 3644 C C . ASP A 1 452 ? -30.772 -5.173 18.820 1.00 94.75 452 ASP A C 1
ATOM 3646 O O . ASP A 1 452 ? -29.581 -5.343 18.548 1.00 94.75 452 ASP A O 1
ATOM 3650 N N . LEU A 1 453 ? -31.162 -4.876 20.058 1.00 96.38 453 LEU A N 1
ATOM 3651 C CA . LEU A 1 453 ? -30.240 -4.535 21.137 1.00 96.38 453 LEU A CA 1
ATOM 3652 C C . LEU A 1 453 ? -30.053 -5.690 22.122 1.00 96.38 453 LEU A C 1
ATOM 3654 O O . LEU A 1 453 ? -31.014 -6.292 22.615 1.00 96.38 453 LEU A O 1
ATOM 3658 N N . VAL A 1 454 ? -28.792 -5.935 22.469 1.00 96.94 454 VAL A N 1
ATOM 3659 C CA . VAL A 1 454 ? -28.378 -6.801 23.575 1.00 96.94 454 VAL A CA 1
ATOM 3660 C C . VAL A 1 454 ? -27.683 -5.935 24.614 1.00 96.94 454 VAL A C 1
ATOM 3662 O O . VAL A 1 454 ? -26.638 -5.355 24.332 1.00 96.94 454 VAL A O 1
ATOM 3665 N N . LEU A 1 455 ? -28.246 -5.839 25.816 1.00 98.12 455 LEU A N 1
ATOM 3666 C CA . LEU A 1 455 ? -27.664 -5.045 26.898 1.00 98.12 455 LEU A CA 1
ATOM 3667 C C . LEU A 1 455 ? -26.897 -5.945 27.861 1.00 98.12 455 LEU A C 1
ATOM 3669 O O . LEU A 1 455 ? -27.415 -6.966 28.310 1.00 98.12 455 LEU A O 1
ATOM 3673 N N . ILE A 1 456 ? -25.680 -5.553 28.216 1.00 98.38 456 ILE A N 1
ATOM 3674 C CA . ILE A 1 456 ? -24.814 -6.296 29.125 1.00 98.38 456 ILE A CA 1
ATOM 3675 C C . ILE A 1 456 ? -24.337 -5.353 30.222 1.00 98.38 456 ILE A C 1
ATOM 3677 O O . ILE A 1 456 ? -23.661 -4.364 29.955 1.00 98.38 456 ILE A O 1
ATOM 3681 N N . GLY A 1 457 ? -24.681 -5.667 31.466 1.00 98.00 457 GLY A N 1
ATOM 3682 C CA . GLY A 1 457 ? -24.139 -5.012 32.647 1.00 98.00 457 GLY A CA 1
ATOM 3683 C C . GLY A 1 457 ? -23.191 -5.966 33.351 1.00 98.00 457 GLY A C 1
ATOM 3684 O O . GLY A 1 457 ? -23.594 -7.071 33.703 1.00 98.00 457 GLY A O 1
ATOM 3685 N N . PHE A 1 458 ? -21.950 -5.548 33.574 1.00 97.88 458 PHE A N 1
ATOM 3686 C CA . PHE A 1 458 ? -20.980 -6.310 34.354 1.00 97.88 458 PHE A CA 1
ATOM 3687 C C . PHE A 1 458 ? -20.671 -5.612 35.673 1.00 97.88 458 PHE A C 1
ATOM 3689 O O . PHE A 1 458 ? -20.393 -4.414 35.693 1.00 97.88 458 PHE A O 1
ATOM 3696 N N . SER A 1 459 ? -20.685 -6.355 36.783 1.00 95.81 459 SER A N 1
ATOM 3697 C CA . SER A 1 459 ? -20.352 -5.831 38.109 1.00 95.81 459 SER A CA 1
ATOM 3698 C C . SER A 1 459 ? -21.204 -4.601 38.445 1.00 95.81 459 SER A C 1
ATOM 3700 O O . SER A 1 459 ? -22.435 -4.693 38.473 1.00 95.81 459 SER A O 1
ATOM 3702 N N . LYS A 1 460 ? -20.587 -3.432 38.645 1.00 94.88 460 LYS A N 1
ATOM 3703 C CA . LYS A 1 460 ? -21.310 -2.181 38.875 1.00 94.88 460 LYS A CA 1
ATOM 3704 C C . LYS A 1 460 ? -22.123 -1.723 37.663 1.00 94.88 460 LYS A C 1
ATOM 3706 O O . LYS A 1 460 ? -23.158 -1.116 37.874 1.00 94.88 460 LYS A O 1
ATOM 3711 N N . GLY A 1 461 ? -21.787 -2.087 36.427 1.00 96.75 461 GLY A N 1
ATOM 3712 C CA . GLY A 1 461 ? -22.603 -1.797 35.240 1.00 96.75 461 GLY A CA 1
ATOM 3713 C C . GLY A 1 461 ? -24.028 -2.367 35.302 1.00 96.75 461 GLY A C 1
ATOM 3714 O O . GLY A 1 461 ? -24.941 -1.813 34.693 1.00 96.75 461 GLY A O 1
ATOM 3715 N N . CYS A 1 462 ? -24.269 -3.404 36.118 1.00 97.38 462 CYS A N 1
ATOM 3716 C CA . CYS A 1 462 ? -25.615 -3.930 36.386 1.00 97.38 462 CYS A CA 1
ATOM 3717 C C . CYS A 1 462 ? -26.573 -2.882 36.976 1.00 97.38 462 CYS A C 1
ATOM 3719 O O . CYS A 1 462 ? -27.786 -2.995 36.802 1.00 97.38 462 CYS A O 1
ATOM 3721 N N . VAL A 1 463 ? -26.061 -1.847 37.652 1.00 96.38 463 VAL A N 1
ATOM 3722 C CA . VAL A 1 463 ? -26.909 -0.782 38.208 1.00 96.38 463 VAL A CA 1
ATOM 3723 C C . VAL A 1 463 ? -27.587 0.030 37.101 1.00 96.38 463 VAL A C 1
ATOM 3725 O O . VAL A 1 463 ? -28.704 0.499 37.288 1.00 96.38 463 VAL A O 1
ATOM 3728 N N . VAL A 1 464 ? -26.964 0.156 35.925 1.00 97.75 464 VAL A N 1
ATOM 3729 C CA . VAL A 1 464 ? -27.586 0.824 34.772 1.00 97.75 464 VAL A CA 1
ATOM 3730 C C . VAL A 1 464 ? -28.796 0.023 34.299 1.00 97.75 464 VAL A C 1
ATOM 3732 O O . VAL A 1 464 ? -29.876 0.580 34.115 1.00 97.75 464 VAL A O 1
ATOM 3735 N N . LEU A 1 465 ? -28.652 -1.302 34.207 1.00 98.06 465 LEU A N 1
ATOM 3736 C CA . LEU A 1 465 ? -29.757 -2.188 33.844 1.00 98.06 465 LEU A CA 1
ATOM 3737 C C . LEU A 1 465 ? -30.882 -2.146 34.880 1.00 98.06 465 LEU A C 1
ATOM 3739 O O . LEU A 1 465 ? -32.050 -2.087 34.509 1.00 98.06 465 LEU A O 1
ATOM 3743 N N . ASN A 1 466 ? -30.545 -2.121 36.173 1.00 97.50 466 ASN A N 1
ATOM 3744 C CA . ASN A 1 466 ? -31.539 -1.968 37.234 1.00 97.50 466 ASN A CA 1
ATOM 3745 C C . ASN A 1 466 ? -32.319 -0.659 37.069 1.00 97.50 466 ASN A C 1
ATOM 3747 O O . ASN A 1 466 ? -33.542 -0.676 37.164 1.00 97.50 466 ASN A O 1
ATOM 3751 N N . GLN A 1 467 ? -31.634 0.453 36.778 1.00 97.69 467 GLN A N 1
ATOM 3752 C CA . GLN A 1 467 ? -32.275 1.746 36.542 1.00 97.69 467 GLN A CA 1
ATOM 3753 C C . GLN A 1 467 ? -33.224 1.709 35.339 1.00 97.69 467 GLN A C 1
ATOM 3755 O O . GLN A 1 467 ? -34.334 2.226 35.444 1.00 97.69 467 GLN A O 1
ATOM 3760 N N . PHE A 1 468 ? -32.854 1.028 34.249 1.00 97.06 468 PHE A N 1
ATOM 3761 C CA . PHE A 1 468 ? -33.773 0.809 33.129 1.00 97.06 468 PHE A CA 1
ATOM 3762 C C . PHE A 1 468 ? -35.052 0.093 33.561 1.00 97.06 468 PHE A C 1
ATOM 3764 O O . PHE A 1 468 ? -36.123 0.491 33.126 1.00 97.06 468 PHE A O 1
ATOM 3771 N N . LEU A 1 469 ? -34.991 -0.885 34.471 1.00 96.38 469 LEU A N 1
ATOM 3772 C CA . LEU A 1 469 ? -36.205 -1.551 34.959 1.00 96.38 469 LEU A CA 1
ATOM 3773 C C . LEU A 1 469 ? -37.149 -0.593 35.703 1.00 96.38 469 LEU A C 1
ATOM 3775 O O . LEU A 1 469 ? -38.364 -0.671 35.515 1.00 96.38 469 LEU A O 1
ATOM 3779 N N . TYR A 1 470 ? -36.615 0.323 36.520 1.00 96.44 470 TYR A N 1
ATOM 3780 C CA . TYR A 1 470 ? -37.430 1.360 37.169 1.00 96.44 470 TYR A CA 1
ATOM 3781 C C . TYR A 1 470 ? -38.085 2.287 36.137 1.00 96.44 470 TYR A C 1
ATOM 3783 O O . TYR A 1 470 ? -39.268 2.598 36.263 1.00 96.44 470 TYR A O 1
ATOM 3791 N N . GLU A 1 471 ? -37.351 2.674 35.092 1.00 95.56 471 GLU A N 1
ATOM 3792 C CA . GLU A 1 471 ? -37.884 3.521 34.022 1.00 95.56 471 GLU A CA 1
ATOM 3793 C C . GLU A 1 471 ? -38.908 2.793 33.156 1.00 95.56 471 GLU A C 1
ATOM 3795 O O . GLU A 1 471 ? -39.944 3.369 32.845 1.00 95.56 471 GLU A O 1
ATOM 3800 N N . PHE A 1 472 ? -38.698 1.514 32.832 1.00 93.81 472 PHE A N 1
ATOM 3801 C CA . PHE A 1 472 ? -39.671 0.694 32.104 1.00 93.81 472 PHE A CA 1
ATOM 3802 C C . PHE A 1 472 ? -41.003 0.626 32.849 1.00 93.81 472 PHE A C 1
ATOM 3804 O O . PHE A 1 472 ? -42.066 0.714 32.237 1.00 93.81 472 PHE A O 1
ATOM 3811 N N . HIS A 1 473 ? -40.954 0.511 34.179 1.00 93.75 473 HIS A N 1
ATOM 3812 C CA . HIS A 1 473 ? -42.153 0.527 35.010 1.00 93.75 473 HIS A CA 1
ATOM 3813 C C . HIS A 1 473 ? -42.899 1.867 34.939 1.00 93.75 473 HIS A C 1
ATOM 3815 O O . HIS A 1 473 ? -44.125 1.881 34.853 1.00 93.75 473 HIS A O 1
ATOM 3821 N N . THR A 1 474 ? -42.169 2.984 34.931 1.00 92.06 474 THR A N 1
ATOM 3822 C CA . THR A 1 474 ? -42.746 4.335 34.854 1.00 92.06 474 THR A CA 1
ATOM 3823 C C . THR A 1 474 ? -43.262 4.680 33.454 1.00 92.06 474 THR A C 1
ATOM 3825 O O . THR A 1 474 ? -44.323 5.289 33.318 1.00 92.06 474 THR A O 1
ATOM 3828 N N . LEU A 1 475 ? -42.529 4.291 32.408 1.00 87.56 475 LEU A N 1
ATOM 3829 C CA . LEU A 1 475 ? -42.861 4.549 31.005 1.00 87.56 475 LEU A CA 1
ATOM 3830 C C . LEU A 1 475 ? -44.012 3.657 30.512 1.00 87.56 475 LEU A C 1
ATOM 3832 O O . LEU A 1 475 ? -44.802 4.080 29.663 1.00 87.56 475 LEU A O 1
ATOM 3836 N N . GLY A 1 476 ? -44.127 2.436 31.045 1.00 78.19 476 GLY A N 1
ATOM 3837 C CA . GLY A 1 476 ? -45.060 1.424 30.552 1.00 78.19 476 GLY A CA 1
ATOM 3838 C C . GLY A 1 476 ? -44.763 1.030 29.099 1.00 78.19 476 GLY A C 1
ATOM 3839 O O . GLY A 1 476 ? -43.637 1.152 28.629 1.00 78.19 476 GLY A O 1
ATOM 3840 N N . GLU A 1 477 ? -45.779 0.601 28.348 1.00 67.38 477 GLU A N 1
ATOM 3841 C CA . GLU A 1 477 ? -45.654 0.099 26.960 1.00 67.38 477 GLU A CA 1
ATOM 3842 C C . GLU A 1 477 ? -45.341 1.189 25.903 1.00 67.38 477 GLU A C 1
ATOM 3844 O O . GLU A 1 477 ? -45.547 0.991 24.712 1.00 67.38 477 GLU A O 1
ATOM 3849 N N . LYS A 1 478 ? -44.879 2.380 26.302 1.00 61.22 478 LYS A N 1
ATOM 3850 C CA . LYS A 1 478 ? -44.886 3.582 25.445 1.00 61.22 478 LYS A CA 1
ATOM 3851 C C . LYS A 1 478 ? -43.608 3.863 24.648 1.00 61.22 478 LYS A C 1
ATOM 3853 O O . LYS A 1 478 ? -43.513 4.944 24.071 1.00 61.22 478 LYS A O 1
ATOM 3858 N N . THR A 1 479 ? -42.622 2.967 24.596 1.00 71.06 479 THR A N 1
ATOM 3859 C CA . THR A 1 479 ? -41.325 3.297 23.967 1.00 71.06 479 THR A CA 1
ATOM 3860 C C . THR A 1 479 ? -40.876 2.280 22.919 1.00 71.06 479 THR A C 1
ATOM 3862 O O . THR A 1 479 ? -40.491 1.157 23.230 1.00 71.06 479 THR A O 1
ATOM 3865 N N . GLN A 1 480 ? -40.851 2.725 21.657 1.00 83.12 480 GLN A N 1
ATOM 3866 C CA . GLN A 1 480 ? -40.367 1.954 20.503 1.00 83.12 480 GLN A CA 1
ATOM 3867 C C . GLN A 1 480 ? -38.903 1.506 20.670 1.00 83.12 480 GLN A C 1
ATOM 3869 O O . GLN A 1 480 ? -38.494 0.479 20.134 1.00 83.12 480 GLN A O 1
ATOM 3874 N N . PHE A 1 481 ? -38.103 2.260 21.432 1.00 88.94 481 PHE A N 1
ATOM 3875 C CA . PHE A 1 481 ? -36.724 1.900 21.751 1.00 88.94 481 PHE A CA 1
ATOM 3876 C C . PHE A 1 481 ? -36.626 0.634 22.615 1.00 88.94 481 PHE A C 1
ATOM 3878 O O . PHE A 1 481 ? -35.773 -0.216 22.366 1.00 88.94 481 PHE A O 1
ATOM 3885 N N . VAL A 1 482 ? -37.518 0.465 23.598 1.00 89.62 482 VAL A N 1
ATOM 3886 C CA . VAL A 1 482 ? -37.483 -0.691 24.511 1.00 89.62 482 VAL A CA 1
ATOM 3887 C C . VAL A 1 482 ? -37.846 -1.984 23.784 1.00 89.62 482 VAL A C 1
ATOM 3889 O O . VAL A 1 482 ? -37.260 -3.023 24.071 1.00 89.62 482 VAL A O 1
ATOM 3892 N N . GLU A 1 483 ? -38.709 -1.924 22.767 1.00 90.19 483 GLU A N 1
ATOM 3893 C CA . GLU A 1 483 ? -39.047 -3.082 21.921 1.00 90.19 483 GLU A CA 1
ATOM 3894 C C . GLU A 1 483 ? -37.850 -3.632 21.122 1.00 90.19 483 GLU A C 1
ATOM 3896 O O . GLU A 1 483 ? -37.850 -4.804 20.719 1.00 90.19 483 GLU A O 1
ATOM 3901 N N . LYS A 1 484 ? -36.813 -2.811 20.897 1.00 92.81 484 LYS A N 1
ATOM 3902 C CA . LYS A 1 484 ? -35.566 -3.238 20.243 1.00 92.81 484 LYS A CA 1
ATOM 3903 C C . LYS A 1 484 ? -34.690 -4.068 21.175 1.00 92.81 484 LYS A C 1
ATOM 3905 O O . LYS A 1 484 ? -33.872 -4.844 20.695 1.00 92.81 484 LYS A O 1
ATOM 3910 N N . ILE A 1 485 ? -34.854 -3.952 22.493 1.00 95.12 485 ILE A N 1
ATOM 3911 C CA . ILE A 1 485 ? -34.077 -4.722 23.467 1.00 95.12 485 ILE A CA 1
ATOM 3912 C C . ILE A 1 485 ? -34.578 -6.166 23.460 1.00 95.12 485 ILE A C 1
ATOM 3914 O O . ILE A 1 485 ? -35.682 -6.455 23.905 1.00 95.12 485 ILE A O 1
ATOM 3918 N N . LYS A 1 486 ? -33.761 -7.095 22.957 1.00 95.06 486 LYS A N 1
ATOM 3919 C CA . LYS A 1 486 ? -34.115 -8.524 22.887 1.00 95.06 486 LYS A CA 1
ATOM 3920 C C . LYS A 1 486 ? -33.570 -9.319 24.061 1.00 95.06 486 LYS A C 1
ATOM 3922 O O . LYS A 1 486 ? -34.172 -10.310 24.477 1.00 95.06 486 LYS A O 1
ATOM 3927 N N . THR A 1 487 ? -32.419 -8.921 24.598 1.00 96.19 487 THR A N 1
ATOM 3928 C CA . THR A 1 487 ? -31.757 -9.666 25.675 1.00 96.19 487 THR A CA 1
ATOM 3929 C C . THR A 1 487 ? -31.019 -8.735 26.627 1.00 96.19 487 THR A C 1
ATOM 3931 O O . THR A 1 487 ? -30.371 -7.782 26.196 1.00 96.19 487 THR A O 1
ATOM 3934 N N . MET A 1 488 ? -31.093 -9.034 27.924 1.00 98.06 488 MET A N 1
ATOM 3935 C CA . MET A 1 488 ? -30.364 -8.335 28.980 1.00 98.06 488 MET A CA 1
ATOM 3936 C C . MET A 1 488 ? -29.551 -9.325 29.823 1.00 98.06 488 MET A C 1
ATOM 3938 O O . MET A 1 488 ? -30.088 -10.311 30.335 1.00 98.06 488 MET A O 1
ATOM 3942 N N . PHE A 1 489 ? -28.260 -9.043 29.985 1.00 97.81 489 PHE A N 1
ATOM 3943 C CA . PHE A 1 489 ? -27.315 -9.834 30.767 1.00 97.81 489 PHE A CA 1
ATOM 3944 C C . PHE A 1 489 ? -26.917 -9.089 32.040 1.00 97.81 489 PHE A C 1
ATOM 3946 O O . PHE A 1 489 ? -26.325 -8.012 31.973 1.00 97.81 489 PHE A O 1
ATOM 3953 N N . TRP A 1 490 ? -27.167 -9.706 33.192 1.00 98.19 490 TRP A N 1
ATOM 3954 C CA . TRP A 1 490 ? -26.567 -9.311 34.462 1.00 98.19 490 TRP A CA 1
ATOM 3955 C C . TRP A 1 490 ? -25.380 -10.226 34.745 1.00 98.19 490 TRP A C 1
ATOM 3957 O O . TRP A 1 490 ? -25.557 -11.385 35.128 1.00 98.19 490 TRP A O 1
ATOM 3967 N N . LEU A 1 491 ? -24.175 -9.703 34.533 1.00 97.19 491 LEU A N 1
ATOM 3968 C CA . LEU A 1 491 ? -22.919 -10.411 34.743 1.00 97.19 491 LEU A CA 1
ATOM 3969 C C . LEU A 1 491 ? -22.308 -9.994 36.084 1.00 97.19 491 LEU A C 1
ATOM 3971 O O . LEU A 1 491 ? -21.724 -8.926 36.229 1.00 97.19 491 LEU A O 1
ATOM 3975 N N . ASP A 1 492 ? -22.454 -10.861 37.073 1.00 95.69 492 ASP A N 1
ATOM 3976 C CA . ASP A 1 492 ? -21.839 -10.788 38.395 1.00 95.69 492 ASP A CA 1
ATOM 3977 C C . ASP A 1 492 ? -22.041 -9.446 39.120 1.00 95.69 492 ASP A C 1
ATOM 3979 O O . ASP A 1 492 ? -21.099 -8.809 39.605 1.00 95.69 492 ASP A O 1
ATOM 3983 N N . GLY A 1 493 ? -23.303 -9.005 39.158 1.00 94.81 493 GLY A N 1
ATOM 3984 C CA . GLY A 1 493 ? -23.720 -7.711 39.692 1.00 94.81 493 GLY A CA 1
ATOM 3985 C C . GLY A 1 493 ? -23.325 -7.478 41.152 1.00 94.81 493 GLY A C 1
ATOM 3986 O O . GLY A 1 493 ? -23.566 -8.313 42.026 1.00 94.81 493 GLY A O 1
ATOM 3987 N N . GLY A 1 494 ? -22.755 -6.302 41.421 1.00 92.25 494 GLY A N 1
ATOM 3988 C CA . GLY A 1 494 ? -22.312 -5.900 42.753 1.00 92.25 494 GLY A CA 1
ATOM 3989 C C . GLY A 1 494 ? -21.919 -4.426 42.829 1.00 92.25 494 GLY A C 1
ATOM 3990 O O . GLY A 1 494 ? -21.477 -3.834 41.849 1.00 92.25 494 GLY A O 1
ATOM 3991 N N . HIS A 1 495 ? -22.076 -3.821 44.008 1.00 92.12 495 HIS A N 1
ATOM 3992 C CA . HIS A 1 495 ? -21.595 -2.469 44.310 1.00 92.12 495 HIS A CA 1
ATOM 3993 C C . HIS A 1 495 ? -21.348 -2.304 45.820 1.00 92.12 495 HIS A C 1
ATOM 3995 O O . HIS A 1 495 ? -21.747 -3.146 46.623 1.00 92.12 495 HIS A O 1
ATOM 4001 N N . SER A 1 496 ? -20.722 -1.196 46.223 1.00 87.56 496 SER A N 1
ATOM 4002 C CA . SER A 1 496 ? -20.351 -0.908 47.622 1.00 87.56 496 SER A CA 1
ATOM 4003 C C . SER A 1 496 ? -21.525 -0.530 48.543 1.00 87.56 496 SER A C 1
ATOM 4005 O O . SER A 1 496 ? -21.309 -0.126 49.682 1.00 87.56 496 SER A O 1
ATOM 4007 N N . GLY A 1 497 ? -22.765 -0.593 48.056 1.00 87.38 497 GLY A N 1
ATOM 4008 C CA . GLY A 1 497 ? -23.961 -0.229 48.821 1.00 87.38 497 GLY A CA 1
ATOM 4009 C C . GLY A 1 497 ? -24.581 -1.441 49.513 1.00 87.38 497 GLY A C 1
ATOM 4010 O O . GLY A 1 497 ? -24.404 -2.568 49.068 1.00 87.38 497 GLY A O 1
ATOM 4011 N N . GLY A 1 498 ? -25.332 -1.203 50.590 1.00 88.69 498 GLY A N 1
ATOM 4012 C CA . GLY A 1 498 ? -25.889 -2.265 51.443 1.00 88.69 498 GLY A CA 1
ATOM 4013 C C . GLY A 1 498 ? -27.203 -2.911 50.979 1.00 88.69 498 GLY A C 1
ATOM 4014 O O . GLY A 1 498 ? -27.758 -3.716 51.720 1.00 88.69 498 GLY A O 1
ATOM 4015 N N . LYS A 1 499 ? -27.758 -2.499 49.832 1.00 90.31 499 LYS A N 1
ATOM 4016 C CA . LYS A 1 499 ? -29.053 -2.958 49.293 1.00 90.31 499 LYS A CA 1
ATOM 4017 C C . LYS A 1 499 ? -29.218 -2.550 47.830 1.00 90.31 499 LYS A C 1
ATOM 4019 O O . LYS A 1 499 ? -28.494 -1.662 47.375 1.00 90.31 499 LYS A O 1
ATOM 4024 N N . ASN A 1 500 ? -30.237 -3.096 47.167 1.00 90.88 500 ASN A N 1
ATOM 4025 C CA . ASN A 1 500 ? -30.629 -2.779 45.786 1.00 90.88 500 ASN A CA 1
ATOM 4026 C C . ASN A 1 500 ? -29.551 -3.134 44.751 1.00 90.88 500 ASN A C 1
ATOM 4028 O O . ASN A 1 500 ? -29.440 -2.489 43.709 1.00 90.88 500 ASN A O 1
ATOM 4032 N N . THR A 1 501 ? -28.765 -4.171 45.030 1.00 93.19 501 THR A N 1
ATOM 4033 C CA . THR A 1 501 ? -27.846 -4.743 44.045 1.00 93.19 501 THR A CA 1
ATOM 4034 C C . THR A 1 501 ? -28.628 -5.451 42.943 1.00 93.19 501 THR A C 1
ATOM 4036 O O . THR A 1 501 ? -28.265 -5.351 41.771 1.00 93.19 501 THR A O 1
ATOM 4039 N N . TRP A 1 502 ? -29.744 -6.090 43.304 1.00 96.75 502 TRP A N 1
ATOM 4040 C CA . TRP A 1 502 ? -30.712 -6.655 42.364 1.00 96.75 502 TRP A CA 1
ATOM 4041 C C . TRP A 1 502 ? -32.114 -6.119 42.659 1.00 96.75 502 TRP A C 1
ATOM 4043 O O . TRP A 1 502 ? -32.476 -5.877 43.813 1.00 96.75 502 TRP A O 1
ATOM 4053 N N . VAL A 1 503 ? -32.929 -5.938 41.617 1.00 96.81 503 VAL A N 1
ATOM 4054 C CA . VAL A 1 503 ? -34.306 -5.455 41.778 1.00 96.81 503 VAL A CA 1
ATOM 4055 C C . VAL A 1 503 ? -35.159 -6.549 42.421 1.00 96.81 503 VAL A C 1
ATOM 4057 O O . VAL A 1 503 ? -35.319 -7.631 41.877 1.00 96.81 503 VAL A O 1
ATOM 4060 N N . THR A 1 504 ? -35.746 -6.270 43.581 1.00 96.44 504 THR A N 1
ATOM 4061 C CA . THR A 1 504 ? -36.609 -7.230 44.303 1.00 96.44 504 THR A CA 1
ATOM 4062 C C . THR A 1 504 ? -38.091 -6.849 44.280 1.00 96.44 504 THR A C 1
ATOM 4064 O O . THR A 1 504 ? -38.940 -7.605 44.749 1.00 96.44 504 THR A O 1
ATOM 4067 N N . SER A 1 505 ? -38.420 -5.682 43.720 1.00 96.50 505 SER A N 1
ATOM 4068 C CA . SER A 1 505 ? -39.790 -5.174 43.633 1.00 96.50 505 SER A CA 1
ATOM 4069 C C . SER A 1 505 ? -40.597 -5.943 42.587 1.00 96.50 505 SER A C 1
ATOM 4071 O O . SER A 1 505 ? -40.364 -5.804 41.385 1.00 96.50 505 SER A O 1
ATOM 4073 N N . ARG A 1 506 ? -41.582 -6.725 43.037 1.00 95.75 506 ARG A N 1
ATOM 4074 C CA . ARG A 1 506 ? -42.441 -7.530 42.158 1.00 95.75 506 ARG A CA 1
ATOM 4075 C C . ARG A 1 506 ? -43.165 -6.713 41.067 1.00 95.75 506 ARG A C 1
ATOM 4077 O O . ARG A 1 506 ? -43.091 -7.151 39.924 1.00 95.75 506 ARG A O 1
ATOM 4084 N N . PRO A 1 507 ? -43.768 -5.532 41.334 1.00 95.81 507 PRO A N 1
ATOM 4085 C CA . PRO A 1 507 ? -44.425 -4.734 40.286 1.00 95.81 507 PRO A CA 1
ATOM 4086 C C . PRO A 1 507 ? -43.503 -4.328 39.125 1.00 95.81 507 PRO A C 1
ATOM 4088 O O . PRO A 1 507 ? -43.919 -4.283 37.965 1.00 95.81 507 PRO A O 1
ATOM 4091 N N . ILE A 1 508 ? -42.228 -4.064 39.422 1.00 95.69 508 ILE A N 1
ATOM 4092 C CA . ILE A 1 508 ? -41.230 -3.707 38.407 1.00 95.69 508 ILE A CA 1
ATOM 4093 C C . ILE A 1 508 ? -40.915 -4.927 37.534 1.00 95.69 508 ILE A C 1
ATOM 4095 O O . ILE A 1 508 ? -40.903 -4.833 36.308 1.00 95.69 508 ILE A O 1
ATOM 4099 N N . LEU A 1 509 ? -40.726 -6.094 38.155 1.00 96.19 509 LEU A N 1
ATOM 4100 C CA . LEU A 1 509 ? -40.444 -7.342 37.438 1.00 96.19 509 LEU A CA 1
ATOM 4101 C C . LEU A 1 509 ? -41.651 -7.842 36.631 1.00 96.19 509 LEU A C 1
ATOM 4103 O O . LEU A 1 509 ? -41.475 -8.371 35.538 1.00 96.19 509 LEU A O 1
ATOM 4107 N N . GLU A 1 510 ? -42.874 -7.611 37.113 1.00 94.69 510 GLU A N 1
ATOM 4108 C CA . GLU A 1 510 ? -44.112 -7.841 36.354 1.00 94.69 510 GLU A CA 1
ATOM 4109 C C . GLU A 1 510 ? -44.192 -6.962 35.107 1.00 94.69 510 GLU A C 1
ATOM 4111 O O . GLU A 1 510 ? -44.738 -7.382 34.091 1.00 94.69 510 GLU A O 1
ATOM 4116 N N . THR A 1 511 ? -43.623 -5.758 35.161 1.00 92.69 511 THR A N 1
ATOM 4117 C CA . THR A 1 511 ? -43.545 -4.880 33.990 1.00 92.69 511 THR A CA 1
ATOM 4118 C C . THR A 1 511 ? -42.509 -5.394 32.997 1.00 92.69 511 THR A C 1
ATOM 4120 O O . THR A 1 511 ? -42.825 -5.518 31.819 1.00 92.69 511 THR A O 1
ATOM 4123 N N . LEU A 1 512 ? -41.321 -5.798 33.465 1.00 93.19 512 LEU A N 1
ATOM 4124 C CA . LEU A 1 512 ? -40.307 -6.437 32.615 1.00 93.19 512 LEU A CA 1
ATOM 4125 C C . LEU A 1 512 ? -40.862 -7.674 31.887 1.00 93.19 512 LEU A C 1
ATOM 4127 O O . LEU A 1 512 ? -40.603 -7.855 30.699 1.00 93.19 512 LEU A O 1
ATOM 4131 N N . ALA A 1 513 ? -41.668 -8.489 32.576 1.00 92.25 513 ALA A N 1
ATOM 4132 C CA . ALA A 1 513 ? -42.264 -9.695 32.007 1.00 92.25 513 ALA A CA 1
ATOM 4133 C C . ALA A 1 513 ? -43.166 -9.425 30.789 1.00 92.25 513 ALA A C 1
ATOM 4135 O O . ALA A 1 513 ? -43.284 -10.285 29.918 1.00 92.25 513 ALA A O 1
ATOM 4136 N N . LYS A 1 514 ? -43.758 -8.228 30.686 1.00 91.06 514 LYS A N 1
ATOM 4137 C CA . LYS A 1 514 ? -44.615 -7.843 29.554 1.00 91.06 514 LYS A CA 1
ATOM 4138 C C . LYS A 1 514 ? -43.831 -7.527 28.279 1.00 91.06 514 LYS A C 1
ATOM 4140 O O . LYS A 1 514 ? -44.373 -7.695 27.195 1.00 91.06 514 LYS A O 1
ATOM 4145 N N . PHE A 1 515 ? -42.567 -7.113 28.390 1.00 89.00 515 PHE A N 1
ATOM 4146 C CA . PHE A 1 515 ? -41.750 -6.722 27.234 1.00 89.00 515 PHE A CA 1
ATOM 4147 C C . PHE A 1 515 ? -41.135 -7.904 26.471 1.00 89.00 515 PHE A C 1
ATOM 4149 O O . PHE A 1 515 ? -40.548 -7.705 25.413 1.00 89.00 515 PHE A O 1
ATOM 4156 N N . GLY A 1 516 ? -41.230 -9.133 26.992 1.00 89.50 516 GLY A N 1
ATOM 4157 C CA . GLY A 1 516 ? -40.691 -10.319 26.313 1.00 89.50 516 GLY A CA 1
ATOM 4158 C C . GLY A 1 516 ? -39.159 -10.346 26.191 1.00 89.50 516 GLY A C 1
ATOM 4159 O O . GLY A 1 516 ? -38.626 -11.079 25.361 1.00 89.50 516 GLY A O 1
ATOM 4160 N N . ILE A 1 517 ? -38.444 -9.566 27.007 1.00 94.75 517 ILE A N 1
ATOM 4161 C CA . ILE A 1 517 ? -36.978 -9.498 27.017 1.00 94.75 517 ILE A CA 1
ATOM 4162 C C . ILE A 1 517 ? -36.406 -10.780 27.637 1.00 94.75 517 ILE A C 1
ATOM 4164 O O . ILE A 1 517 ? -36.772 -11.154 28.754 1.00 94.75 517 ILE A O 1
ATOM 4168 N N . GLN A 1 518 ? -35.469 -11.440 26.947 1.00 96.00 518 GLN A N 1
ATOM 4169 C CA . GLN A 1 518 ? -34.735 -12.572 27.518 1.00 96.00 518 GLN A CA 1
ATOM 4170 C C . GLN A 1 518 ? -33.758 -12.078 28.593 1.00 96.00 518 GLN A C 1
ATOM 4172 O O . GLN A 1 518 ? -32.971 -11.161 28.357 1.00 96.00 518 GLN A O 1
ATOM 4177 N N . VAL A 1 519 ? -33.765 -12.712 29.765 1.00 97.31 519 VAL A N 1
ATOM 4178 C CA . VAL A 1 519 ? -32.903 -12.341 30.893 1.00 97.31 519 VAL A CA 1
ATOM 4179 C C . VAL A 1 519 ? -31.847 -13.418 31.116 1.00 97.31 519 VAL A C 1
ATOM 4181 O O . VAL A 1 519 ? -32.166 -14.595 31.273 1.00 97.31 519 VAL A O 1
ATOM 4184 N N . ARG A 1 520 ? -30.573 -13.026 31.174 1.00 97.12 520 ARG A N 1
ATOM 4185 C CA . ARG A 1 520 ? -29.468 -13.930 31.516 1.00 97.12 520 ARG A CA 1
ATOM 4186 C C . ARG A 1 520 ? -28.751 -13.450 32.769 1.00 97.12 520 ARG A C 1
ATOM 4188 O O . ARG A 1 520 ? -28.256 -12.328 32.824 1.00 97.12 520 ARG A O 1
ATOM 4195 N N . ILE A 1 521 ? -28.708 -14.308 33.779 1.00 97.44 521 ILE A N 1
ATOM 4196 C CA . ILE A 1 521 ? -28.109 -14.049 35.087 1.00 97.44 521 ILE A CA 1
ATOM 4197 C C . ILE A 1 521 ? -26.867 -14.919 35.209 1.00 97.44 521 ILE A C 1
ATOM 4199 O O . ILE A 1 521 ? -26.959 -16.146 35.251 1.00 97.44 521 ILE A O 1
ATOM 4203 N N . HIS A 1 522 ? -25.710 -14.281 35.296 1.00 96.94 522 HIS A N 1
ATOM 4204 C CA . HIS A 1 522 ? -24.431 -14.942 35.510 1.00 96.94 522 HIS A CA 1
ATOM 4205 C C . HIS A 1 522 ? -23.856 -14.441 36.825 1.00 96.94 522 HIS A C 1
ATOM 4207 O O . HIS A 1 522 ? -23.805 -13.239 37.055 1.00 96.94 522 HIS A O 1
ATOM 4213 N N . VAL A 1 523 ? -23.438 -15.343 37.703 1.00 95.81 523 VAL A N 1
ATOM 4214 C CA . VAL A 1 523 ? -22.877 -14.983 39.011 1.00 95.81 523 VAL A CA 1
ATOM 4215 C C . VAL A 1 523 ? -21.657 -15.827 39.327 1.00 95.81 523 VAL A C 1
ATOM 4217 O O . VAL A 1 523 ? -21.552 -16.962 38.868 1.00 95.81 523 VAL A O 1
ATOM 4220 N N . SER A 1 524 ? -20.753 -15.298 40.140 1.00 95.19 524 SER A N 1
ATOM 4221 C CA . SER A 1 524 ? -19.576 -16.005 40.635 1.00 95.19 524 SER A CA 1
ATOM 4222 C C . SER A 1 524 ? -19.620 -16.140 42.164 1.00 95.19 524 SER A C 1
ATOM 4224 O O . SER A 1 524 ? -20.247 -15.319 42.851 1.00 95.19 524 SER A O 1
ATOM 4226 N N . PRO A 1 525 ? -18.913 -17.128 42.747 1.00 93.94 525 PRO A N 1
ATOM 4227 C CA . PRO A 1 525 ? -18.718 -17.218 44.191 1.00 93.94 525 PRO A CA 1
ATOM 4228 C C . PRO A 1 525 ? -18.161 -15.937 44.823 1.00 93.94 525 PRO A C 1
ATOM 4230 O O . PRO A 1 525 ? -18.401 -15.704 46.003 1.00 93.94 525 PRO A O 1
ATOM 4233 N N . TYR A 1 526 ? -17.462 -15.085 44.062 1.00 94.06 526 TYR A N 1
ATOM 4234 C CA . TYR A 1 526 ? -16.930 -13.818 44.567 1.00 94.06 526 TYR A CA 1
ATOM 4235 C C . TYR A 1 526 ? -18.026 -12.837 45.009 1.00 94.06 526 TYR A C 1
ATOM 4237 O O . TYR A 1 526 ? -17.867 -12.180 46.036 1.00 94.06 526 TYR A O 1
ATOM 4245 N N . GLN A 1 527 ? -19.147 -12.748 44.282 1.00 93.94 527 GLN A N 1
ATOM 4246 C CA . GLN A 1 527 ? -20.257 -11.870 44.674 1.00 93.94 527 GLN A CA 1
ATOM 4247 C C . GLN A 1 527 ? -21.247 -12.572 45.601 1.00 93.94 527 GLN A C 1
ATOM 4249 O O . GLN A 1 527 ? -21.561 -12.066 46.677 1.00 93.94 527 GLN A O 1
ATOM 4254 N N . ILE A 1 528 ? -21.750 -13.747 45.207 1.00 93.81 528 ILE A N 1
ATOM 4255 C CA . ILE A 1 528 ? -22.819 -14.416 45.966 1.00 93.81 528 ILE A CA 1
ATOM 4256 C C . ILE A 1 528 ? -22.298 -15.207 47.174 1.00 93.81 528 ILE A C 1
ATOM 4258 O O . ILE A 1 528 ? -23.092 -15.621 48.015 1.00 93.81 528 ILE A O 1
ATOM 4262 N N . GLY A 1 529 ? -20.993 -15.463 47.262 1.00 91.62 529 GLY A N 1
ATOM 4263 C CA . GLY A 1 529 ? -20.357 -16.155 48.386 1.00 91.62 529 GLY A CA 1
ATOM 4264 C C . GLY A 1 529 ? -19.786 -15.224 49.456 1.00 91.62 529 GLY A C 1
ATOM 4265 O O . GLY A 1 529 ? -19.269 -15.718 50.452 1.00 91.62 529 GLY A O 1
ATOM 4266 N N . ASP A 1 530 ? -19.869 -13.901 49.282 1.00 90.62 530 ASP A N 1
ATOM 4267 C CA . ASP A 1 530 ? -19.294 -12.943 50.228 1.00 90.62 530 ASP A CA 1
ATOM 4268 C C . ASP A 1 530 ? -20.160 -12.792 51.491 1.00 90.62 530 ASP A C 1
ATOM 4270 O O . ASP A 1 530 ? -21.239 -12.192 51.474 1.00 90.62 530 ASP A O 1
ATOM 4274 N N . GLU A 1 531 ? -19.654 -13.293 52.619 1.00 91.81 531 GLU A N 1
ATOM 4275 C CA . GLU A 1 531 ? -20.311 -13.208 53.930 1.00 91.81 531 GLU A CA 1
ATOM 4276 C C . GLU A 1 531 ? -20.486 -11.769 54.434 1.00 91.81 531 GLU A C 1
ATOM 4278 O O . GLU A 1 531 ? -21.375 -11.504 55.243 1.00 91.81 531 GLU A O 1
ATOM 4283 N N . ARG A 1 532 ? -19.680 -10.816 53.946 1.00 93.00 532 ARG A N 1
ATOM 4284 C CA . ARG A 1 532 ? -19.796 -9.393 54.302 1.00 93.00 532 ARG A CA 1
ATOM 4285 C C . ARG A 1 532 ? -20.917 -8.698 53.537 1.00 93.00 532 ARG A C 1
ATOM 4287 O O . ARG A 1 532 ? -21.367 -7.633 53.959 1.00 93.00 532 ARG A O 1
ATOM 4294 N N . ARG A 1 533 ? -21.361 -9.278 52.415 1.00 93.25 533 ARG A N 1
ATOM 4295 C CA . ARG A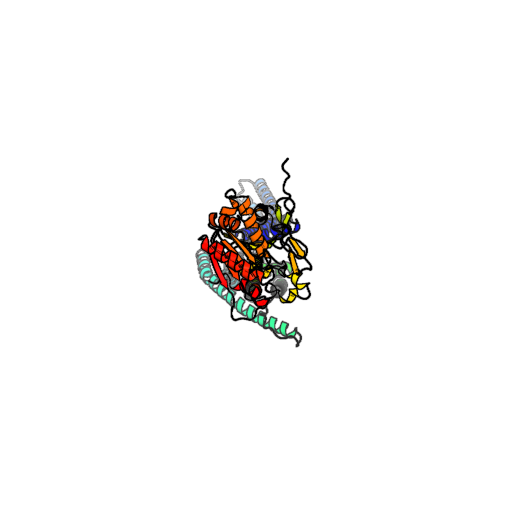 1 533 ? -22.394 -8.724 51.525 1.00 93.25 533 ARG A CA 1
ATOM 4296 C C . ARG A 1 533 ? -23.514 -9.741 51.249 1.00 93.25 533 ARG A C 1
ATOM 4298 O O . ARG A 1 533 ? -23.859 -9.993 50.093 1.00 93.25 533 ARG A O 1
ATOM 4305 N N . PRO A 1 534 ? -24.154 -10.305 52.295 1.00 93.94 534 PRO A N 1
ATOM 4306 C CA . PRO A 1 534 ? -25.094 -11.421 52.149 1.00 93.94 534 PRO A CA 1
ATOM 4307 C C . PRO A 1 534 ? -26.373 -11.047 51.384 1.00 93.94 534 PRO A C 1
ATOM 4309 O O . PRO A 1 534 ? -27.073 -11.925 50.870 1.00 93.94 534 PRO A O 1
ATOM 4312 N N . TRP A 1 535 ? -26.695 -9.751 51.292 1.00 94.88 535 TRP A N 1
ATOM 4313 C CA . TRP A 1 535 ? -27.845 -9.273 50.525 1.00 94.88 535 TRP A CA 1
ATOM 4314 C C . TRP A 1 535 ? -27.704 -9.563 49.032 1.00 94.88 535 TRP A C 1
ATOM 4316 O O . TRP A 1 535 ? -28.721 -9.841 48.416 1.00 94.88 535 TRP A O 1
ATOM 4326 N N . ILE A 1 536 ? -26.493 -9.605 48.458 1.00 95.44 536 ILE A N 1
ATOM 4327 C CA . ILE A 1 536 ? -26.304 -9.835 47.015 1.00 95.44 536 ILE A CA 1
ATOM 4328 C C . ILE A 1 536 ? -26.905 -11.185 46.608 1.00 95.44 536 ILE A C 1
ATOM 4330 O O . ILE A 1 536 ? -27.762 -11.243 45.731 1.00 95.44 536 ILE A O 1
ATOM 4334 N N . LYS A 1 537 ? -26.540 -12.266 47.311 1.00 95.62 537 LYS A N 1
ATOM 4335 C CA . LYS A 1 537 ? -27.105 -13.609 47.088 1.00 95.62 537 LYS A CA 1
ATOM 4336 C C . LYS A 1 537 ? -28.610 -13.656 47.340 1.00 95.62 537 LYS A C 1
ATOM 4338 O O . LYS A 1 537 ? -29.337 -14.369 46.649 1.00 95.62 537 LYS A O 1
ATOM 4343 N N . LYS A 1 538 ? -29.081 -12.955 48.375 1.00 96.31 538 LYS A N 1
ATOM 4344 C CA . LYS A 1 538 ? -30.501 -12.943 48.746 1.00 96.31 538 LYS A CA 1
ATOM 4345 C C . LYS A 1 538 ? -31.342 -12.238 47.679 1.00 96.31 538 LYS A C 1
ATOM 4347 O O . LYS A 1 538 ? -32.338 -12.801 47.237 1.00 96.31 538 LYS A O 1
ATOM 4352 N N . GLU A 1 539 ? -30.942 -11.036 47.279 1.00 97.44 539 GLU A N 1
ATOM 4353 C CA . GLU A 1 539 ? -31.622 -10.222 46.272 1.00 97.44 539 GLU A CA 1
ATOM 4354 C C . GLU A 1 539 ? -31.561 -10.886 44.891 1.00 97.44 539 GLU A C 1
ATOM 4356 O O . GLU A 1 539 ? -32.592 -10.972 44.232 1.00 97.44 539 GLU A O 1
ATOM 4361 N N . GLU A 1 540 ? -30.414 -11.451 44.494 1.00 97.12 540 GLU A N 1
ATOM 4362 C CA . GLU A 1 540 ? -30.263 -12.206 43.239 1.00 97.12 540 GLU A CA 1
ATOM 4363 C C . GLU A 1 540 ? -31.241 -13.380 43.151 1.00 97.12 540 GLU A C 1
ATOM 4365 O O . GLU A 1 540 ? -31.950 -13.535 42.157 1.00 97.12 540 GLU A O 1
ATOM 4370 N N . ARG A 1 541 ? -31.347 -14.182 44.220 1.00 96.75 541 ARG A N 1
ATOM 4371 C CA . ARG A 1 541 ? -32.304 -15.295 44.270 1.00 96.75 541 ARG A CA 1
ATOM 4372 C C . ARG A 1 541 ? -33.749 -14.820 44.185 1.00 96.75 541 ARG A C 1
ATOM 4374 O O . ARG A 1 541 ? -34.555 -15.476 43.532 1.00 96.75 541 ARG A O 1
ATOM 4381 N N . ILE A 1 542 ? -34.091 -13.711 44.846 1.00 97.50 542 ILE A N 1
ATOM 4382 C CA . ILE A 1 542 ? -35.438 -13.127 44.764 1.00 97.50 542 ILE A CA 1
ATOM 4383 C C . ILE A 1 542 ? -35.721 -12.667 43.332 1.00 97.50 542 ILE A C 1
ATOM 4385 O O . ILE A 1 542 ? -36.788 -12.980 42.807 1.00 97.50 542 ILE A O 1
ATOM 4389 N N . PHE A 1 543 ? -34.772 -11.984 42.693 1.00 97.88 543 PHE A N 1
ATOM 4390 C CA . PHE A 1 543 ? -34.881 -11.530 41.309 1.00 97.88 543 PHE A CA 1
ATOM 4391 C C . PHE A 1 543 ? -35.112 -12.708 40.352 1.00 97.88 543 PHE A C 1
ATOM 4393 O O . PHE A 1 543 ? -36.122 -12.732 39.650 1.00 97.88 543 PHE A O 1
ATOM 4400 N N . TYR A 1 544 ? -34.259 -13.739 40.406 1.00 97.62 544 TYR A N 1
ATOM 4401 C CA . TYR A 1 544 ? -34.404 -14.945 39.586 1.00 97.62 544 TYR A CA 1
ATOM 4402 C C . TYR A 1 544 ? -35.739 -15.660 39.825 1.00 97.62 544 TYR A C 1
ATOM 4404 O O . TYR A 1 544 ? -36.484 -15.902 38.878 1.00 97.62 544 TYR A O 1
ATOM 4412 N N . ASN A 1 545 ? -36.072 -15.965 41.083 1.00 97.75 545 ASN A N 1
ATOM 4413 C CA . ASN A 1 545 ? -37.287 -16.714 41.412 1.00 97.75 545 ASN A CA 1
ATOM 4414 C C . ASN A 1 545 ? -38.555 -15.951 41.014 1.00 97.75 545 ASN A C 1
ATOM 4416 O O . ASN A 1 545 ? -39.530 -16.566 40.590 1.00 97.75 545 ASN A O 1
ATOM 4420 N N . THR A 1 546 ? -38.548 -14.620 41.140 1.00 97.62 546 THR A N 1
ATOM 4421 C CA . THR A 1 546 ? -39.691 -13.793 40.742 1.00 97.62 546 THR A CA 1
ATOM 4422 C C . THR A 1 546 ? -39.856 -13.798 39.226 1.00 97.62 546 THR A C 1
ATOM 4424 O O . THR A 1 546 ? -40.958 -14.040 38.751 1.00 97.62 546 THR A O 1
ATOM 4427 N N . LEU A 1 547 ? -38.778 -13.612 38.456 1.00 97.00 547 LEU A N 1
ATOM 4428 C CA . LEU A 1 547 ? -38.833 -13.671 36.990 1.00 97.00 547 LEU A CA 1
ATOM 4429 C C . LEU A 1 547 ? -39.237 -15.054 36.476 1.00 97.00 547 LEU A C 1
ATOM 4431 O O . LEU A 1 547 ? -40.071 -15.158 35.578 1.00 97.00 547 LEU A O 1
ATOM 4435 N N . PHE A 1 548 ? -38.702 -16.109 37.090 1.00 96.31 548 PHE A N 1
ATOM 4436 C CA . PHE A 1 548 ? -39.073 -17.485 36.783 1.00 96.31 548 PHE A CA 1
ATOM 4437 C C . PHE A 1 548 ? -40.563 -17.735 37.063 1.00 96.31 548 PHE A C 1
ATOM 4439 O O . PHE A 1 548 ? -41.270 -18.273 36.217 1.00 96.31 548 PHE A O 1
ATOM 4446 N N . GLY A 1 549 ? -41.070 -17.270 38.210 1.00 95.94 549 GLY A N 1
ATOM 4447 C CA . GLY A 1 549 ? -42.490 -17.367 38.562 1.00 95.94 549 GLY A CA 1
ATOM 4448 C C . GLY A 1 549 ? -43.425 -16.532 37.675 1.00 95.94 549 GLY A C 1
ATOM 4449 O O . GLY A 1 549 ? -44.615 -16.826 37.603 1.00 95.94 549 GLY A O 1
ATOM 4450 N N . LEU A 1 550 ? -42.899 -15.517 36.985 1.00 96.06 550 LEU A N 1
ATOM 4451 C CA . LEU A 1 550 ? -43.618 -14.687 36.014 1.00 96.06 550 LEU A CA 1
ATOM 4452 C C . LEU A 1 550 ? -43.511 -15.214 34.569 1.00 96.06 550 LEU A C 1
ATOM 4454 O O . LEU A 1 550 ? -43.940 -14.526 33.647 1.00 96.06 550 LEU A O 1
ATOM 4458 N N . ASN A 1 551 ? -42.960 -16.419 34.361 1.00 93.62 551 ASN A N 1
ATOM 4459 C CA . ASN A 1 551 ? -42.735 -17.037 33.046 1.00 93.62 551 ASN A CA 1
ATOM 4460 C C . ASN A 1 551 ? -41.847 -16.211 32.092 1.00 93.62 551 ASN A C 1
ATOM 4462 O O . ASN A 1 551 ? -41.963 -16.325 30.871 1.00 93.62 551 ASN A O 1
ATOM 4466 N N . VAL A 1 552 ? -40.935 -15.397 32.628 1.00 93.88 552 VAL A N 1
ATOM 4467 C CA . VAL A 1 552 ? -39.910 -14.726 31.816 1.00 93.88 552 VAL A CA 1
ATOM 4468 C C . VAL A 1 552 ? -38.894 -15.761 31.334 1.00 93.88 552 VAL A C 1
ATOM 4470 O O . VAL A 1 552 ? -38.534 -16.674 32.078 1.00 93.88 552 VAL A O 1
ATOM 4473 N N . GLN A 1 553 ? -38.385 -15.614 30.105 1.00 93.62 553 GLN A N 1
ATOM 4474 C CA . GLN A 1 553 ? -37.263 -16.421 29.615 1.00 93.62 553 GLN A CA 1
ATOM 4475 C C . GLN A 1 553 ? -35.982 -16.052 30.374 1.00 93.62 553 GLN A C 1
ATOM 4477 O O . GLN A 1 553 ? -35.199 -15.217 29.921 1.00 93.62 553 GLN A O 1
ATOM 4482 N N . VAL A 1 554 ? -35.790 -16.651 31.550 1.00 95.88 554 VAL A N 1
ATOM 4483 C CA . VAL A 1 554 ? -34.654 -16.391 32.434 1.00 95.88 554 VAL A CA 1
ATOM 4484 C C . VAL A 1 554 ? -33.707 -17.589 32.498 1.00 95.88 554 VAL A C 1
ATOM 4486 O O . VAL A 1 554 ? -34.104 -18.699 32.849 1.00 95.88 554 VAL A O 1
ATOM 4489 N N . ALA A 1 555 ? -32.431 -17.356 32.194 1.00 95.12 555 ALA A N 1
ATOM 4490 C CA . ALA A 1 555 ? -31.352 -18.323 32.379 1.00 95.12 555 ALA A CA 1
ATOM 4491 C C . ALA A 1 555 ? -30.461 -17.894 33.549 1.00 95.12 555 ALA A C 1
ATOM 4493 O O . ALA A 1 555 ? -30.122 -16.718 33.667 1.00 95.12 555 ALA A O 1
ATOM 4494 N N . ARG A 1 556 ? -30.068 -18.843 34.406 1.00 95.19 556 ARG A N 1
ATOM 4495 C CA . ARG A 1 556 ? -29.192 -18.596 35.559 1.00 95.19 556 ARG A CA 1
ATOM 4496 C C . ARG A 1 556 ? -27.984 -19.527 35.524 1.00 95.19 556 ARG A C 1
ATOM 4498 O O . ARG A 1 556 ? -28.159 -20.743 35.532 1.00 95.19 556 ARG A O 1
ATOM 4505 N N . LEU A 1 557 ? -26.779 -18.964 35.562 1.00 95.19 557 LEU A N 1
ATOM 4506 C CA . LEU A 1 557 ? -25.515 -19.699 35.583 1.00 95.19 557 LEU A CA 1
ATOM 4507 C C . LEU A 1 557 ? -24.616 -19.217 36.727 1.00 95.19 557 LEU A C 1
ATOM 4509 O O . LEU A 1 557 ? -24.394 -18.021 36.901 1.00 95.19 557 LEU A O 1
ATOM 4513 N N . VAL A 1 558 ? -24.079 -20.164 37.499 1.00 94.25 558 VAL A N 1
ATOM 4514 C CA . VAL A 1 558 ? -23.017 -19.897 38.477 1.00 94.25 558 VAL A CA 1
ATOM 4515 C C . VAL A 1 558 ? -21.692 -20.325 37.856 1.00 94.25 558 VAL A C 1
ATOM 4517 O O . VAL A 1 558 ? -21.511 -21.508 37.570 1.00 94.25 558 VAL A O 1
ATOM 4520 N N . HIS A 1 559 ? -20.790 -19.376 37.629 1.00 92.19 559 HIS A N 1
ATOM 4521 C CA . HIS A 1 559 ? -19.460 -19.636 37.085 1.00 92.19 559 HIS A CA 1
ATOM 4522 C C . HIS A 1 559 ? -18.535 -20.171 38.168 1.00 92.19 559 HIS A C 1
ATOM 4524 O O . HIS A 1 559 ? -18.531 -19.653 39.283 1.00 92.19 559 HIS A O 1
ATOM 4530 N N . SER A 1 560 ? -17.736 -21.181 37.822 1.00 87.25 560 SER A N 1
ATOM 4531 C CA . SER A 1 560 ? -16.651 -21.684 38.670 1.00 87.25 560 SER A CA 1
ATOM 4532 C C . SER A 1 560 ? -17.045 -21.945 40.138 1.00 87.25 560 SER A C 1
ATOM 4534 O O . SER A 1 560 ? -16.363 -21.451 41.037 1.00 87.25 560 SER A O 1
ATOM 4536 N N . PRO A 1 561 ? -18.132 -22.696 40.424 1.00 87.19 561 PRO A N 1
ATOM 4537 C CA . PRO A 1 561 ? -18.645 -22.855 41.789 1.00 87.19 561 PRO A CA 1
ATOM 4538 C C . PRO A 1 561 ? -17.647 -23.527 42.745 1.00 87.19 561 PRO A C 1
ATOM 4540 O O . PRO A 1 561 ? -17.700 -23.271 43.945 1.00 87.19 561 PRO A O 1
ATOM 4543 N N . ASP A 1 562 ? -16.738 -24.345 42.211 1.00 87.69 562 ASP A N 1
ATOM 4544 C CA . ASP A 1 562 ? -15.747 -25.107 42.980 1.00 87.69 562 ASP A CA 1
ATOM 4545 C C . ASP A 1 562 ? -14.434 -24.337 43.216 1.00 87.69 562 ASP A C 1
ATOM 4547 O O . ASP A 1 562 ? -13.547 -24.812 43.926 1.00 87.69 562 ASP A O 1
ATOM 4551 N N . LEU A 1 563 ? -14.278 -23.154 42.609 1.00 85.75 563 LEU A N 1
ATOM 4552 C CA . LEU A 1 563 ? -13.063 -22.346 42.703 1.00 85.75 563 LEU A CA 1
ATOM 4553 C C . LEU A 1 563 ? -13.175 -21.283 43.807 1.00 85.75 563 LEU A C 1
ATOM 4555 O O . LEU A 1 563 ? -14.270 -20.803 44.113 1.00 85.75 563 LEU A O 1
ATOM 4559 N N . PRO A 1 564 ? -12.042 -20.871 44.409 1.00 87.62 564 PRO A N 1
ATOM 4560 C CA . PRO A 1 564 ? -12.055 -19.877 45.472 1.00 87.62 564 PRO A CA 1
ATOM 4561 C C . PRO A 1 564 ? -12.609 -18.524 44.979 1.00 87.62 564 PRO A C 1
ATOM 4563 O O . PRO A 1 564 ? -12.298 -18.102 43.857 1.00 87.62 564 PRO A O 1
ATOM 4566 N N . PRO A 1 565 ? -13.382 -17.806 45.821 1.00 90.12 565 PRO A N 1
ATOM 4567 C CA . PRO A 1 565 ? -14.009 -16.531 45.477 1.00 90.12 565 PRO A CA 1
ATOM 4568 C C . PRO A 1 565 ? -12.954 -15.423 45.369 1.00 90.12 565 PRO A C 1
ATOM 4570 O O . PRO A 1 565 ? -12.660 -14.711 46.327 1.00 90.12 565 PRO A O 1
ATOM 4573 N N . THR A 1 566 ? -12.359 -15.278 44.188 1.00 92.31 566 THR A N 1
ATOM 4574 C CA . THR A 1 566 ? -11.331 -14.268 43.902 1.00 92.31 566 THR A CA 1
ATOM 4575 C C . THR A 1 566 ? -11.844 -13.224 42.920 1.00 92.31 566 THR A C 1
ATOM 4577 O O . THR A 1 566 ? -12.713 -13.497 42.094 1.00 92.31 566 THR A O 1
ATOM 4580 N N . ILE A 1 567 ? -11.250 -12.030 42.956 1.00 90.56 567 ILE A N 1
ATOM 4581 C CA . ILE A 1 567 ? -11.542 -10.974 41.978 1.00 90.56 567 ILE A CA 1
ATOM 4582 C C . ILE A 1 567 ? -11.196 -11.396 40.539 1.00 90.56 567 ILE A C 1
ATOM 4584 O O . ILE A 1 567 ? -11.808 -10.926 39.590 1.00 90.56 567 ILE A O 1
ATOM 4588 N N . TYR A 1 568 ? -10.265 -12.335 40.350 1.00 90.62 568 TYR A N 1
ATOM 4589 C CA . TYR A 1 568 ? -10.019 -12.907 39.028 1.00 90.62 568 TYR A CA 1
ATOM 4590 C C . TYR A 1 568 ? -11.228 -13.713 38.529 1.00 90.62 568 TYR A C 1
ATOM 4592 O O . TYR A 1 568 ? -11.630 -13.547 37.384 1.00 90.62 568 TYR A O 1
ATOM 4600 N N . GLN A 1 569 ? -11.856 -14.526 39.391 1.00 89.69 569 GLN A N 1
ATOM 4601 C CA . GLN A 1 569 ? -13.084 -15.257 39.038 1.00 89.69 569 GLN A CA 1
ATOM 4602 C C . GLN A 1 569 ? -14.259 -14.317 38.746 1.00 89.69 569 GLN A C 1
ATOM 4604 O O . GLN A 1 569 ? -15.078 -14.626 37.887 1.00 89.69 569 GLN A O 1
ATOM 4609 N N . HIS A 1 570 ? -14.307 -13.158 39.410 1.00 93.44 570 HIS A N 1
ATOM 4610 C CA . HIS A 1 570 ? -15.267 -12.102 39.091 1.00 93.44 570 HIS A CA 1
ATOM 4611 C C . HIS A 1 570 ? -15.139 -11.647 37.630 1.00 93.44 570 HIS A C 1
ATOM 4613 O O . HIS A 1 570 ? -16.127 -11.645 36.902 1.00 93.44 570 HIS A O 1
ATOM 4619 N N . PHE A 1 571 ? -13.924 -11.336 37.166 1.00 94.06 571 PHE A N 1
ATOM 4620 C CA . PHE A 1 571 ? -13.697 -10.951 35.770 1.00 94.06 571 PHE A CA 1
ATOM 4621 C C . PHE A 1 571 ? -13.802 -12.117 34.777 1.00 94.06 571 PHE A C 1
ATOM 4623 O O . PHE A 1 571 ? -14.285 -11.923 33.663 1.00 94.06 571 PHE A O 1
ATOM 4630 N N . ALA A 1 572 ? -13.420 -13.334 35.177 1.00 91.81 572 ALA A N 1
ATOM 4631 C CA . ALA A 1 572 ? -13.441 -14.523 34.321 1.00 91.81 572 ALA A CA 1
ATOM 4632 C C . ALA A 1 572 ? -14.826 -14.829 33.723 1.00 91.81 572 ALA A C 1
ATOM 4634 O O . ALA A 1 572 ? -14.905 -15.401 32.635 1.00 91.81 572 ALA A O 1
ATOM 4635 N N . VAL A 1 573 ? -15.908 -14.373 34.371 1.00 92.62 573 VAL A N 1
ATOM 4636 C CA . VAL A 1 573 ? -17.282 -14.432 33.841 1.00 92.62 573 VAL A CA 1
ATOM 4637 C C . VAL A 1 573 ? -17.372 -13.860 32.418 1.00 92.62 573 VAL A C 1
ATOM 4639 O O . VAL A 1 573 ? -18.066 -14.433 31.577 1.00 92.62 573 VAL A O 1
ATOM 4642 N N . LEU A 1 574 ? -16.624 -12.791 32.109 1.00 92.94 574 LEU A N 1
ATOM 4643 C CA . LEU A 1 574 ? -16.611 -12.143 30.790 1.00 92.94 574 LEU A CA 1
ATOM 4644 C C . LEU A 1 574 ? -16.117 -13.067 29.663 1.00 92.94 574 LEU A C 1
ATOM 4646 O O . LEU A 1 574 ? -16.538 -12.907 28.522 1.00 92.94 574 LEU A O 1
ATOM 4650 N N . ASN A 1 575 ? -15.289 -14.070 29.965 1.00 90.19 575 ASN A N 1
ATOM 4651 C CA . ASN A 1 575 ? -14.785 -15.016 28.963 1.00 90.19 575 ASN A CA 1
ATOM 4652 C C . ASN A 1 575 ? -15.731 -16.196 28.700 1.00 90.19 575 ASN A C 1
ATOM 4654 O O . ASN A 1 575 ? -15.579 -16.910 27.705 1.00 90.19 575 ASN A O 1
ATOM 4658 N N . GLU A 1 576 ? -16.682 -16.440 29.599 1.00 85.81 576 GLU A N 1
ATOM 4659 C CA . GLU A 1 576 ? -17.458 -17.681 29.620 1.00 85.81 576 GLU A CA 1
ATOM 4660 C C . GLU A 1 576 ? -18.955 -17.478 29.401 1.00 85.81 576 GLU A C 1
ATOM 4662 O O . GLU A 1 576 ? -19.636 -18.427 29.011 1.00 85.81 576 GLU A O 1
ATOM 4667 N N . PHE A 1 577 ? -19.485 -16.274 29.635 1.00 85.06 577 PHE A N 1
ATOM 4668 C CA . PHE A 1 577 ? -20.934 -16.048 29.661 1.00 85.06 577 PHE A CA 1
ATOM 4669 C C . PHE A 1 577 ? -21.643 -16.372 28.337 1.00 85.06 577 PHE A C 1
ATOM 4671 O O . PHE A 1 577 ? -22.821 -16.722 28.355 1.00 85.06 577 PHE A O 1
ATOM 4678 N N . ASN A 1 578 ? -20.935 -16.303 27.203 1.00 78.19 578 ASN A N 1
ATOM 4679 C CA . ASN A 1 578 ? -21.494 -16.610 25.885 1.00 78.19 578 ASN A CA 1
ATOM 4680 C C . ASN A 1 578 ? -21.139 -18.015 25.354 1.00 78.19 578 ASN A C 1
ATOM 4682 O O . ASN A 1 578 ? -21.439 -18.333 24.208 1.00 78.19 578 ASN A O 1
ATOM 4686 N N . ARG A 1 579 ? -20.470 -18.867 26.147 1.00 62.81 579 ARG A N 1
ATOM 4687 C CA . ARG A 1 579 ? -19.989 -20.191 25.697 1.00 62.81 579 ARG A CA 1
ATOM 4688 C C . ARG A 1 579 ? -21.011 -21.334 25.815 1.00 62.81 579 ARG A C 1
ATOM 4690 O O . ARG A 1 579 ? -20.616 -22.484 25.625 1.00 62.81 579 ARG A O 1
ATOM 4697 N N . LYS A 1 580 ? -22.285 -21.076 26.128 1.00 40.69 580 LYS A N 1
ATOM 4698 C CA . LYS A 1 580 ? -23.318 -22.122 26.259 1.00 40.69 580 LYS A CA 1
ATOM 4699 C C . LYS A 1 580 ? -24.691 -21.671 25.789 1.00 40.69 580 LYS A C 1
ATOM 4701 O O . LYS A 1 580 ? -25.103 -20.549 26.167 1.00 40.69 580 LYS A O 1
#